Protein AF-A0A6A6KC54-F1 (afdb_monomer)

Mean predicted aligned error: 18.33 Å

pLDDT: mean 80.34, std 21.47, range [24.66, 97.0]

Organism: Hevea brasiliensis (NCBI:txid3981)

Nearest PDB structures (foldseek):
  8b2l-assembly1_P1  TM=9.673E-01  e=1.625E-32  Nicotiana tabacum
  7qiz-assembly1_y  TM=9.620E-01  e=2.028E-31  Solanum lycopersicum
  8r6f-assembly1_I  TM=9.528E-01  e=2.579E-31  Triticum aestivum
  8jiw-assembly1_BI  TM=9.590E-01  e=7.032E-30  Triticum aestivum
  8ipb-assembly1_ca  TM=9.575E-01  e=6.378E-28  Triticum aestivum

InterPro domains:
  IPR001047 Small ribosomal subunit protein eS8 [PTHR10394] (1-194)
  IPR001047 Small ribosomal subunit protein eS8 [TIGR00307] (1-193)
  IPR002376 Formyl transferase, N-terminal [PF00551] (232-443)
  IPR004607 Phosphoribosylglycinamide formyltransferase [MF_01930] (233-449)
  IPR004607 Phosphoribosylglycinamide formyltransferase [cd08645] (233-446)
  IPR018283 Small ribosomal subunit protein eS8, conserved site [PS01193] (11-30)
  IPR022309 Ribosomal protein eS8/ribosomal biogenesis NSA2 [PF01201] (5-193)
  IPR036477 Formyl transferase, N-terminal domain superfamily [SSF53328] (232-457)
  IPR042563 Small ribosomal subunit protein eS8 subdomain, eukaryota [G3DSA:1.10.168.20] (108-175)

Foldseek 3Di:
DDDFQDCQCPADPVRHHHDDPDDGDPVRDDDDFLQEAEDPPWDWDWDQDPPRDIWIATNYDFWAWAAAVVVRDIDIWGFDAFDDDLPDVVCRVRRGFFAFTKTKTFCVVVQVVCCQQQVDGFQPDPPDPDDDDDDDDDDDDDPPDDDDPVSVVNNVVVNVVDDDDVQQSNCVNVRIFIWGFHDGCRGHVHGYTYGDRVVRVVVVVVVRPPDPDDPDDDDDPPPPPDPPAQQFEEEEEAAALCPLVVLQQVCCVVVVASYDHQAYEYQDCPHNNNVVCVVVVRHYAHDDCDPVRNLHDHLVQVCQQEFDPDDDDDPDPVPPNPPDDPDDPDDDRHRPHQAYEYRQHDDFRDQSNCVRRPQRYKYKALWDPPPQWFDPRGDLSSLVVCVVVVPQKTAMWMFHDDRGTRPGATEDIDIDGDDPPDDSVNSSVRRVVRSSVVSNVVSRQVSSVQWDADPVRHIWGADPVDNVDTD

Secondary structure (DSSP, 8-state):
---B--STTSPPTTSPPPP--S---GGGB------PEE-SS-EEEEEE-GGG-EEEEEEEE-EEEEEETTTTEEEEEEEEEEEE-SS-HHHHHTTB--TT-EEEEE-HHHHHHHHHHHS---------S-------------------HHHHHHHHHHHTT----HHHHHHHHTTEEEEEE-S-HHHHS---EEE--HHHHHHHHHTTSSSS--------TTGGG-TT-PPEEEEEEESSS-HHHHHHHHHHHHTSSSEEEEEEEES-TT-HHHHHHHHTT--EEE-S--SS-TTPPPHHHHHHHHH-SS----SSGGGTTTSS----S---S----SEEEESS--SPPPHHHHHHSTTTEEEEESS-TTTT-STT--THHHHHHHHHHT-SEEEEEEEE--SSTT-SPEEEEEEEE--TT--HHHHHHHHHHHHHHHHHHHHHHHHTT-EEE-TTS-EEEBPSS-TT-B-

Sequence (471 aa):
MGISRDSMHKRRATGGKKKAWRKKRKYELGRQPANTKLSSNKTVRRIRVRGGNVKWRALRLDTGNYSWGSEAVTRKTRILDVVYNASNNELVRTQTLVKSAIVQVDAAPFKQWYLQHYGVDIGRKKKTAATKKEGEEGEAATEEAKKSNHVLRKLEKRQQTRKLDPHIEDQFGGGRLLACISSRPGQCGRADGSPTSVKASFKRLGCVKSTEKLGNAVFDEEDYKNPELQRKKLAVFVSGGGSNFKSIHQACLQGSVHGDVVVLVTNKHDCGGAEYARNKEIPVILFPRTKDEPDGLSPSDLYLLLVIDLFENTSTITCQVTKGLFIVPHFPREFDVDFILLAGYLKLIPVELIQAYPKCILNIHPSLLPAFGGKGYYGMKVHKAVIASGARYSGATIHFVDQHYDTGRILAQRVVPVLANDTAEELAARVLREEHQLYVEVTAALCEGRIIWREDGVPLILSRENPNEYS

Structure (mmCIF, N/CA/C/O backbone):
data_AF-A0A6A6KC54-F1
#
_entry.id   AF-A0A6A6KC54-F1
#
loop_
_atom_site.group_PDB
_atom_site.id
_atom_site.type_symbol
_atom_site.label_atom_id
_atom_site.label_alt_id
_atom_site.label_comp_id
_atom_site.label_asym_id
_atom_site.label_entity_id
_atom_site.label_seq_id
_atom_site.pdbx_PDB_ins_code
_atom_site.Cartn_x
_atom_site.Cartn_y
_atom_site.Cartn_z
_atom_site.occupancy
_atom_site.B_iso_or_equiv
_atom_site.auth_seq_id
_atom_site.auth_comp_id
_atom_site.auth_asym_id
_atom_site.auth_atom_id
_atom_site.pdbx_PDB_model_num
ATOM 1 N N . MET A 1 1 ? 1.062 36.037 27.996 1.00 65.75 1 MET A N 1
ATOM 2 C CA . MET A 1 1 ? 0.060 35.385 27.113 1.00 65.75 1 MET A CA 1
ATOM 3 C C . MET A 1 1 ? 0.704 34.196 26.425 1.00 65.75 1 MET A C 1
ATOM 5 O O . MET A 1 1 ? 1.775 34.367 25.861 1.00 65.75 1 MET A O 1
ATOM 9 N N . GLY A 1 2 ? 0.090 33.015 26.524 1.00 83.75 2 GLY A N 1
ATOM 10 C CA . GLY A 1 2 ? 0.679 31.751 26.070 1.00 83.75 2 GLY A CA 1
ATOM 11 C C . GLY A 1 2 ? 0.623 31.532 24.552 1.00 83.75 2 GLY A C 1
ATOM 12 O O . GLY A 1 2 ? 0.972 32.407 23.754 1.00 83.75 2 GLY A O 1
ATOM 13 N N . ILE A 1 3 ? 0.195 30.330 24.169 1.00 91.19 3 ILE A N 1
ATOM 14 C CA . ILE A 1 3 ? 0.088 29.879 22.777 1.00 91.19 3 ILE A CA 1
ATOM 15 C C . ILE A 1 3 ? -0.974 30.716 22.046 1.00 91.19 3 ILE A C 1
ATOM 17 O O . ILE A 1 3 ? -2.057 30.946 22.583 1.00 91.19 3 ILE A O 1
ATOM 21 N N . SER A 1 4 ? -0.665 31.162 20.827 1.00 91.44 4 SER A N 1
ATOM 22 C CA . SER A 1 4 ? -1.567 31.921 19.949 1.00 91.44 4 SER A CA 1
ATOM 23 C C . SER A 1 4 ? -1.886 31.104 18.699 1.00 91.44 4 SER A C 1
ATOM 25 O O . SER A 1 4 ? -1.027 30.377 18.206 1.00 91.44 4 SER A O 1
ATOM 27 N N . ARG A 1 5 ? -3.122 31.205 18.206 1.00 91.62 5 ARG A N 1
ATOM 28 C CA . ARG A 1 5 ? -3.605 30.516 16.996 1.00 91.62 5 ARG A CA 1
ATOM 29 C C . ARG A 1 5 ? -3.578 31.394 15.741 1.00 91.62 5 ARG A C 1
ATOM 31 O O . ARG A 1 5 ? -4.068 30.964 14.702 1.00 91.62 5 ARG A O 1
ATOM 38 N N . ASP A 1 6 ? -3.066 32.616 15.841 1.00 89.75 6 ASP A N 1
ATOM 39 C CA . ASP A 1 6 ? -2.947 33.537 14.711 1.00 89.75 6 ASP A CA 1
ATOM 40 C C . ASP A 1 6 ? -1.957 33.024 13.650 1.00 89.75 6 ASP A C 1
ATOM 42 O O . ASP A 1 6 ? -1.075 32.225 13.938 1.00 89.75 6 ASP A O 1
ATOM 46 N N . SER A 1 7 ? -2.080 33.482 12.405 1.00 89.44 7 SER A N 1
ATOM 47 C CA . SER A 1 7 ? -1.155 33.135 11.310 1.00 89.44 7 SER A CA 1
ATOM 48 C C . SER A 1 7 ? -0.127 34.236 11.021 1.00 89.44 7 SER A C 1
ATOM 50 O O . SER A 1 7 ? 0.692 34.105 10.108 1.00 89.44 7 SER A O 1
ATOM 52 N N . MET A 1 8 ? -0.164 35.340 11.777 1.00 86.44 8 MET A N 1
ATOM 53 C CA . MET A 1 8 ? 0.669 36.522 11.526 1.00 86.44 8 MET A CA 1
ATOM 54 C C . MET A 1 8 ? 2.130 36.305 11.914 1.00 86.44 8 MET A C 1
ATOM 56 O O . MET A 1 8 ? 3.006 36.917 11.316 1.00 86.44 8 MET A O 1
ATOM 60 N N . HIS A 1 9 ? 2.395 35.426 12.884 1.00 87.81 9 HIS A N 1
ATOM 61 C CA . HIS A 1 9 ? 3.755 35.055 13.270 1.00 87.81 9 HIS A CA 1
ATOM 62 C C . HIS A 1 9 ? 4.449 34.152 12.231 1.00 87.81 9 HIS A C 1
ATOM 64 O O . HIS A 1 9 ? 5.669 34.015 12.261 1.00 87.81 9 HIS A O 1
ATOM 70 N N . LYS A 1 10 ? 3.692 33.538 11.310 1.00 92.75 10 LYS A N 1
ATOM 71 C CA . LYS A 1 10 ? 4.232 32.727 10.210 1.00 92.75 10 LYS A CA 1
ATOM 72 C C . LYS A 1 10 ? 4.634 33.615 9.028 1.00 92.75 10 LYS A C 1
ATOM 74 O O . LYS A 1 10 ? 4.062 34.688 8.818 1.00 92.75 10 LYS A O 1
ATOM 79 N N . ARG A 1 11 ? 5.592 33.151 8.221 1.00 93.94 11 ARG A N 1
ATOM 80 C CA . ARG A 1 11 ? 5.993 33.826 6.973 1.00 93.94 11 ARG A CA 1
ATOM 81 C C . ARG A 1 11 ? 4.827 33.902 5.975 1.00 93.94 11 ARG A C 1
ATOM 83 O O . ARG A 1 11 ? 3.822 33.200 6.105 1.00 93.94 11 ARG A O 1
ATOM 90 N N . ARG A 1 12 ? 4.929 34.815 5.007 1.00 93.19 12 ARG A N 1
ATOM 91 C CA . ARG A 1 12 ? 4.042 34.835 3.830 1.00 93.19 12 ARG A CA 1
ATOM 92 C C . ARG A 1 12 ? 4.342 33.620 2.945 1.00 93.19 12 ARG A C 1
ATOM 94 O O . ARG A 1 12 ? 5.433 33.068 3.038 1.00 93.19 12 ARG A O 1
ATOM 101 N N . ALA A 1 13 ? 3.403 33.252 2.074 1.00 92.75 13 ALA A N 1
ATOM 102 C CA . ALA A 1 13 ? 3.630 32.209 1.069 1.00 92.75 13 ALA A CA 1
ATOM 103 C C . ALA A 1 13 ? 4.829 32.546 0.162 1.00 92.75 13 ALA A C 1
ATOM 105 O O . ALA A 1 13 ? 5.631 31.677 -0.141 1.00 92.75 13 ALA A O 1
ATOM 106 N N . THR A 1 14 ? 5.041 33.835 -0.126 1.00 95.12 14 THR A N 1
ATOM 107 C CA . THR A 1 14 ? 6.218 34.354 -0.846 1.00 95.12 14 THR A CA 1
ATOM 108 C C . THR A 1 14 ? 7.541 34.255 -0.069 1.00 95.12 14 THR A C 1
ATOM 110 O O . THR A 1 14 ? 8.554 34.785 -0.505 1.00 95.12 14 THR A O 1
ATOM 113 N N . GLY A 1 15 ? 7.551 33.688 1.143 1.00 94.56 15 GLY A N 1
ATOM 114 C CA . GLY A 1 15 ? 8.727 33.631 2.021 1.00 94.56 15 GLY A CA 1
ATOM 115 C C . GLY A 1 15 ? 9.026 34.927 2.788 1.00 94.56 15 GLY A C 1
ATOM 116 O O . GLY A 1 15 ? 9.810 34.912 3.744 1.00 94.56 15 GLY A O 1
ATOM 117 N N . GLY A 1 16 ? 8.356 36.032 2.438 1.00 95.62 16 GLY A N 1
ATOM 118 C CA . GLY A 1 16 ? 8.527 37.340 3.070 1.00 95.62 16 GLY A CA 1
ATOM 119 C C . GLY A 1 16 ? 8.119 37.377 4.549 1.00 95.62 16 GLY A C 1
ATOM 120 O O . GLY A 1 16 ? 7.141 36.748 4.980 1.00 95.62 16 GLY A O 1
ATOM 121 N N . LYS A 1 17 ? 8.854 38.160 5.348 1.00 93.38 17 LYS A N 1
ATOM 122 C CA . LYS A 1 17 ? 8.574 38.371 6.778 1.00 93.38 17 LYS A CA 1
ATOM 123 C C . LYS A 1 17 ? 7.324 39.243 6.959 1.00 93.38 17 LYS A C 1
ATOM 125 O O . LYS A 1 17 ? 7.166 40.269 6.302 1.00 93.38 17 LYS A O 1
ATOM 130 N N . LYS A 1 18 ? 6.425 38.863 7.874 1.00 92.38 18 LYS A N 1
ATOM 131 C CA . LYS A 1 18 ? 5.277 39.695 8.277 1.00 92.38 18 LYS A CA 1
ATOM 132 C C . LYS A 1 18 ? 5.669 40.565 9.472 1.00 92.38 18 LYS A C 1
ATOM 134 O O . LYS A 1 18 ? 6.154 40.048 10.477 1.00 92.38 18 LYS A O 1
ATOM 139 N N . LYS A 1 19 ? 5.453 41.880 9.378 1.00 91.62 19 LYS A N 1
ATOM 140 C CA . LYS A 1 19 ? 5.632 42.795 10.514 1.00 91.62 19 LYS A CA 1
ATOM 141 C C . LYS A 1 19 ? 4.479 42.602 11.501 1.00 91.62 19 LYS A C 1
ATOM 143 O O . LYS A 1 19 ? 3.313 42.585 11.105 1.00 91.62 19 LYS A O 1
ATOM 148 N N . ALA A 1 20 ? 4.800 42.455 12.783 1.00 90.38 20 ALA A N 1
ATOM 149 C CA . ALA A 1 20 ? 3.791 42.398 13.831 1.00 90.38 20 ALA A CA 1
ATOM 150 C C . ALA A 1 20 ? 3.179 43.795 14.021 1.00 90.38 20 ALA A C 1
ATOM 152 O O . ALA A 1 20 ? 3.865 44.716 14.452 1.00 90.38 20 ALA A O 1
ATOM 153 N N . TRP A 1 21 ? 1.898 43.949 13.686 1.00 91.81 21 TRP A N 1
ATOM 154 C CA . TRP A 1 21 ? 1.168 45.219 13.804 1.00 91.81 21 TRP A CA 1
ATOM 155 C C . TRP A 1 21 ? 0.243 45.272 15.029 1.00 91.81 21 TRP A C 1
ATOM 157 O O . TRP A 1 21 ? -0.244 46.335 15.400 1.00 91.81 21 TRP A O 1
ATOM 167 N N . ARG A 1 22 ? 0.002 44.132 15.691 1.00 91.31 22 ARG A N 1
ATOM 168 C CA . ARG A 1 22 ? -0.777 44.051 16.933 1.00 91.31 22 ARG A CA 1
ATOM 169 C C . ARG A 1 22 ? -0.170 43.069 17.925 1.00 91.31 22 ARG A C 1
ATOM 171 O O . ARG A 1 22 ? 0.481 42.098 17.544 1.00 91.31 22 ARG A O 1
ATOM 178 N N . LYS A 1 23 ? -0.457 43.286 19.211 1.00 91.31 23 LYS A N 1
ATOM 179 C CA . LYS A 1 23 ? -0.176 42.317 20.280 1.00 91.31 23 LYS A CA 1
ATOM 180 C C . LYS A 1 23 ? -1.106 41.101 20.147 1.00 91.31 23 LYS A C 1
ATOM 182 O O . LYS A 1 23 ? -2.219 41.224 19.629 1.00 91.31 23 LYS A O 1
ATOM 187 N N . LYS A 1 24 ? -0.669 39.946 20.666 1.00 91.81 24 LYS A N 1
ATOM 188 C CA . LYS A 1 24 ? -1.487 38.721 20.783 1.00 91.81 24 LYS A CA 1
ATOM 189 C C . LYS A 1 24 ? -2.842 39.055 21.425 1.00 91.81 24 LYS A C 1
ATOM 191 O O . LYS A 1 24 ? -2.886 39.874 22.348 1.00 91.81 24 LYS A O 1
ATOM 196 N N . ARG A 1 25 ? -3.938 38.409 21.005 1.00 92.25 25 ARG A N 1
ATOM 197 C CA . ARG A 1 25 ? -5.280 38.645 21.579 1.00 92.25 25 ARG A CA 1
ATOM 198 C C . ARG A 1 25 ? -5.856 37.415 22.289 1.00 92.25 25 ARG A C 1
ATOM 200 O O . ARG A 1 25 ? -5.621 36.279 21.898 1.00 92.25 25 ARG A O 1
ATOM 207 N N . LYS A 1 26 ? -6.648 37.631 23.351 1.00 91.00 26 LYS A N 1
ATOM 208 C CA . LYS A 1 26 ? -7.204 36.547 24.197 1.00 91.00 26 LYS A CA 1
ATOM 209 C C . LYS A 1 26 ? -8.143 35.607 23.432 1.00 91.00 26 LYS A C 1
ATOM 211 O O . LYS A 1 26 ? -8.246 34.435 23.778 1.00 91.00 26 LYS A O 1
ATOM 216 N N . TYR A 1 27 ? -8.815 36.093 22.390 1.00 90.75 27 TYR A N 1
ATOM 217 C CA . TYR A 1 27 ? -9.680 35.261 21.549 1.00 90.75 27 TYR A CA 1
ATOM 218 C C . TYR A 1 27 ? -8.900 34.290 20.644 1.00 90.75 27 TYR A C 1
ATOM 220 O O . TYR A 1 27 ? -9.483 33.323 20.165 1.00 90.75 27 TYR A O 1
ATOM 228 N N . GLU A 1 28 ? -7.592 34.499 20.463 1.00 92.12 28 GLU A N 1
ATOM 229 C CA . GLU A 1 28 ? -6.683 33.624 19.704 1.00 92.12 28 GLU A CA 1
ATOM 230 C C . GLU A 1 28 ? -5.983 32.599 20.611 1.00 92.12 28 GLU A C 1
ATOM 232 O O . GLU A 1 28 ? -5.105 31.865 20.161 1.00 92.12 28 GLU A O 1
ATOM 237 N N . LEU A 1 29 ? -6.341 32.548 21.899 1.00 92.50 29 LEU A N 1
ATOM 238 C CA . LEU A 1 29 ? -5.654 31.738 22.900 1.00 92.50 29 LEU A CA 1
ATOM 239 C C . LEU A 1 29 ? -5.720 30.237 22.571 1.00 92.50 29 LEU A C 1
ATOM 241 O O . LEU A 1 29 ? -6.790 29.627 22.518 1.00 92.50 29 LEU A O 1
ATOM 245 N N . GLY A 1 30 ? -4.545 29.627 22.440 1.00 91.69 30 GLY A N 1
ATOM 246 C CA . GLY A 1 30 ? -4.330 28.188 22.524 1.00 91.69 30 GLY A CA 1
ATOM 247 C C . GLY A 1 30 ? -3.962 27.765 23.949 1.00 91.69 30 GLY A C 1
ATOM 248 O O . GLY A 1 30 ? -3.447 28.549 24.746 1.00 91.69 30 GLY A O 1
ATOM 249 N N . ARG A 1 31 ? -4.213 26.499 24.283 1.00 92.56 31 ARG A N 1
ATOM 250 C CA . ARG A 1 31 ? -3.768 25.878 25.540 1.00 92.56 31 ARG A CA 1
ATOM 251 C C . ARG A 1 31 ? -2.823 24.728 25.216 1.00 92.56 31 ARG A C 1
ATOM 253 O O . ARG A 1 31 ? -2.962 24.114 24.162 1.00 92.56 31 ARG A O 1
ATOM 260 N N . GLN A 1 32 ? -1.930 24.409 26.149 1.00 93.69 32 GLN A N 1
ATOM 261 C CA . GLN A 1 32 ? -1.070 23.229 26.049 1.00 93.69 32 GLN A CA 1
ATOM 262 C C . GLN A 1 32 ? -1.901 21.942 25.860 1.00 93.69 32 GLN A C 1
ATOM 264 O O . GLN A 1 32 ? -3.050 21.881 26.351 1.00 93.69 32 GLN A O 1
ATOM 269 N N . PRO A 1 33 ? -1.347 20.944 25.139 1.00 93.81 33 PRO A N 1
ATOM 270 C CA . PRO A 1 33 ? -1.994 19.655 24.920 1.00 93.81 33 PRO A CA 1
ATOM 271 C C . PRO A 1 33 ? -2.224 18.920 26.246 1.00 93.81 33 PRO A C 1
ATOM 273 O O . PRO A 1 33 ? -1.589 19.205 27.256 1.00 93.81 33 PRO A O 1
ATOM 276 N N . ALA A 1 34 ? -3.194 18.005 26.256 1.00 93.12 34 ALA A N 1
ATOM 277 C CA . ALA A 1 34 ? -3.578 17.278 27.466 1.00 93.12 34 ALA A CA 1
ATOM 278 C C . ALA A 1 34 ? -2.670 16.078 27.772 1.00 93.12 34 ALA A C 1
ATOM 280 O O . ALA A 1 34 ? -2.534 15.734 28.939 1.00 93.12 34 ALA A O 1
ATOM 281 N N . ASN A 1 35 ? -2.091 15.459 26.734 1.00 94.69 35 ASN A N 1
ATOM 282 C CA . ASN A 1 35 ? -1.256 14.255 26.812 1.00 94.69 35 ASN A CA 1
ATOM 283 C C . ASN A 1 35 ? -1.869 13.161 27.700 1.00 94.69 35 ASN A C 1
ATOM 285 O O . ASN A 1 35 ? -1.230 12.675 28.630 1.00 94.69 35 ASN A O 1
ATOM 289 N N . THR A 1 36 ? -3.130 12.811 27.424 1.00 96.62 36 THR A N 1
ATOM 290 C CA . THR A 1 36 ? -3.897 11.832 28.200 1.00 96.62 36 THR A CA 1
ATOM 291 C C . THR A 1 36 ? -3.185 10.481 28.218 1.00 96.62 36 THR A C 1
ATOM 293 O O . THR A 1 36 ? -2.945 9.909 27.159 1.00 96.62 36 THR A O 1
ATOM 296 N N . LYS A 1 37 ? -2.863 9.970 29.406 1.00 96.19 37 LYS A N 1
ATOM 297 C CA . LYS A 1 37 ? -2.162 8.696 29.598 1.00 96.19 37 LYS A CA 1
ATOM 298 C C . LYS A 1 37 ? -3.116 7.556 29.913 1.00 96.19 37 LYS A C 1
ATOM 300 O O . LYS A 1 37 ? -4.148 7.771 30.552 1.00 96.19 37 LYS A O 1
ATOM 305 N N . LEU A 1 38 ? -2.738 6.354 29.497 1.00 95.88 38 LEU A N 1
ATOM 306 C CA . LEU A 1 38 ? -3.359 5.130 29.976 1.00 95.88 38 LEU A CA 1
ATOM 307 C C . LEU A 1 38 ? -2.981 4.925 31.449 1.00 95.88 38 LEU A C 1
ATOM 309 O O . LEU A 1 38 ? -1.804 4.901 31.796 1.00 95.88 38 LEU A O 1
ATOM 313 N N . SER A 1 39 ? -3.971 4.880 32.337 1.00 94.81 39 SER A N 1
ATOM 314 C CA . SER A 1 39 ? -3.764 4.625 33.767 1.00 94.81 39 SER A CA 1
ATOM 315 C C . SER A 1 39 ? -5.103 4.377 34.451 1.00 94.81 39 SER A C 1
ATOM 317 O O . SER A 1 39 ? -6.068 5.0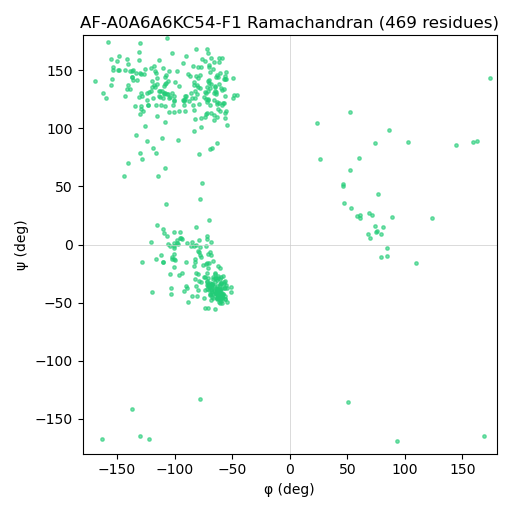96 34.187 1.00 94.81 39 SER A O 1
ATOM 319 N N . SER A 1 40 ? -5.131 3.419 35.381 1.00 91.75 40 SER A N 1
ATOM 320 C CA . SER A 1 40 ? -6.285 3.100 36.238 1.00 91.75 40 SER A CA 1
ATOM 321 C C . SER A 1 40 ? -6.764 4.286 37.081 1.00 91.75 40 SER A C 1
ATOM 323 O O . SER A 1 40 ? -7.949 4.395 37.391 1.00 91.75 40 SER A O 1
ATOM 325 N N . ASN A 1 41 ? -5.876 5.227 37.417 1.00 93.44 41 ASN A N 1
ATOM 326 C CA . ASN A 1 41 ? -6.238 6.420 38.174 1.00 93.44 41 ASN A CA 1
ATOM 327 C C . ASN A 1 41 ? -6.903 7.469 37.269 1.00 93.44 41 ASN A C 1
ATOM 329 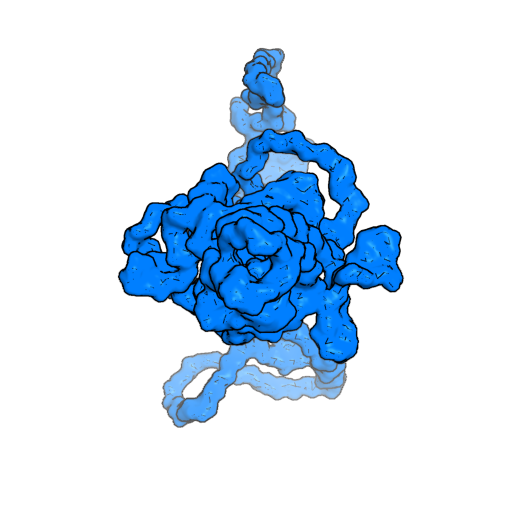O O . ASN A 1 41 ? -6.281 8.450 36.839 1.00 93.44 41 ASN A O 1
ATOM 333 N N . LYS A 1 42 ? -8.186 7.251 36.966 1.00 94.06 42 LYS A N 1
ATOM 334 C CA . LYS A 1 42 ? -8.991 8.120 36.108 1.00 94.06 42 LYS A CA 1
ATOM 335 C C . LYS A 1 42 ? -8.995 9.561 36.620 1.00 94.06 42 LYS A C 1
ATOM 337 O O . LYS A 1 42 ? -9.577 9.885 37.647 1.00 94.06 42 LYS A O 1
ATOM 342 N N . THR A 1 43 ? -8.417 10.462 35.831 1.00 96.31 43 THR A N 1
ATOM 343 C CA . THR A 1 43 ? -8.333 11.890 36.156 1.00 96.31 43 THR A CA 1
ATOM 344 C C . THR A 1 43 ? -8.870 12.713 34.991 1.00 96.31 43 THR A C 1
ATOM 346 O O . THR A 1 43 ? -8.261 12.753 33.919 1.00 96.31 43 THR A O 1
ATOM 349 N N . VAL A 1 44 ? -9.982 13.423 35.194 1.00 96.25 44 VAL A N 1
ATOM 350 C CA . VAL A 1 44 ? -10.578 14.318 34.189 1.00 96.25 44 VAL A CA 1
ATOM 351 C C . VAL A 1 44 ? -10.807 15.692 34.807 1.00 96.25 44 VAL A C 1
ATOM 353 O O . VAL A 1 44 ? -11.426 15.814 35.858 1.00 96.25 44 VAL A O 1
ATOM 356 N N . ARG A 1 45 ? -10.308 16.744 34.155 1.00 95.88 45 ARG A N 1
ATOM 357 C CA . ARG A 1 45 ? -10.451 18.130 34.614 1.00 95.88 45 ARG A CA 1
ATOM 358 C C . ARG A 1 45 ? -11.471 18.890 33.784 1.00 95.88 45 ARG A C 1
ATOM 360 O O . ARG A 1 45 ? -11.495 18.797 32.557 1.00 95.88 45 ARG A O 1
ATOM 367 N N . ARG A 1 46 ? -12.259 19.718 34.460 1.00 96.25 46 ARG A N 1
ATOM 368 C CA . ARG A 1 46 ? -13.179 20.663 33.834 1.00 96.25 46 ARG A CA 1
ATOM 369 C C . ARG A 1 46 ? -12.426 21.919 33.388 1.00 96.25 46 ARG A C 1
ATOM 371 O O . ARG A 1 46 ? -11.704 22.515 34.181 1.00 96.25 46 ARG A O 1
ATOM 378 N N . ILE A 1 47 ? -12.600 22.343 32.138 1.00 94.69 47 ILE A N 1
ATOM 379 C CA . ILE A 1 47 ? -11.981 23.558 31.593 1.00 94.69 47 ILE A CA 1
ATOM 380 C C . ILE A 1 47 ? -13.058 24.497 31.066 1.00 94.69 47 ILE A C 1
ATOM 382 O O . ILE A 1 47 ? -13.764 24.166 30.115 1.00 94.69 47 ILE A O 1
ATOM 386 N N . ARG A 1 48 ? -13.119 25.708 31.627 1.00 94.94 48 ARG A N 1
ATOM 387 C CA . ARG A 1 48 ? -13.926 26.801 31.075 1.00 94.94 48 ARG A CA 1
ATOM 388 C C . ARG A 1 48 ? -13.289 27.318 29.782 1.00 94.94 48 ARG A C 1
ATOM 390 O O . ARG A 1 48 ? -12.108 27.693 29.753 1.00 94.94 48 ARG A O 1
ATOM 397 N N . VAL A 1 49 ? -14.069 27.322 28.709 1.00 93.50 49 VAL A N 1
ATOM 398 C CA . VAL A 1 49 ? -13.694 27.861 27.398 1.00 93.50 49 VAL A CA 1
ATOM 399 C C . VAL A 1 49 ? -14.426 29.181 27.130 1.00 93.50 49 VAL A C 1
ATOM 401 O O . VAL A 1 49 ? -15.173 29.684 27.970 1.00 93.50 49 VAL A O 1
ATOM 404 N N . ARG A 1 50 ? -14.141 29.807 25.983 1.00 90.25 50 ARG A N 1
ATOM 405 C CA . ARG A 1 50 ? -14.770 31.073 25.578 1.00 90.25 50 ARG A CA 1
ATOM 406 C C . ARG A 1 50 ? -16.298 30.922 25.546 1.00 90.25 50 ARG A C 1
ATOM 408 O O . ARG A 1 50 ? -16.796 29.871 25.157 1.00 90.25 50 ARG A O 1
ATOM 415 N N . GLY A 1 51 ? -17.011 31.972 25.956 1.00 92.44 51 GLY A N 1
ATOM 416 C CA . GLY A 1 51 ? -18.477 31.974 26.020 1.00 92.44 51 GLY A CA 1
ATOM 417 C C . GLY A 1 51 ? -19.056 31.259 27.243 1.00 92.44 51 GLY A C 1
ATOM 418 O O . GLY A 1 51 ? -20.251 31.039 27.299 1.00 92.44 51 GLY A O 1
ATOM 419 N N . GLY A 1 52 ? -18.227 30.864 28.217 1.00 91.50 52 GLY A N 1
ATOM 420 C CA . GLY A 1 52 ? -18.696 30.220 29.450 1.00 91.50 52 GLY A CA 1
ATOM 421 C C . GLY A 1 52 ? -18.909 28.708 29.347 1.00 91.50 52 GLY A C 1
ATOM 422 O O . GLY A 1 52 ? -19.015 28.055 30.382 1.00 91.50 52 GLY A O 1
ATOM 423 N N . ASN A 1 53 ? -18.856 28.149 28.135 1.00 94.31 53 ASN A N 1
ATOM 424 C CA . ASN A 1 53 ? -18.931 26.711 27.887 1.00 94.31 53 ASN A CA 1
ATOM 425 C C . ASN A 1 53 ? -17.814 25.934 28.595 1.00 94.31 53 ASN A C 1
ATOM 427 O O . ASN A 1 53 ? -16.750 26.462 28.941 1.00 94.31 53 ASN A O 1
ATOM 431 N N . VAL A 1 54 ? -18.041 24.635 28.760 1.00 94.94 54 VAL A N 1
ATOM 432 C CA . VAL A 1 54 ? -17.140 23.731 29.467 1.00 94.94 54 VAL A CA 1
ATOM 433 C C . VAL A 1 54 ? -16.665 22.624 28.534 1.00 94.94 54 VAL A C 1
ATOM 435 O O . VAL A 1 54 ? -17.450 22.021 27.811 1.00 94.94 54 VAL A O 1
ATOM 438 N N . LYS A 1 55 ? -15.365 22.333 28.578 1.00 95.81 55 LYS A N 1
ATOM 439 C CA . LYS A 1 55 ? -14.769 21.134 27.981 1.00 95.81 55 LYS A CA 1
ATOM 440 C C . LYS A 1 55 ? -14.144 20.260 29.056 1.00 95.81 55 LYS A C 1
ATOM 442 O O . LYS A 1 55 ? -13.635 20.767 30.057 1.00 95.81 55 LYS A O 1
ATOM 447 N N . TRP A 1 56 ? -14.135 18.956 28.818 1.00 96.12 56 TRP A N 1
ATOM 448 C CA . TRP A 1 56 ? -13.528 17.979 29.712 1.00 96.12 56 TRP A CA 1
ATOM 449 C C . TRP A 1 56 ? -12.164 17.574 29.168 1.00 96.12 56 TRP A C 1
ATOM 451 O O . TRP A 1 56 ? -12.030 17.150 28.022 1.00 96.12 56 TRP A O 1
ATOM 461 N N . ARG A 1 57 ? -11.128 17.728 29.986 1.00 97.00 57 ARG A N 1
ATOM 462 C CA . ARG A 1 57 ? -9.762 17.347 29.643 1.00 97.00 57 ARG A CA 1
ATOM 463 C C . ARG A 1 57 ? -9.372 16.123 30.449 1.00 97.00 57 ARG A C 1
ATOM 465 O O . ARG A 1 57 ? -9.096 16.238 31.641 1.00 97.00 57 ARG A O 1
ATOM 472 N N . ALA A 1 58 ? -9.327 14.970 29.794 1.00 96.88 58 ALA A N 1
ATOM 473 C CA . ALA A 1 58 ? -8.776 13.773 30.404 1.00 96.88 58 ALA A CA 1
ATOM 474 C C . ALA A 1 58 ? -7.253 13.896 30.534 1.00 96.88 58 ALA A C 1
ATOM 476 O O . ALA A 1 58 ? -6.573 14.275 29.581 1.00 96.88 58 ALA A O 1
ATOM 477 N N . LEU A 1 59 ? -6.730 13.575 31.712 1.00 96.19 59 LEU A N 1
ATOM 478 C CA . LEU A 1 59 ? -5.298 13.412 31.964 1.00 96.19 59 LEU A CA 1
ATOM 479 C C . LEU A 1 59 ? -4.932 11.932 32.042 1.00 96.19 59 LEU A C 1
ATOM 481 O O . LEU A 1 59 ? -3.883 11.541 31.545 1.00 96.19 59 LEU A O 1
ATOM 485 N N . ARG A 1 60 ? -5.812 11.117 32.630 1.00 96.75 60 ARG A N 1
ATOM 486 C CA . ARG A 1 60 ? -5.642 9.672 32.775 1.00 96.75 60 ARG A CA 1
ATOM 487 C C . ARG A 1 60 ? -6.975 8.966 32.562 1.00 96.75 60 ARG A C 1
ATOM 489 O O . ARG A 1 60 ? -7.983 9.435 33.097 1.00 96.75 60 ARG A O 1
ATOM 496 N N . LEU A 1 61 ? -6.980 7.897 31.774 1.00 96.81 61 LEU A N 1
ATOM 497 C CA . LEU A 1 61 ? -8.141 7.042 31.508 1.00 96.81 61 LEU A CA 1
ATOM 498 C C . LEU A 1 61 ? -7.684 5.586 31.407 1.00 96.81 61 LEU A C 1
ATOM 500 O O . LEU A 1 61 ? -6.581 5.329 30.942 1.00 96.81 61 LEU A O 1
ATOM 504 N N . ASP A 1 62 ? -8.562 4.661 31.770 1.00 95.38 62 ASP A N 1
ATOM 505 C CA . ASP A 1 62 ? -8.376 3.209 31.668 1.00 95.38 62 ASP A CA 1
ATOM 506 C C . ASP A 1 62 ? -9.528 2.504 30.943 1.00 95.38 62 ASP A C 1
ATOM 508 O O . ASP A 1 62 ? -9.418 1.349 30.552 1.00 95.38 62 ASP A O 1
ATOM 512 N N . THR A 1 63 ? -10.658 3.185 30.779 1.00 96.19 63 THR A N 1
ATOM 513 C CA . THR A 1 63 ? -11.908 2.616 30.281 1.00 96.19 63 THR A CA 1
ATOM 514 C C . THR A 1 63 ? -12.517 3.510 29.212 1.00 96.19 63 THR A C 1
ATOM 516 O O . THR A 1 63 ? -12.399 4.740 29.259 1.00 96.19 63 THR A O 1
ATOM 519 N N . GLY A 1 64 ? -13.194 2.877 28.258 1.00 95.56 64 GLY A N 1
ATOM 520 C CA . GLY A 1 64 ? -13.860 3.534 27.139 1.00 95.56 64 GLY A CA 1
ATOM 521 C C . GLY A 1 64 ? -15.107 2.780 26.704 1.00 95.56 64 GLY A C 1
ATOM 522 O O . GLY A 1 64 ? -15.288 1.610 27.045 1.00 95.56 64 GLY A O 1
ATOM 523 N N . ASN A 1 65 ? -15.980 3.454 25.964 1.00 96.06 65 ASN A N 1
ATOM 524 C CA . ASN A 1 65 ? -17.099 2.810 25.293 1.00 96.06 65 ASN A CA 1
ATOM 525 C C . ASN A 1 65 ? -16.670 2.410 23.885 1.00 96.06 65 ASN A C 1
ATOM 527 O O . ASN A 1 65 ? -16.301 3.264 23.075 1.00 96.06 65 ASN A O 1
ATOM 531 N N . TYR A 1 66 ? -16.742 1.115 23.601 1.00 95.38 66 TYR A N 1
ATOM 532 C CA . TYR A 1 66 ? -16.395 0.560 22.304 1.00 95.38 66 TYR A CA 1
ATOM 533 C C . TYR A 1 66 ? -17.641 -0.005 21.631 1.00 95.38 66 TYR A C 1
ATOM 535 O O . TYR A 1 66 ? -18.397 -0.762 22.242 1.00 95.38 66 TYR A O 1
ATOM 543 N N . SER A 1 67 ? -17.881 0.411 20.388 1.00 92.94 67 SER A N 1
ATOM 544 C CA . SER A 1 67 ? -19.054 0.017 19.606 1.00 92.94 67 SER A CA 1
ATOM 545 C C . SER A 1 67 ? -18.689 -1.000 18.536 1.00 92.94 67 SER A C 1
ATOM 547 O O . SER A 1 67 ? -17.945 -0.682 17.609 1.00 92.94 67 SER A O 1
ATOM 549 N N . TRP A 1 68 ? -19.205 -2.219 18.661 1.00 89.31 68 TRP A N 1
ATOM 550 C CA . TRP A 1 68 ? -19.083 -3.269 17.663 1.00 89.31 68 TRP A CA 1
ATOM 551 C C . TRP A 1 68 ? -20.060 -2.994 16.514 1.00 89.31 68 TRP A C 1
ATOM 553 O O . TRP A 1 68 ? -21.259 -3.235 16.627 1.00 89.31 68 TRP A O 1
ATOM 563 N N . GLY A 1 69 ? -19.526 -2.459 15.412 1.00 84.69 69 GLY A N 1
ATOM 564 C CA . GLY A 1 69 ? -20.320 -1.927 14.301 1.00 84.69 69 GLY A CA 1
ATOM 565 C C . GLY A 1 69 ? -21.218 -2.944 13.591 1.00 84.69 69 GLY A C 1
ATOM 566 O O . GLY A 1 69 ? -22.356 -2.605 13.293 1.00 84.69 69 GLY A O 1
ATOM 567 N N . SER A 1 70 ? -20.752 -4.177 13.358 1.00 85.62 70 SER A N 1
ATOM 568 C CA . SER A 1 70 ? -21.556 -5.205 12.670 1.00 85.62 70 SER A CA 1
ATOM 569 C C . SER A 1 70 ? -22.754 -5.674 13.497 1.00 85.62 70 SER A C 1
ATOM 571 O O . SER A 1 70 ? -23.811 -5.946 12.947 1.00 85.62 70 SER A O 1
ATOM 573 N N . GLU A 1 71 ? -22.600 -5.716 14.820 1.00 85.50 71 GLU A N 1
ATOM 574 C CA . GLU A 1 71 ? -23.632 -6.157 15.766 1.00 85.50 71 GLU A CA 1
ATOM 575 C C . GLU A 1 71 ? -24.423 -4.982 16.375 1.00 85.50 71 GLU A C 1
ATOM 577 O O . GLU A 1 71 ? -25.283 -5.181 17.233 1.00 85.50 71 GLU A O 1
ATOM 582 N N . ALA A 1 72 ? -24.103 -3.744 15.975 1.00 87.75 72 ALA A N 1
ATOM 583 C CA . ALA A 1 72 ? -24.679 -2.497 16.485 1.00 87.75 72 ALA A CA 1
ATOM 584 C C . ALA A 1 72 ? -24.752 -2.408 18.028 1.00 87.75 72 ALA A C 1
ATOM 586 O O . ALA A 1 72 ? -25.681 -1.824 18.590 1.00 87.75 72 ALA A O 1
ATOM 587 N N . VAL A 1 73 ? -23.761 -2.965 18.737 1.00 90.75 73 VAL A N 1
ATOM 588 C CA . VAL A 1 73 ? -23.730 -3.002 20.209 1.00 90.75 73 VAL A CA 1
ATOM 589 C C . VAL A 1 73 ? -22.549 -2.219 20.764 1.00 90.75 73 VAL A C 1
ATOM 591 O O . VAL A 1 73 ? -21.420 -2.349 20.308 1.00 90.75 73 VAL A O 1
ATOM 594 N N . THR A 1 74 ? -22.787 -1.422 21.804 1.00 94.44 74 THR A N 1
ATOM 595 C CA . THR A 1 74 ? -21.729 -0.708 22.528 1.00 94.44 74 THR A CA 1
ATOM 596 C C . THR A 1 74 ? -21.565 -1.275 23.927 1.00 94.44 74 THR A C 1
ATOM 598 O O . THR A 1 74 ? -22.541 -1.433 24.662 1.00 94.44 74 THR A O 1
ATOM 601 N N . ARG A 1 75 ? -20.321 -1.555 24.320 1.00 94.88 75 ARG A N 1
ATOM 602 C CA . ARG A 1 75 ? -19.979 -1.977 25.680 1.00 94.88 75 ARG A CA 1
ATOM 603 C C . ARG A 1 75 ? -18.851 -1.129 26.237 1.00 94.88 75 ARG A C 1
ATOM 605 O O . ARG A 1 75 ? -17.965 -0.673 25.516 1.00 94.88 75 ARG A O 1
ATOM 612 N N . LYS A 1 76 ? -18.910 -0.910 27.547 1.00 95.50 76 LYS A N 1
ATOM 613 C CA . LYS A 1 76 ? -17.821 -0.290 28.289 1.00 95.50 76 LYS A CA 1
ATOM 614 C C . LYS A 1 76 ? -16.764 -1.357 28.536 1.00 95.50 76 LYS A C 1
ATOM 616 O O . LYS A 1 76 ? -17.064 -2.365 29.169 1.00 95.50 76 LYS A O 1
ATOM 621 N N . THR A 1 77 ? -15.553 -1.127 28.054 1.00 95.00 77 THR A N 1
ATOM 622 C CA . THR A 1 77 ? -14.439 -2.067 28.190 1.00 95.00 77 THR A CA 1
ATOM 623 C C . THR A 1 77 ? -13.195 -1.353 28.702 1.00 95.00 77 THR A C 1
ATOM 625 O O . THR A 1 77 ? -13.079 -0.120 28.649 1.00 95.00 77 THR A O 1
ATOM 628 N N . ARG A 1 78 ? -12.273 -2.132 29.272 1.00 96.00 78 ARG A N 1
ATOM 629 C CA . ARG A 1 78 ? -10.968 -1.633 29.700 1.00 96.00 78 ARG A CA 1
ATOM 630 C C . ARG A 1 78 ? -10.041 -1.544 28.491 1.00 96.00 78 ARG A C 1
ATOM 632 O O . ARG A 1 78 ? -10.012 -2.445 27.656 1.00 96.00 78 ARG A O 1
ATOM 639 N N . ILE A 1 79 ? -9.290 -0.455 28.419 1.00 95.75 79 ILE A N 1
ATOM 640 C CA . ILE A 1 79 ? -8.188 -0.268 27.483 1.00 95.75 79 ILE A CA 1
ATOM 641 C C . ILE A 1 79 ? -6.965 -0.922 28.123 1.00 95.75 79 ILE A C 1
ATOM 643 O O . ILE A 1 79 ? -6.579 -0.557 29.232 1.00 95.75 79 ILE A O 1
ATOM 647 N N . LEU A 1 80 ? -6.402 -1.916 27.449 1.00 94.38 80 LEU A N 1
ATOM 648 C CA . LEU A 1 80 ? -5.272 -2.699 27.936 1.00 94.38 80 LEU A CA 1
ATOM 649 C C . LEU A 1 80 ? -3.950 -2.049 27.542 1.00 94.38 80 LEU A C 1
ATOM 651 O O . LEU A 1 80 ? -3.087 -1.860 28.392 1.00 94.38 80 LEU A O 1
ATOM 655 N N . ASP A 1 81 ? -3.811 -1.688 26.266 1.00 93.94 81 ASP A N 1
ATOM 656 C CA . ASP A 1 81 ? -2.572 -1.125 25.734 1.00 93.94 81 ASP A CA 1
ATOM 657 C C . ASP A 1 81 ? -2.816 -0.258 24.492 1.00 93.94 81 ASP A C 1
ATOM 659 O O . ASP A 1 81 ? -3.843 -0.381 23.820 1.00 93.94 81 ASP A O 1
ATOM 663 N N . VAL A 1 82 ? -1.863 0.618 24.174 1.00 92.94 82 VAL A N 1
ATOM 664 C CA . VAL A 1 82 ? -1.818 1.382 22.925 1.00 92.94 82 VAL A CA 1
ATOM 665 C C . VAL A 1 82 ? -0.831 0.698 21.993 1.00 92.94 82 VAL A C 1
ATOM 667 O O . VAL A 1 82 ? 0.362 0.694 22.259 1.00 92.94 82 VAL A O 1
ATOM 670 N N . VAL A 1 83 ? -1.323 0.148 20.885 1.00 90.62 83 VAL A N 1
ATOM 671 C CA . VAL A 1 83 ? -0.514 -0.660 19.960 1.00 90.62 83 VAL A CA 1
ATOM 672 C C . VAL A 1 83 ? 0.091 0.190 18.857 1.00 90.62 83 VAL A C 1
ATOM 674 O O . VAL A 1 83 ? 1.233 -0.015 18.458 1.00 90.62 83 VAL A O 1
ATOM 677 N N . TYR A 1 84 ? -0.681 1.141 18.332 1.00 88.25 84 TYR A N 1
ATOM 678 C CA . TYR A 1 84 ? -0.242 1.930 17.192 1.00 88.25 84 TYR A CA 1
ATOM 679 C C . TYR A 1 84 ? -0.812 3.341 17.199 1.00 88.25 84 TYR A C 1
ATOM 681 O O . TYR A 1 84 ? -1.926 3.606 17.657 1.00 88.25 84 TYR A O 1
ATOM 689 N N . ASN A 1 85 ? -0.034 4.253 16.629 1.00 88.88 85 ASN A N 1
ATOM 690 C CA . ASN A 1 85 ? -0.441 5.612 16.366 1.00 88.88 85 ASN A CA 1
ATOM 691 C C . ASN A 1 85 ? 0.148 6.080 15.036 1.00 88.88 85 ASN A C 1
ATOM 693 O O . ASN A 1 85 ? 1.358 6.024 14.847 1.00 88.88 85 ASN A O 1
ATOM 697 N N . ALA A 1 86 ? -0.709 6.597 14.158 1.00 82.88 86 ALA A N 1
ATOM 698 C CA . ALA A 1 86 ? -0.310 7.127 12.861 1.00 82.88 86 ALA A CA 1
ATOM 699 C C . ALA A 1 86 ? 0.671 8.303 12.965 1.00 82.88 86 ALA A C 1
ATOM 701 O O . ALA A 1 86 ? 1.598 8.410 12.176 1.00 82.88 86 ALA A O 1
ATOM 702 N N . SER A 1 87 ? 0.475 9.208 13.925 1.00 85.88 87 SER A N 1
ATOM 703 C CA . SER A 1 87 ? 1.210 10.477 13.916 1.00 85.88 87 SER A CA 1
ATOM 704 C C . SER A 1 87 ? 2.624 10.378 14.482 1.00 85.88 87 SER A C 1
ATOM 706 O O . SER A 1 87 ? 3.497 11.122 14.054 1.00 85.88 87 SER A O 1
ATOM 708 N N . ASN A 1 88 ? 2.841 9.555 15.512 1.00 87.38 88 ASN A N 1
ATOM 709 C CA . ASN A 1 88 ? 4.135 9.469 16.188 1.00 87.38 88 ASN A CA 1
ATOM 710 C C . ASN A 1 88 ? 4.246 8.181 17.022 1.00 87.38 88 ASN A C 1
ATOM 712 O O . ASN A 1 88 ? 3.393 7.917 17.875 1.00 87.38 88 ASN A O 1
ATOM 716 N N . ASN A 1 89 ? 5.346 7.447 16.847 1.00 89.00 89 ASN A N 1
ATOM 717 C CA . ASN A 1 89 ? 5.659 6.223 17.589 1.00 89.00 89 ASN A CA 1
ATOM 718 C C . ASN A 1 89 ? 5.920 6.473 19.088 1.00 89.00 89 ASN A C 1
ATOM 720 O O . ASN A 1 89 ? 5.604 5.625 19.919 1.00 89.00 89 ASN A O 1
ATOM 724 N N . GLU A 1 90 ? 6.390 7.661 19.480 1.00 91.31 90 GLU A N 1
ATOM 725 C CA . GLU A 1 90 ? 6.568 8.025 20.896 1.00 91.31 90 GLU A CA 1
ATOM 726 C C . GLU A 1 90 ? 5.245 8.026 21.673 1.00 91.31 90 GLU A C 1
ATOM 728 O O . GLU A 1 90 ? 5.205 7.795 22.885 1.00 91.31 90 GLU A O 1
ATOM 733 N N . LEU A 1 91 ? 4.122 8.266 20.991 1.00 92.00 91 LEU A N 1
ATOM 734 C CA . LEU A 1 91 ? 2.807 8.228 21.626 1.00 92.00 91 LEU A CA 1
ATOM 735 C C . LEU A 1 91 ? 2.387 6.799 21.979 1.00 92.00 91 LEU A C 1
ATOM 737 O O . LEU A 1 91 ? 1.678 6.627 22.968 1.00 92.00 91 LEU A O 1
ATOM 741 N N . VAL A 1 92 ? 2.862 5.809 21.220 1.00 91.06 92 VAL A N 1
ATOM 742 C CA . VAL A 1 92 ? 2.697 4.380 21.515 1.00 91.06 92 VAL A CA 1
ATOM 743 C C . VAL A 1 92 ? 3.558 4.017 22.720 1.00 91.06 92 VAL A C 1
ATOM 745 O O . VAL A 1 92 ? 3.028 3.602 23.747 1.00 91.06 92 VAL A O 1
ATOM 748 N N . ARG A 1 93 ? 4.865 4.320 22.658 1.00 92.81 93 ARG A N 1
ATOM 749 C CA . ARG A 1 93 ? 5.828 4.034 23.738 1.00 92.81 93 ARG A CA 1
ATOM 750 C C . ARG A 1 93 ? 5.403 4.616 25.084 1.00 92.81 93 ARG A C 1
ATOM 752 O O . ARG A 1 93 ? 5.619 4.023 26.131 1.00 92.81 93 ARG A O 1
ATOM 759 N N . THR A 1 94 ? 4.804 5.801 25.063 1.00 93.88 94 THR A N 1
ATOM 760 C CA . THR A 1 94 ? 4.376 6.500 26.277 1.00 93.88 94 THR A CA 1
ATOM 761 C C . THR A 1 94 ? 2.904 6.268 26.640 1.00 93.88 94 THR A C 1
ATOM 763 O O . THR A 1 94 ? 2.386 7.008 27.482 1.00 93.88 94 THR A O 1
ATOM 766 N N . GLN A 1 95 ? 2.225 5.320 25.980 1.00 95.00 95 GLN A N 1
ATOM 767 C CA . GLN A 1 95 ? 0.812 4.966 26.166 1.00 95.00 95 GLN A CA 1
ATOM 768 C C . GLN A 1 95 ? -0.121 6.189 26.228 1.00 95.00 95 GLN A C 1
ATOM 770 O O . GLN A 1 95 ? -0.915 6.379 27.157 1.00 95.00 95 GLN A O 1
ATOM 775 N N . THR A 1 96 ? 0.008 7.082 25.243 1.00 96.19 96 THR A N 1
ATOM 776 C CA . THR A 1 96 ? -0.816 8.292 25.141 1.00 96.19 96 THR A CA 1
ATOM 777 C C . THR A 1 96 ? -2.053 8.035 24.288 1.00 96.19 96 THR A C 1
ATOM 779 O O . THR A 1 96 ? -1.952 7.693 23.112 1.00 96.19 96 THR A O 1
ATOM 782 N N . LEU A 1 97 ? -3.232 8.292 24.851 1.00 95.81 97 LEU A N 1
ATOM 783 C CA . LEU A 1 97 ? -4.512 8.114 24.174 1.00 95.81 97 LEU A CA 1
ATOM 784 C C . LEU A 1 97 ? -4.835 9.334 23.302 1.00 95.81 97 LEU A C 1
ATOM 786 O O . LEU A 1 97 ? -5.058 10.443 23.802 1.00 95.81 97 LEU A O 1
ATOM 790 N N . VAL A 1 98 ? -4.906 9.124 21.988 1.00 95.25 98 VAL A N 1
ATOM 791 C CA . VAL A 1 98 ? -5.278 10.150 21.003 1.00 95.25 98 VAL A CA 1
ATOM 792 C C . VAL A 1 98 ? -6.351 9.635 20.046 1.00 95.25 98 VAL A C 1
ATOM 794 O O . VAL A 1 98 ? -6.606 8.436 19.964 1.00 95.25 98 VAL A O 1
ATOM 797 N N . LYS A 1 99 ? -6.981 10.554 19.304 1.00 93.62 99 LYS A N 1
ATOM 798 C CA . LYS A 1 99 ? -7.889 10.175 18.218 1.00 93.62 99 LYS A CA 1
ATOM 799 C C . LYS A 1 99 ? -7.111 9.382 17.167 1.00 93.62 99 LYS A C 1
ATOM 801 O O . LYS A 1 99 ? -6.009 9.780 16.806 1.00 93.62 99 LYS A O 1
ATOM 806 N N . SER A 1 100 ? -7.725 8.322 16.667 1.00 90.44 100 SER A N 1
ATOM 807 C CA . SER A 1 100 ? -7.186 7.379 15.691 1.00 90.44 100 SER A CA 1
ATOM 808 C C . SER A 1 100 ? -6.030 6.508 16.189 1.00 90.44 100 SER A C 1
ATOM 810 O O . SER A 1 100 ? -5.436 5.795 15.386 1.00 90.44 100 SER A O 1
ATOM 812 N N . ALA A 1 101 ? -5.713 6.528 17.490 1.00 91.19 101 ALA A N 1
ATOM 813 C CA . ALA A 1 101 ? -4.818 5.529 18.062 1.00 91.19 101 ALA A CA 1
ATOM 814 C C . ALA A 1 101 ? -5.501 4.156 18.055 1.00 91.19 101 ALA A C 1
ATOM 816 O O . ALA A 1 101 ? -6.691 4.047 18.373 1.00 91.19 101 ALA A O 1
ATOM 817 N N . ILE A 1 102 ? -4.731 3.130 17.706 1.00 93.12 102 ILE A N 1
ATOM 818 C CA . ILE A 1 102 ? -5.150 1.734 17.778 1.00 93.12 102 ILE A CA 1
ATOM 819 C C . ILE A 1 102 ? -4.750 1.204 19.147 1.00 93.12 102 ILE A C 1
ATOM 821 O O . ILE A 1 102 ? -3.586 1.282 19.548 1.00 93.12 102 ILE A O 1
ATOM 825 N N . VAL A 1 103 ? -5.730 0.673 19.861 1.00 93.75 103 VAL A N 1
ATOM 826 C CA . VAL A 1 103 ? -5.602 0.175 21.224 1.00 93.75 103 VAL A CA 1
ATOM 827 C C . VAL A 1 103 ? -6.081 -1.267 21.316 1.00 93.75 103 VAL A C 1
ATOM 829 O O . VAL A 1 103 ? -6.956 -1.685 20.561 1.00 93.75 103 VAL A O 1
ATOM 832 N N . GLN A 1 104 ? -5.519 -2.021 22.255 1.00 94.25 104 GLN A N 1
ATOM 833 C CA . GLN A 1 104 ? -6.070 -3.302 22.686 1.00 94.25 104 GLN A CA 1
ATOM 834 C C . GLN A 1 104 ? -7.115 -3.051 23.767 1.00 94.25 104 GLN A C 1
ATOM 836 O O . GLN A 1 104 ? -6.853 -2.338 24.737 1.00 94.25 104 GLN A O 1
ATOM 841 N N . VAL A 1 105 ? -8.294 -3.641 23.611 1.00 95.00 105 VAL A N 1
ATOM 842 C CA . VAL A 1 105 ? -9.385 -3.592 24.583 1.00 95.00 105 VAL A CA 1
ATOM 843 C C . VAL A 1 105 ? -9.758 -4.992 25.037 1.00 95.00 105 VAL A C 1
ATOM 845 O O . VAL A 1 105 ? -9.600 -5.967 24.303 1.00 95.00 105 VAL A O 1
ATOM 848 N N . ASP A 1 106 ? -10.269 -5.079 26.257 1.00 94.62 106 ASP A N 1
ATOM 849 C CA . ASP A 1 106 ? -10.778 -6.326 26.816 1.00 94.62 106 ASP A CA 1
ATOM 850 C C . ASP A 1 106 ? -11.997 -6.841 26.026 1.00 94.62 106 ASP A C 1
ATOM 852 O O . ASP A 1 106 ? -12.955 -6.101 25.769 1.00 94.62 106 ASP A O 1
ATOM 856 N N . ALA A 1 107 ? -11.947 -8.117 25.639 1.00 93.75 107 ALA A N 1
ATOM 857 C CA . ALA A 1 107 ? -12.988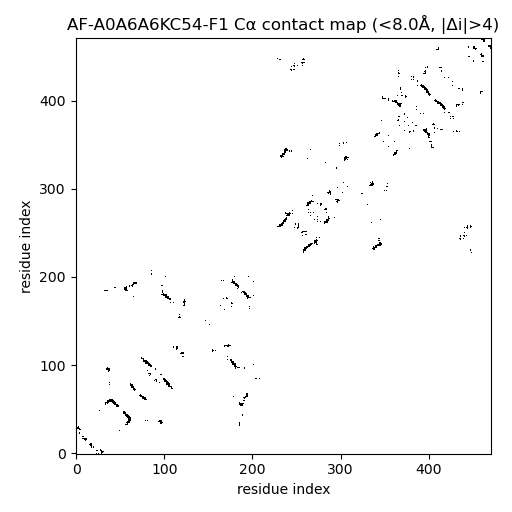 -8.792 24.875 1.00 93.75 107 ALA A CA 1
ATOM 858 C C . ALA A 1 107 ? -14.138 -9.331 25.745 1.00 93.75 107 ALA A C 1
ATOM 860 O O . ALA A 1 107 ? -15.217 -9.608 25.211 1.00 93.75 107 ALA A O 1
ATOM 861 N N . ALA A 1 108 ? -13.941 -9.496 27.059 1.00 92.44 108 ALA A N 1
ATOM 862 C CA . ALA A 1 108 ? -14.885 -10.202 27.930 1.00 92.44 108 ALA A CA 1
ATOM 863 C C . ALA A 1 108 ? -16.323 -9.632 27.895 1.00 92.44 108 ALA A C 1
ATOM 865 O O . ALA A 1 108 ? -17.261 -10.418 27.720 1.00 92.44 108 ALA A O 1
ATOM 866 N N . PRO A 1 109 ? -16.548 -8.299 27.931 1.00 94.12 109 PRO A N 1
ATOM 867 C CA . PRO A 1 109 ? -17.905 -7.743 27.878 1.00 94.12 109 PRO A CA 1
ATOM 868 C C . PRO A 1 109 ? -18.634 -8.023 26.557 1.00 94.12 109 PRO A C 1
ATOM 870 O O . PRO A 1 109 ? -19.863 -8.111 26.524 1.00 94.12 109 PRO A O 1
ATOM 873 N N . PHE A 1 110 ? -17.889 -8.168 25.459 1.00 92.81 110 PHE A N 1
ATOM 874 C CA . PHE A 1 110 ? -18.449 -8.516 24.155 1.00 92.81 110 PHE A CA 1
ATOM 875 C C . PHE A 1 110 ? -18.726 -10.016 24.043 1.00 92.81 110 PHE A C 1
ATOM 877 O O . PHE A 1 110 ? -19.784 -10.382 23.538 1.00 92.81 110 PHE A O 1
ATOM 884 N N . LYS A 1 111 ? -17.848 -10.875 24.582 1.00 91.50 111 LYS A N 1
ATOM 885 C CA . LYS A 1 111 ? -18.084 -12.328 24.658 1.00 91.50 111 LYS A CA 1
ATOM 886 C C . LYS A 1 111 ? -19.337 -12.661 25.457 1.00 91.50 111 LYS A C 1
ATOM 888 O O . LYS A 1 111 ? -20.195 -13.393 24.974 1.00 91.50 111 LYS A O 1
ATOM 893 N N . GLN A 1 112 ? -19.475 -12.072 26.645 1.00 91.81 112 GLN A N 1
ATOM 894 C CA . GLN A 1 112 ? -20.640 -12.289 27.502 1.00 91.81 112 GLN A CA 1
ATOM 895 C C . GLN A 1 112 ? -21.934 -11.868 26.796 1.00 91.81 112 GLN A C 1
ATOM 897 O O . GLN A 1 112 ? -22.934 -12.585 26.838 1.00 91.81 112 GLN A O 1
ATOM 902 N N . TRP A 1 113 ? -21.912 -10.724 26.107 1.00 92.94 113 TRP A N 1
ATOM 903 C CA . TRP A 1 113 ? -23.061 -10.281 25.327 1.00 92.94 113 TRP A CA 1
ATOM 904 C C . TRP A 1 113 ? -23.370 -11.229 24.167 1.00 92.94 113 TRP A C 1
ATOM 906 O O . TRP A 1 113 ? -24.534 -11.553 23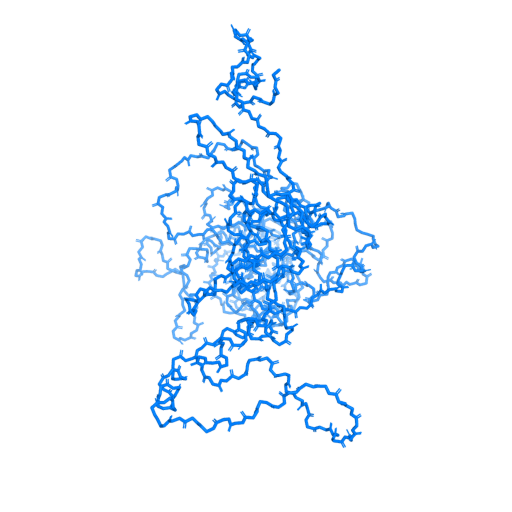.950 1.00 92.94 113 TRP A O 1
ATOM 916 N N . TYR A 1 114 ? -22.350 -11.695 23.448 1.00 91.25 114 TYR A N 1
ATOM 917 C CA . TYR A 1 114 ? -22.536 -12.592 22.313 1.00 91.25 114 TYR A CA 1
ATOM 918 C C . TYR A 1 114 ? -23.129 -13.939 22.738 1.00 91.25 114 TYR A C 1
ATOM 920 O O . TYR A 1 114 ? -24.084 -14.414 22.121 1.00 91.25 114 TYR A O 1
ATOM 928 N N . LEU A 1 115 ? -22.650 -14.492 23.856 1.00 90.88 115 LEU A N 1
ATOM 929 C CA . LEU A 1 115 ? -23.200 -15.700 24.469 1.00 90.88 115 LEU A CA 1
ATOM 930 C C . LEU A 1 115 ? -24.675 -15.515 24.844 1.00 90.88 115 LEU A C 1
ATOM 932 O O . LEU A 1 115 ? -25.502 -16.378 24.565 1.00 90.88 115 LEU A O 1
ATOM 936 N N . GLN A 1 116 ? -25.042 -14.371 25.423 1.00 89.69 116 GLN A N 1
ATOM 937 C CA . GLN A 1 116 ? -26.439 -14.062 25.745 1.00 89.69 116 GLN A CA 1
ATOM 938 C C . GLN A 1 116 ? -27.300 -13.825 24.494 1.00 89.69 116 GLN A C 1
ATOM 940 O O . GLN A 1 116 ? -28.494 -14.128 24.497 1.00 89.69 116 GLN A O 1
ATOM 945 N N . HIS A 1 117 ? -26.723 -13.259 23.430 1.00 89.38 117 HIS A N 1
ATOM 946 C CA . HIS A 1 117 ? -27.462 -12.867 22.234 1.00 89.38 117 HIS A CA 1
ATOM 947 C C . HIS A 1 117 ? -27.731 -14.039 21.286 1.00 89.38 117 HIS A C 1
ATOM 949 O O . HIS A 1 117 ? -28.859 -14.162 20.796 1.00 89.38 117 HIS A O 1
ATOM 955 N N . TYR A 1 118 ? -26.712 -14.871 21.052 1.00 89.38 118 TYR A N 1
ATOM 956 C CA . TYR A 1 118 ? -26.714 -15.983 20.096 1.00 89.38 118 TYR A CA 1
ATOM 957 C C . TYR A 1 118 ? -26.714 -17.365 20.758 1.00 89.38 118 TYR A C 1
ATOM 959 O O . TYR A 1 118 ? -27.007 -18.358 20.093 1.00 89.38 118 TYR A O 1
ATOM 967 N N . GLY A 1 119 ? -26.416 -17.454 22.058 1.00 84.69 119 GLY A N 1
ATOM 968 C CA . GLY A 1 119 ? -26.294 -18.733 22.760 1.00 84.69 119 GLY A CA 1
ATOM 969 C C . GLY A 1 119 ? -25.003 -19.487 22.442 1.00 84.69 119 GLY A C 1
ATOM 970 O O . GLY A 1 119 ? -24.900 -20.652 22.805 1.00 84.69 119 GLY A O 1
ATOM 971 N N . VAL A 1 120 ? -24.043 -18.847 21.765 1.00 86.19 120 VAL A N 1
ATOM 972 C CA . VAL A 1 120 ? -22.784 -19.463 21.330 1.00 86.19 120 VAL A CA 1
ATOM 973 C C . VAL A 1 120 ? -21.601 -18.764 21.983 1.00 86.19 120 VAL A C 1
ATOM 975 O O . VAL A 1 120 ? -21.551 -17.538 22.052 1.00 86.19 120 VAL A O 1
ATOM 978 N N . ASP A 1 121 ? -20.642 -19.562 22.430 1.00 84.00 121 ASP A N 1
ATOM 979 C CA . ASP A 1 121 ? -19.386 -19.102 23.008 1.00 84.00 121 ASP A CA 1
ATOM 980 C C . ASP A 1 121 ? -18.341 -18.876 21.897 1.00 84.00 121 ASP A C 1
ATOM 982 O O . ASP A 1 121 ? -18.079 -19.784 21.104 1.00 84.00 121 ASP A O 1
ATOM 986 N N . ILE A 1 122 ? -17.766 -17.669 21.797 1.00 85.62 122 ILE A N 1
ATOM 987 C CA . ILE A 1 122 ? -16.750 -17.329 20.779 1.00 85.62 122 ILE A CA 1
ATOM 988 C C . ILE A 1 122 ? -15.343 -17.472 21.366 1.00 85.62 122 ILE A C 1
ATOM 990 O O . ILE A 1 122 ? -15.040 -16.947 22.443 1.00 85.62 122 ILE A O 1
ATOM 994 N N . GLY A 1 123 ? -14.439 -18.075 20.589 1.00 74.38 123 GLY A N 1
ATOM 995 C CA . GLY A 1 123 ? -13.008 -18.083 20.890 1.00 74.38 123 GLY A CA 1
ATOM 996 C C . GLY A 1 123 ? -12.567 -19.256 21.763 1.00 74.38 123 GLY A C 1
ATOM 997 O O . GLY A 1 123 ? -11.538 -19.168 22.433 1.00 74.38 123 GLY A O 1
ATOM 998 N N . ARG A 1 124 ? -13.319 -20.366 21.764 1.00 72.12 124 ARG A N 1
ATOM 999 C CA . ARG A 1 124 ? -12.813 -21.639 22.289 1.00 72.12 124 ARG A CA 1
ATOM 1000 C C . ARG A 1 124 ? -11.716 -22.139 21.355 1.00 72.12 124 ARG A C 1
ATOM 1002 O O . ARG A 1 124 ? -11.996 -22.518 20.220 1.00 72.12 124 ARG A O 1
ATOM 1009 N N . LYS A 1 125 ? -10.468 -22.179 21.830 1.00 56.72 125 LYS A N 1
ATOM 1010 C CA . LYS A 1 125 ? -9.409 -22.919 21.134 1.00 56.72 125 LYS A CA 1
ATOM 1011 C C . LYS A 1 125 ? -9.875 -24.369 21.000 1.00 56.72 125 LYS A C 1
ATOM 1013 O O . LYS A 1 125 ? -10.169 -25.005 22.013 1.00 56.72 125 LYS A O 1
ATOM 1018 N N . LYS A 1 126 ? -9.956 -24.887 19.770 1.00 45.22 126 LYS A N 1
ATOM 1019 C CA . LYS A 1 126 ? -10.112 -26.326 19.513 1.00 45.22 126 LYS A CA 1
ATOM 1020 C C . LYS A 1 126 ? -8.969 -27.019 20.262 1.00 45.22 126 LYS A C 1
ATOM 1022 O O . LYS A 1 126 ? -7.825 -26.943 19.824 1.00 45.22 126 LYS A O 1
ATOM 1027 N N . LYS A 1 127 ? -9.242 -27.633 21.419 1.00 37.38 127 LYS A N 1
ATOM 1028 C CA . LYS A 1 127 ? -8.293 -28.577 22.014 1.00 37.38 127 LYS A CA 1
ATOM 1029 C C . LYS A 1 127 ? -8.144 -29.691 20.984 1.00 37.38 127 LYS A C 1
ATOM 1031 O O . LYS A 1 127 ? -9.124 -30.359 20.656 1.00 37.38 127 LYS A O 1
ATOM 1036 N N . THR A 1 128 ? -6.948 -29.829 20.424 1.00 30.86 128 THR A N 1
ATOM 1037 C CA . THR A 1 128 ? -6.539 -31.018 19.684 1.00 30.86 128 THR A CA 1
ATOM 1038 C C . THR A 1 128 ? -6.897 -32.230 20.535 1.00 30.86 128 THR A C 1
ATOM 1040 O O . THR A 1 128 ? -6.614 -32.268 21.733 1.00 30.86 128 THR A O 1
ATOM 1043 N N . ALA A 1 129 ? -7.592 -33.188 19.930 1.00 32.22 129 ALA A N 1
ATOM 1044 C CA . ALA A 1 129 ? -7.954 -34.442 20.560 1.00 32.22 129 ALA A CA 1
ATOM 1045 C C . ALA A 1 129 ? -6.684 -35.270 20.814 1.00 32.22 129 ALA A C 1
ATOM 1047 O O . ALA A 1 129 ? -6.315 -36.110 20.005 1.00 32.22 129 ALA A O 1
ATOM 1048 N N . ALA A 1 130 ? -5.986 -34.997 21.912 1.00 31.83 130 ALA A N 1
ATOM 1049 C CA . ALA A 1 130 ? -4.981 -35.877 22.483 1.00 31.83 130 ALA A CA 1
ATOM 1050 C C . ALA A 1 130 ? -4.767 -35.504 23.954 1.00 31.83 130 ALA A C 1
ATOM 1052 O O . ALA A 1 130 ? -4.429 -34.370 24.287 1.00 31.83 130 ALA A O 1
ATOM 1053 N N . THR A 1 131 ? -4.910 -36.510 24.818 1.00 27.08 131 THR A N 1
ATOM 1054 C CA . THR A 1 131 ? -4.604 -36.517 26.259 1.00 27.08 131 THR A CA 1
ATOM 1055 C C . THR A 1 131 ? -5.578 -35.765 27.176 1.00 27.08 131 THR A C 1
ATOM 1057 O O . THR A 1 131 ? -5.364 -34.628 27.587 1.00 27.08 131 THR A O 1
ATOM 1060 N N . LYS A 1 132 ? -6.622 -36.486 27.610 1.00 30.58 132 LYS A N 1
ATOM 1061 C CA . LYS A 1 132 ? -7.115 -36.364 28.987 1.00 30.58 132 LYS A CA 1
ATOM 1062 C C . LYS A 1 132 ? -5.987 -36.835 29.915 1.00 30.58 132 LYS A C 1
ATOM 1064 O O . LYS A 1 132 ? -5.679 -38.022 29.939 1.00 30.58 132 LYS A O 1
ATOM 1069 N N . LYS A 1 133 ? -5.377 -35.914 30.656 1.00 27.23 133 LYS A N 1
ATOM 1070 C CA . LYS A 1 133 ? -4.815 -36.198 31.978 1.00 27.23 133 LYS A CA 1
ATOM 1071 C C . LYS A 1 133 ? -5.467 -35.227 32.953 1.00 27.23 133 LYS A C 1
ATOM 1073 O O . LYS A 1 133 ? -5.629 -34.048 32.648 1.00 27.23 133 LYS A O 1
ATOM 1078 N N . GLU A 1 134 ? -5.951 -35.811 34.033 1.00 27.84 134 GLU A N 1
ATOM 1079 C CA . GLU A 1 134 ? -6.707 -35.198 35.114 1.00 27.84 134 GLU A CA 1
ATOM 1080 C C . GLU A 1 134 ? -5.820 -34.259 35.941 1.00 27.84 134 GLU A C 1
ATOM 1082 O O . GLU A 1 134 ? -4.627 -34.515 36.091 1.00 27.84 134 GLU A O 1
ATOM 1087 N N . GLY A 1 135 ? -6.434 -33.202 36.484 1.00 27.56 135 GLY A N 1
ATOM 1088 C CA . GLY A 1 135 ? -5.861 -32.353 37.532 1.00 27.56 135 GLY A CA 1
ATOM 1089 C C . GLY A 1 135 ? -5.312 -31.005 37.059 1.00 27.56 135 GLY A C 1
ATOM 1090 O O . GLY A 1 135 ? -4.139 -30.901 36.732 1.00 27.56 135 GLY A O 1
ATOM 1091 N N . GLU A 1 136 ? -6.164 -29.977 37.011 1.00 24.66 136 GLU A N 1
ATOM 1092 C CA . GLU A 1 136 ? -6.090 -28.798 37.901 1.00 24.66 136 GLU A CA 1
ATOM 1093 C C . GLU A 1 136 ? -7.118 -27.729 37.490 1.00 24.66 136 GLU A C 1
ATOM 1095 O O . GLU A 1 136 ? -7.469 -27.555 36.321 1.00 24.66 136 GLU A O 1
ATOM 1100 N N . GLU A 1 137 ? -7.663 -27.089 38.519 1.00 28.67 137 GLU A N 1
ATOM 1101 C CA . GLU A 1 137 ? -8.901 -26.318 38.571 1.00 28.67 137 GLU A CA 1
ATOM 1102 C C . GLU A 1 137 ? -8.776 -24.911 37.963 1.00 28.67 137 GLU A C 1
ATOM 1104 O O . GLU A 1 137 ? -7.754 -24.243 38.102 1.00 28.67 137 GLU A O 1
ATOM 1109 N N . GLY A 1 138 ? -9.853 -24.429 37.328 1.00 25.47 138 GLY A N 1
ATOM 1110 C CA . GLY A 1 138 ? -9.944 -23.039 36.871 1.00 25.47 138 GLY A CA 1
ATOM 1111 C C . GLY A 1 138 ? -11.025 -22.755 35.822 1.00 25.47 138 GLY A C 1
ATOM 1112 O O . GLY A 1 138 ? -10.744 -22.750 34.630 1.00 25.47 138 GLY A O 1
ATOM 1113 N N . GLU A 1 139 ? -12.225 -22.431 36.311 1.00 26.75 139 GLU A N 1
ATOM 1114 C CA . GLU A 1 139 ? -13.286 -21.614 35.682 1.00 26.75 139 GLU A CA 1
ATOM 1115 C C . GLU A 1 139 ? -14.327 -22.246 34.723 1.00 26.75 139 GLU A C 1
ATOM 1117 O O . GLU A 1 139 ? -14.175 -22.345 33.507 1.00 26.75 139 GLU A O 1
ATOM 1122 N N . ALA A 1 140 ? -15.487 -22.512 35.344 1.00 28.47 140 ALA A N 1
ATOM 1123 C CA . ALA A 1 140 ? -16.852 -22.230 34.885 1.00 28.47 140 ALA A CA 1
ATOM 1124 C C . ALA A 1 140 ? -17.321 -22.865 33.564 1.00 28.47 140 ALA A C 1
ATOM 1126 O O . ALA A 1 140 ? -17.585 -22.194 32.563 1.00 28.47 140 ALA A O 1
ATOM 1127 N N . ALA A 1 141 ? -17.602 -24.169 33.629 1.00 31.81 141 ALA A N 1
ATOM 1128 C CA . ALA A 1 141 ? -18.692 -24.736 32.844 1.00 31.81 141 ALA A CA 1
ATOM 1129 C C . ALA A 1 141 ? -19.982 -23.970 33.189 1.00 31.81 141 ALA A C 1
ATOM 1131 O O . ALA A 1 141 ? -20.449 -23.989 34.325 1.00 31.81 141 ALA A O 1
ATOM 1132 N N . THR A 1 142 ? -20.519 -23.231 32.223 1.00 40.16 142 THR A N 1
ATOM 1133 C CA . THR A 1 142 ? -21.809 -22.555 32.360 1.00 40.16 142 THR A CA 1
ATOM 1134 C C . THR A 1 142 ? -22.881 -23.630 32.481 1.00 40.16 142 THR A C 1
ATOM 1136 O O . THR A 1 142 ? -23.118 -24.365 31.526 1.00 40.16 142 THR A O 1
ATOM 1139 N N . GLU A 1 143 ? -23.498 -23.740 33.659 1.00 42.41 143 GLU A N 1
ATOM 1140 C CA . GLU A 1 143 ? -24.697 -24.551 33.867 1.00 42.41 143 GLU A CA 1
ATOM 1141 C C . GLU A 1 143 ? -25.724 -24.225 32.775 1.00 42.41 143 GLU A C 1
ATOM 1143 O O . GLU A 1 143 ? -26.083 -23.061 32.555 1.00 42.41 143 GLU A O 1
ATOM 1148 N N . GLU A 1 144 ? -26.199 -25.250 32.067 1.00 54.38 144 GLU A N 1
ATOM 1149 C CA . GLU A 1 144 ? -27.290 -25.119 31.108 1.00 54.38 144 GLU A CA 1
ATOM 1150 C C . GLU A 1 144 ? -28.594 -24.844 31.863 1.00 54.38 144 GLU A C 1
ATOM 1152 O O . GLU A 1 144 ? -29.398 -25.731 32.145 1.00 54.38 144 GLU A O 1
ATOM 1157 N N . ALA A 1 145 ? -28.812 -23.578 32.217 1.00 64.81 145 ALA A N 1
ATOM 1158 C CA . ALA A 1 145 ? -30.083 -23.136 32.763 1.00 64.81 145 ALA A CA 1
ATOM 1159 C C . ALA A 1 145 ? -31.204 -23.490 31.771 1.00 64.81 145 ALA A C 1
ATOM 1161 O O . ALA A 1 145 ? -31.131 -23.130 30.592 1.00 64.81 145 ALA A O 1
ATOM 1162 N N . LYS A 1 146 ? -32.254 -24.176 32.245 1.00 77.50 146 LYS A N 1
ATOM 1163 C CA . LYS A 1 146 ? -33.436 -24.521 31.438 1.00 77.50 146 LYS A CA 1
ATOM 1164 C C . LYS A 1 146 ? -34.048 -23.239 30.856 1.00 77.50 146 LYS A C 1
ATOM 1166 O O . LYS A 1 146 ? -34.615 -22.425 31.582 1.00 77.50 146 LYS A O 1
ATOM 1171 N N . LYS A 1 147 ? -33.910 -23.035 29.542 1.00 83.19 147 LYS A N 1
ATOM 1172 C CA . LYS A 1 147 ? -34.464 -21.875 28.819 1.00 83.19 147 LYS A CA 1
ATOM 1173 C C . LYS A 1 147 ? -35.892 -22.175 28.365 1.00 83.19 147 LYS A C 1
ATOM 1175 O O . LYS A 1 147 ? -36.213 -23.306 28.022 1.00 83.19 147 LYS A O 1
ATOM 1180 N N . SER A 1 148 ? -36.751 -21.155 28.325 1.00 89.44 148 SER A N 1
ATOM 1181 C CA . SER A 1 148 ? -38.110 -21.304 27.795 1.00 89.44 148 SER A CA 1
ATOM 1182 C C . SER A 1 148 ? -38.106 -21.499 26.273 1.00 89.44 148 SER A C 1
ATOM 1184 O O . SER A 1 148 ? -37.239 -20.972 25.569 1.00 89.44 148 SER A O 1
ATOM 1186 N N . ASN A 1 149 ? -39.124 -22.183 25.742 1.00 88.75 149 ASN A N 1
ATOM 1187 C CA . ASN A 1 149 ? -39.268 -22.434 24.299 1.00 88.75 149 ASN A CA 1
ATOM 1188 C C . ASN A 1 149 ? -39.265 -21.145 23.456 1.00 88.75 149 ASN A C 1
ATOM 1190 O O . ASN A 1 149 ? -38.775 -21.132 22.328 1.00 88.75 149 ASN A O 1
ATOM 1194 N N . HIS A 1 150 ? -39.761 -20.034 24.010 1.00 89.00 150 HIS A N 1
ATOM 1195 C CA . HIS A 1 150 ? -39.711 -18.729 23.348 1.00 89.00 150 HIS A CA 1
ATOM 1196 C C . HIS A 1 150 ? -38.271 -18.207 23.185 1.00 89.00 150 HIS A C 1
ATOM 1198 O O . HIS A 1 150 ? -37.925 -17.648 22.143 1.00 89.00 150 HIS A O 1
ATOM 1204 N N . VAL A 1 151 ? -37.412 -18.399 24.194 1.00 87.19 151 VAL A N 1
ATOM 1205 C CA . VAL A 1 151 ? -35.997 -18.000 24.129 1.00 87.19 151 VAL A CA 1
ATOM 1206 C C . VAL A 1 151 ? -35.246 -18.859 23.116 1.00 87.19 151 VAL A C 1
ATOM 1208 O O . VAL A 1 151 ? -34.495 -18.305 22.319 1.00 87.19 151 VAL A O 1
ATOM 1211 N N . LEU A 1 152 ? -35.491 -20.172 23.090 1.00 88.00 152 LEU A N 1
ATOM 1212 C CA . LEU A 1 152 ? -34.870 -21.086 22.123 1.00 88.00 152 LEU A CA 1
ATOM 1213 C C . LEU A 1 152 ? -35.195 -20.686 20.677 1.00 88.00 152 LEU A C 1
ATOM 1215 O O . LEU A 1 152 ? -34.280 -20.425 19.899 1.00 88.00 152 LEU A O 1
ATOM 1219 N N . ARG A 1 153 ? -36.479 -20.464 20.363 1.00 89.94 153 ARG A N 1
ATOM 1220 C CA . ARG A 1 153 ? -36.916 -19.997 19.034 1.00 89.94 153 ARG A CA 1
ATOM 1221 C C . ARG A 1 153 ? -36.256 -18.672 18.626 1.00 89.94 153 ARG A C 1
ATOM 1223 O O . ARG A 1 153 ? -35.927 -18.453 17.461 1.00 89.94 153 ARG A O 1
ATOM 1230 N N . LYS A 1 154 ? -36.055 -17.760 19.583 1.00 90.69 154 LYS A N 1
ATOM 1231 C CA . LYS A 1 154 ? -35.391 -16.469 19.345 1.00 90.69 154 LYS A CA 1
ATOM 1232 C C . LYS A 1 154 ? -33.895 -16.626 19.059 1.00 90.69 154 LYS A C 1
ATOM 1234 O O . LYS A 1 154 ? -33.367 -15.866 18.248 1.00 90.69 154 LYS A O 1
ATOM 1239 N N . LEU A 1 155 ? -33.223 -17.573 19.714 1.00 89.38 155 LEU A N 1
ATOM 1240 C CA . LEU A 1 155 ? -31.813 -17.879 19.464 1.00 89.38 155 LEU A CA 1
ATOM 1241 C C . LEU A 1 155 ? -31.630 -18.517 18.085 1.00 89.38 155 LEU A C 1
ATOM 1243 O O . LEU A 1 155 ? -30.811 -18.028 17.314 1.00 89.38 155 LEU A O 1
ATOM 1247 N N . GLU A 1 156 ? -32.447 -19.512 17.735 1.00 88.56 156 GLU A N 1
ATOM 1248 C CA . GLU A 1 156 ? -32.417 -20.166 16.417 1.00 88.56 156 GLU A CA 1
ATOM 1249 C C . GLU A 1 156 ? -32.588 -19.157 15.277 1.00 88.56 156 GLU A C 1
ATOM 1251 O O . GLU A 1 156 ? -31.783 -19.122 14.348 1.00 88.56 156 GLU A O 1
ATOM 1256 N N . LYS A 1 157 ? -33.569 -18.247 15.387 1.00 92.12 157 LYS A N 1
ATOM 1257 C CA . LYS A 1 157 ? -33.784 -17.195 14.380 1.00 92.12 157 LYS A CA 1
ATOM 1258 C C . LYS A 1 157 ? -32.555 -16.296 14.189 1.00 92.12 157 LYS A C 1
ATOM 1260 O O . LYS A 1 157 ? -32.275 -15.865 13.078 1.00 92.12 157 LYS A O 1
ATOM 1265 N N . ARG A 1 158 ? -31.825 -15.988 15.264 1.00 87.69 158 ARG A N 1
ATOM 1266 C CA . ARG A 1 158 ? -30.616 -15.143 15.214 1.00 87.69 158 ARG A CA 1
ATOM 1267 C C . ARG A 1 158 ? -29.402 -15.890 14.681 1.00 87.69 158 ARG A C 1
ATOM 1269 O O . ARG A 1 158 ? -28.549 -15.281 14.045 1.00 87.69 158 ARG A O 1
ATOM 1276 N N . GLN A 1 159 ? -29.316 -17.194 14.933 1.00 86.44 159 GLN A N 1
ATOM 1277 C CA . GLN A 1 159 ? -28.226 -18.024 14.428 1.00 86.44 159 GLN A CA 1
ATOM 1278 C C . GLN A 1 159 ? -28.228 -18.107 12.897 1.00 86.44 159 GLN A C 1
ATOM 1280 O O . GLN A 1 159 ? -27.156 -18.190 12.310 1.00 86.44 159 GLN A O 1
ATOM 1285 N N . GLN A 1 160 ? -29.390 -17.986 12.247 1.00 88.00 160 GLN A N 1
ATOM 1286 C CA . GLN A 1 160 ? -29.497 -17.989 10.782 1.00 88.00 160 GLN A CA 1
ATOM 1287 C C . GLN A 1 160 ? -28.713 -16.849 10.111 1.00 88.00 160 GLN A C 1
ATOM 1289 O O . GLN A 1 160 ? -28.102 -17.052 9.068 1.00 88.00 160 GLN A O 1
ATOM 1294 N N . THR A 1 161 ? -28.695 -15.654 10.706 1.00 85.31 161 THR A N 1
ATOM 1295 C CA . THR A 1 161 ? -27.999 -14.476 10.152 1.00 85.31 161 THR A CA 1
ATOM 1296 C C . THR A 1 161 ? -26.584 -14.301 10.703 1.00 85.31 161 THR A C 1
ATOM 1298 O O . THR A 1 161 ? -25.939 -13.284 10.451 1.00 85.31 161 THR A O 1
ATOM 1301 N N . ARG A 1 162 ? -26.096 -15.259 11.499 1.00 85.00 162 ARG A N 1
ATOM 1302 C CA . ARG A 1 162 ? -24.815 -15.155 12.195 1.00 85.00 162 ARG A CA 1
ATOM 1303 C C . ARG A 1 162 ? -23.662 -15.302 11.205 1.00 85.00 162 ARG A C 1
ATOM 1305 O O . ARG A 1 162 ? -23.392 -16.393 10.712 1.00 85.00 162 ARG A O 1
ATOM 1312 N N . LYS A 1 163 ? -22.914 -14.221 10.998 1.00 84.06 163 LYS A N 1
ATOM 1313 C CA . LYS A 1 163 ? -21.641 -14.242 10.274 1.00 84.06 163 LYS A CA 1
ATOM 1314 C C . LYS A 1 163 ? -20.611 -13.432 11.048 1.00 84.06 163 LYS A C 1
ATOM 1316 O O . LYS A 1 163 ? -20.801 -12.240 11.262 1.00 84.06 163 LYS A O 1
ATOM 1321 N N . LEU A 1 164 ? -19.530 -14.085 11.464 1.00 82.88 164 LEU A N 1
ATOM 1322 C CA . LEU A 1 164 ? -18.404 -13.440 12.130 1.00 82.88 164 LEU A CA 1
ATOM 1323 C C . LEU A 1 164 ? -17.216 -13.382 11.165 1.00 82.88 164 LEU A C 1
ATOM 1325 O O . LEU A 1 164 ? -16.984 -14.326 10.413 1.00 82.88 164 LEU A O 1
ATOM 1329 N N . ASP A 1 165 ? -16.498 -12.261 11.156 1.00 81.44 165 ASP A N 1
ATOM 1330 C CA . ASP A 1 165 ? -15.214 -12.156 10.454 1.00 81.44 165 ASP A CA 1
ATOM 1331 C C . ASP A 1 165 ? -14.209 -13.096 11.154 1.00 81.44 165 ASP A C 1
ATOM 1333 O O . ASP A 1 165 ? -14.024 -12.936 12.368 1.00 81.44 165 ASP A O 1
ATOM 1337 N N . PRO A 1 166 ? -13.565 -14.044 10.439 1.00 82.88 166 PRO A N 1
ATOM 1338 C CA . PRO A 1 166 ? -12.602 -14.980 11.027 1.00 82.88 166 PRO A CA 1
ATOM 1339 C C . PRO A 1 166 ? -11.522 -14.281 11.852 1.00 82.88 166 PRO A C 1
ATOM 1341 O O . PRO A 1 166 ? -11.155 -14.727 12.932 1.00 82.88 166 PRO A O 1
ATOM 1344 N N . HIS A 1 167 ? -11.086 -13.103 11.410 1.00 79.38 167 HIS A N 1
ATOM 1345 C CA . HIS A 1 167 ? -10.047 -12.369 12.104 1.00 79.38 167 HIS A CA 1
ATOM 1346 C C . HIS A 1 167 ? -10.531 -11.791 13.448 1.00 79.38 167 HIS A C 1
ATOM 1348 O O . HIS A 1 167 ? -9.791 -11.727 14.431 1.00 79.38 167 HIS A O 1
ATOM 1354 N N . ILE A 1 168 ? -11.791 -11.356 13.522 1.00 82.94 168 ILE A N 1
ATOM 1355 C CA . ILE A 1 168 ? -12.383 -10.909 14.789 1.00 82.94 168 ILE A CA 1
ATOM 1356 C C . ILE A 1 168 ? -12.571 -12.111 15.728 1.00 82.94 168 ILE A C 1
ATOM 1358 O O . ILE A 1 168 ? -12.360 -11.979 16.934 1.00 82.94 168 ILE A O 1
ATOM 1362 N N . GLU A 1 169 ? -12.927 -13.280 15.189 1.00 85.19 169 GLU A N 1
ATOM 1363 C CA . GLU A 1 169 ? -13.032 -14.530 15.948 1.00 85.19 169 GLU A CA 1
ATOM 1364 C C . GLU A 1 169 ? -11.701 -14.935 16.602 1.00 85.19 169 GLU A C 1
ATOM 1366 O O . GLU A 1 169 ? -11.673 -15.236 17.801 1.00 85.19 169 GLU A O 1
ATOM 1371 N N . ASP A 1 170 ? -10.589 -14.831 15.873 1.00 84.94 170 ASP A N 1
ATOM 1372 C CA . ASP A 1 170 ? -9.248 -15.106 16.399 1.00 84.94 170 ASP A CA 1
ATOM 1373 C C . ASP A 1 170 ? -8.864 -14.149 17.539 1.00 84.94 170 ASP A C 1
ATOM 1375 O O . ASP A 1 170 ? -8.362 -14.573 18.589 1.00 84.94 170 ASP A O 1
ATOM 1379 N N . GLN A 1 171 ? -9.176 -12.854 17.399 1.00 86.50 171 GLN A N 1
ATOM 1380 C CA . GLN A 1 171 ? -8.957 -11.868 18.466 1.00 86.50 171 GLN A CA 1
ATOM 1381 C C . GLN A 1 171 ? -9.794 -12.170 19.717 1.00 86.50 171 GLN A C 1
ATOM 1383 O O . GLN A 1 171 ? -9.318 -12.019 20.850 1.00 86.50 171 GLN A O 1
ATOM 1388 N N . PHE A 1 172 ? -11.031 -12.644 19.538 1.00 89.50 172 PHE A N 1
ATOM 1389 C CA . PHE A 1 172 ? -11.833 -13.149 20.648 1.00 89.50 172 PHE A CA 1
ATOM 1390 C C . PHE A 1 172 ? -11.152 -14.350 21.313 1.00 89.50 172 PHE A C 1
ATOM 1392 O O . PHE A 1 172 ? -11.107 -14.398 22.543 1.00 89.50 172 PHE A O 1
ATOM 1399 N N . GLY A 1 173 ? -10.551 -15.271 20.558 1.00 86.50 173 GLY A N 1
ATOM 1400 C CA . GLY A 1 173 ? -9.739 -16.367 21.101 1.00 86.50 173 GLY A CA 1
ATOM 1401 C C . GLY A 1 173 ? -8.580 -15.894 21.990 1.00 86.50 173 GLY A C 1
ATOM 1402 O O . GLY A 1 173 ? -8.322 -16.487 23.037 1.00 86.50 173 GLY A O 1
ATOM 1403 N N . GLY A 1 174 ? -7.934 -14.782 21.627 1.00 84.19 174 GLY A N 1
ATOM 1404 C CA . GLY A 1 174 ? -6.874 -14.144 22.420 1.00 84.19 174 GLY A CA 1
ATOM 1405 C C . GLY A 1 174 ? -7.355 -13.306 23.614 1.00 84.19 174 GLY A C 1
ATOM 1406 O O . GLY A 1 174 ? -6.534 -12.853 24.410 1.00 84.19 174 GLY A O 1
ATOM 1407 N N . GLY A 1 175 ? -8.664 -13.060 23.744 1.00 87.38 175 GLY A N 1
ATOM 1408 C CA . GLY A 1 175 ? -9.241 -12.221 24.804 1.00 87.38 175 GLY A CA 1
ATOM 1409 C C . GLY A 1 175 ? -8.927 -10.723 24.677 1.00 87.38 175 GLY A C 1
ATOM 1410 O O . GLY A 1 175 ? -9.285 -9.943 25.559 1.00 87.38 175 GLY A O 1
ATOM 1411 N N . ARG A 1 176 ? -8.281 -10.305 23.584 1.00 90.31 176 ARG A N 1
ATOM 1412 C CA . ARG A 1 176 ? -7.860 -8.923 23.330 1.00 90.31 176 ARG A CA 1
ATOM 1413 C C . ARG A 1 176 ? -8.336 -8.506 21.948 1.00 90.31 176 ARG A C 1
ATOM 1415 O O . ARG A 1 176 ? -7.919 -9.090 20.955 1.00 90.31 176 ARG A O 1
ATOM 1422 N N . LEU A 1 177 ? -9.174 -7.478 21.891 1.00 91.19 177 LEU A N 1
ATOM 1423 C CA . LEU A 1 177 ? -9.677 -6.921 20.638 1.00 91.19 177 LEU A CA 1
ATOM 1424 C C . LEU A 1 177 ? -8.890 -5.671 20.261 1.00 91.19 177 LEU A C 1
ATOM 1426 O O . LEU A 1 177 ? -8.610 -4.826 21.110 1.00 91.19 177 LEU A O 1
ATOM 1430 N N . LEU A 1 178 ? -8.585 -5.511 18.981 1.00 92.44 178 LEU A N 1
ATOM 1431 C CA . LEU A 1 178 ? -8.045 -4.265 18.455 1.00 92.44 178 LEU A CA 1
ATOM 1432 C C . LEU A 1 178 ? -9.182 -3.283 18.183 1.00 92.44 178 LEU A C 1
ATOM 1434 O O . LEU A 1 178 ? -10.188 -3.614 17.555 1.00 92.44 178 LEU A O 1
ATOM 1438 N N . ALA A 1 179 ? -9.013 -2.049 18.644 1.00 92.06 179 ALA A N 1
ATOM 1439 C CA . ALA A 1 179 ? -9.991 -0.991 18.472 1.00 92.06 179 ALA A CA 1
ATOM 1440 C C . ALA A 1 179 ? -9.331 0.342 18.132 1.00 92.06 179 ALA A C 1
ATOM 1442 O O . ALA A 1 179 ? -8.230 0.649 18.581 1.00 92.06 179 ALA A O 1
ATOM 1443 N N . CYS A 1 180 ? -10.035 1.171 17.368 1.00 93.06 180 CYS A N 1
ATOM 1444 C CA . CYS A 1 180 ? -9.592 2.516 17.026 1.00 93.06 180 CYS A CA 1
ATOM 1445 C C . CYS A 1 180 ? -10.367 3.554 17.841 1.00 93.06 180 CYS A C 1
ATOM 1447 O O . CYS A 1 180 ? -11.601 3.571 17.825 1.00 93.06 180 CYS A O 1
ATOM 1449 N N . ILE A 1 181 ? -9.653 4.453 18.522 1.00 94.19 181 ILE A N 1
ATOM 1450 C CA . ILE A 1 181 ? -10.269 5.563 19.259 1.00 94.19 181 ILE A CA 1
ATOM 1451 C C . ILE A 1 181 ? -10.812 6.598 18.266 1.00 94.19 181 ILE A C 1
ATOM 1453 O O . ILE A 1 181 ? -10.072 7.175 17.475 1.00 94.19 181 ILE A O 1
ATOM 1457 N N . SER A 1 182 ? -12.103 6.911 18.331 1.00 92.94 182 SER A N 1
ATOM 1458 C CA . SER A 1 182 ? -12.750 7.915 17.475 1.00 92.94 182 SER A CA 1
ATOM 1459 C C . SER A 1 182 ? -12.847 9.291 18.148 1.00 92.94 182 SER A C 1
ATOM 1461 O O . SER A 1 182 ? -12.867 10.331 17.472 1.00 92.94 182 SER A O 1
ATOM 1463 N N . SER A 1 183 ? -12.868 9.320 19.482 1.00 94.38 183 SER A N 1
ATOM 1464 C CA . SER A 1 183 ? -12.998 10.537 20.281 1.00 94.38 183 SER A CA 1
ATOM 1465 C C . SER A 1 183 ? -11.667 11.292 20.449 1.00 94.38 183 SER A C 1
ATOM 1467 O O . SER A 1 183 ? -10.588 10.806 20.119 1.00 94.38 183 SER A O 1
ATOM 1469 N N . ARG A 1 184 ? -11.723 12.533 20.961 1.00 96.06 184 ARG A N 1
ATOM 1470 C CA . ARG A 1 184 ? -10.538 13.350 21.306 1.00 96.06 184 ARG A CA 1
ATOM 1471 C C . ARG A 1 184 ? -10.441 13.512 22.831 1.00 96.06 184 ARG A C 1
ATOM 1473 O O . ARG A 1 184 ? -10.984 14.498 23.346 1.00 96.06 184 ARG A O 1
ATOM 1480 N N . PRO A 1 185 ? -9.721 12.637 23.561 1.00 95.75 185 PRO A N 1
ATOM 1481 C CA . PRO A 1 185 ? -9.737 12.607 25.031 1.00 95.75 185 PRO A CA 1
ATOM 1482 C C . PRO A 1 185 ? -9.385 13.942 25.703 1.00 95.75 185 PRO A C 1
ATOM 1484 O O . PRO A 1 185 ? -9.995 14.335 26.698 1.00 95.75 185 PRO A O 1
ATOM 1487 N N . GLY A 1 186 ? -8.472 14.716 25.112 1.00 93.62 186 GLY A N 1
ATOM 1488 C CA . GLY A 1 186 ? -8.094 16.039 25.620 1.00 93.62 186 GLY A CA 1
ATOM 1489 C C . GLY A 1 186 ? -9.154 17.144 25.470 1.00 93.62 186 GLY A C 1
ATOM 1490 O O . GLY A 1 186 ? -8.938 18.248 25.975 1.00 93.62 186 GLY A O 1
ATOM 1491 N N . GLN A 1 187 ? -10.255 16.884 24.754 1.00 93.06 187 GLN A N 1
ATOM 1492 C CA . GLN A 1 187 ? -11.352 17.831 24.496 1.00 93.06 187 GLN A CA 1
ATOM 1493 C C . GLN A 1 187 ? -12.703 17.349 25.040 1.00 93.06 187 GLN A C 1
ATOM 1495 O O . GLN A 1 187 ? -13.465 18.171 25.551 1.00 93.06 187 GLN A O 1
ATOM 1500 N N . CYS A 1 188 ? -13.008 16.055 24.897 1.00 94.50 188 CYS A N 1
ATOM 1501 C CA . CYS A 1 188 ? -14.261 15.456 25.367 1.00 94.50 188 CYS A CA 1
ATOM 1502 C C . CYS A 1 188 ? -14.126 14.718 26.707 1.00 94.50 188 CYS A C 1
ATOM 1504 O O . CYS A 1 188 ? -15.139 14.393 27.317 1.00 94.50 188 CYS A O 1
ATOM 1506 N N . GLY A 1 189 ? -12.904 14.448 27.176 1.00 94.62 189 GLY A N 1
ATOM 1507 C CA . GLY A 1 189 ? -12.661 13.753 28.441 1.00 94.62 189 GLY A CA 1
ATOM 1508 C C . GLY A 1 189 ? -12.899 12.242 28.397 1.00 94.62 189 GLY A C 1
ATOM 1509 O O . GLY A 1 189 ? -12.948 11.623 29.456 1.00 94.62 189 GLY A O 1
ATOM 1510 N N . ARG A 1 190 ? -13.068 11.656 27.204 1.00 95.25 190 ARG A N 1
ATOM 1511 C CA . ARG A 1 190 ? -13.365 10.229 26.992 1.00 95.25 190 ARG A CA 1
ATOM 1512 C C . ARG A 1 190 ? -12.525 9.652 25.855 1.00 95.25 190 ARG A C 1
ATOM 1514 O O . ARG A 1 190 ? -12.198 10.384 24.917 1.00 95.25 190 ARG A O 1
ATOM 1521 N N . ALA A 1 191 ? -12.216 8.363 25.930 1.00 94.81 191 ALA A N 1
ATOM 1522 C CA . ALA A 1 191 ? -11.508 7.595 24.908 1.00 94.81 191 ALA A CA 1
ATOM 1523 C C . ALA A 1 191 ? -12.434 6.474 24.418 1.00 94.81 191 ALA A C 1
ATOM 1525 O O . ALA A 1 191 ? -12.388 5.363 24.930 1.00 94.81 191 ALA A O 1
ATOM 1526 N N . ASP A 1 192 ? -13.314 6.818 23.482 1.00 95.50 192 ASP A N 1
ATOM 1527 C CA . ASP A 1 192 ? -14.346 5.932 22.944 1.00 95.50 192 ASP A CA 1
ATOM 1528 C C . ASP A 1 192 ? -13.994 5.577 21.496 1.00 95.50 192 ASP A C 1
ATOM 1530 O O . ASP A 1 192 ? -13.328 6.358 20.803 1.00 95.50 192 ASP A O 1
ATOM 1534 N N . GLY A 1 193 ? -14.429 4.409 21.032 1.00 92.38 193 GLY A N 1
ATOM 1535 C CA . GLY A 1 193 ? -14.000 3.872 19.747 1.00 92.38 193 GLY A CA 1
ATOM 1536 C C . GLY A 1 193 ? -14.883 2.757 19.215 1.00 92.38 193 GLY A C 1
ATOM 1537 O O . GLY A 1 193 ? -15.981 2.508 19.708 1.00 92.38 193 GLY A O 1
ATOM 1538 N N . SER A 1 194 ? -14.395 2.070 18.195 1.00 88.94 194 SER A N 1
ATOM 1539 C CA . SER A 1 194 ? -15.008 0.846 17.686 1.00 88.94 194 SER A CA 1
ATOM 1540 C C . SER A 1 194 ? -13.933 -0.223 17.507 1.00 88.94 194 SER A C 1
ATOM 1542 O O . SER A 1 194 ? -12.817 0.122 17.099 1.00 88.94 194 SER A O 1
ATOM 1544 N N . PRO A 1 195 ? -14.227 -1.501 17.815 1.00 81.56 195 PRO A N 1
ATOM 1545 C CA . PRO A 1 195 ? -13.390 -2.609 17.391 1.00 81.56 195 PRO A CA 1
ATOM 1546 C C . PRO A 1 195 ? -13.224 -2.575 15.874 1.00 81.56 195 PRO A C 1
ATOM 1548 O O . PRO A 1 195 ? -14.146 -2.216 15.135 1.00 81.56 195 PRO A O 1
ATOM 1551 N N . THR A 1 196 ? -12.032 -2.911 15.413 1.00 70.75 196 THR A N 1
ATOM 1552 C CA . THR A 1 196 ? -11.660 -2.863 14.002 1.00 70.75 196 THR A CA 1
ATOM 1553 C C . THR A 1 196 ? -11.041 -4.191 13.604 1.00 70.75 196 THR A C 1
ATOM 1555 O O . THR A 1 196 ? -10.112 -4.658 14.261 1.00 70.75 196 THR A O 1
ATOM 1558 N N . SER A 1 197 ? -11.513 -4.766 12.494 1.00 58.41 197 SER A N 1
ATOM 1559 C CA . SER A 1 197 ? -10.818 -5.879 11.837 1.00 58.41 197 SER A CA 1
ATOM 1560 C C . SER A 1 197 ? -9.388 -5.447 11.501 1.00 58.41 197 SER A C 1
ATOM 1562 O O . SER A 1 197 ? -9.144 -4.277 11.174 1.00 58.41 197 SER A O 1
ATOM 1564 N N . VAL A 1 198 ? -8.429 -6.369 11.590 1.00 50.38 198 VAL A N 1
ATOM 1565 C CA . VAL A 1 198 ? -7.024 -6.082 11.283 1.00 50.38 198 VAL A CA 1
ATOM 1566 C C . VAL A 1 198 ? -6.865 -5.542 9.874 1.00 50.38 198 VAL A C 1
ATOM 1568 O O . VAL A 1 198 ? -6.096 -4.608 9.719 1.00 50.38 198 VAL A O 1
ATOM 1571 N N . LYS A 1 199 ? -7.687 -5.937 8.893 1.00 42.72 199 LYS A N 1
ATOM 1572 C CA . LYS A 1 199 ? -7.682 -5.306 7.558 1.00 42.72 199 LYS A CA 1
ATOM 1573 C C . LYS A 1 199 ? -7.993 -3.802 7.585 1.00 42.72 199 LYS A C 1
ATOM 1575 O O . LYS A 1 199 ? -7.300 -3.017 6.946 1.00 42.72 199 LYS A O 1
ATOM 1580 N N . ALA A 1 200 ? -8.985 -3.356 8.359 1.00 48.12 200 ALA A N 1
ATOM 1581 C CA . ALA A 1 200 ? -9.319 -1.929 8.483 1.00 48.12 200 ALA A CA 1
ATOM 1582 C C . ALA A 1 200 ? -8.267 -1.148 9.296 1.00 48.12 200 ALA A C 1
ATOM 1584 O O . ALA A 1 200 ? -8.009 0.031 9.033 1.00 48.12 200 ALA A O 1
ATOM 1585 N N . SER A 1 201 ? -7.647 -1.817 10.270 1.00 40.28 201 SER A N 1
ATOM 1586 C CA . SER A 1 201 ? -6.504 -1.312 11.033 1.00 40.28 201 SER A CA 1
ATOM 1587 C C . SER A 1 201 ? -5.271 -1.161 10.139 1.00 40.28 201 SER A C 1
ATOM 1589 O O . SER A 1 201 ? -4.641 -0.107 10.162 1.00 40.28 201 SER A O 1
ATOM 1591 N N . PHE A 1 202 ? -4.970 -2.165 9.307 1.00 42.84 202 PHE A N 1
ATOM 1592 C CA . PHE A 1 202 ? -3.834 -2.209 8.385 1.00 42.84 202 PHE A CA 1
ATOM 1593 C C . PHE A 1 202 ? -3.994 -1.242 7.220 1.00 42.84 202 PHE A C 1
ATOM 1595 O O . PHE A 1 202 ? -3.054 -0.523 6.913 1.00 42.84 202 PHE A O 1
ATOM 1602 N N . LYS A 1 203 ? -5.198 -1.084 6.659 1.00 45.75 203 LYS A N 1
ATOM 1603 C CA . LYS A 1 203 ? -5.469 -0.042 5.655 1.00 45.75 203 LYS A CA 1
ATOM 1604 C C . LYS A 1 203 ? -5.202 1.366 6.209 1.00 45.75 203 LYS A C 1
ATOM 1606 O O . LYS A 1 203 ? -4.716 2.232 5.492 1.00 45.75 203 LYS A O 1
ATOM 1611 N N . ARG A 1 204 ? -5.445 1.597 7.509 1.00 42.84 204 ARG A N 1
ATOM 1612 C CA . ARG A 1 204 ? -5.053 2.841 8.207 1.00 42.84 204 ARG A CA 1
ATOM 1613 C C . ARG A 1 204 ? -3.570 2.898 8.589 1.00 42.84 204 ARG A C 1
ATOM 1615 O O . ARG A 1 204 ? -3.031 3.997 8.608 1.00 42.84 204 ARG A O 1
ATOM 1622 N N . LEU A 1 205 ? -2.925 1.766 8.874 1.00 41.03 205 LEU A N 1
ATOM 1623 C CA . LEU A 1 205 ? -1.471 1.656 9.082 1.00 41.03 205 LEU A CA 1
ATOM 1624 C C . LEU A 1 205 ? -0.684 1.921 7.780 1.00 41.03 205 LEU A C 1
ATOM 1626 O O . LEU A 1 205 ? 0.372 2.547 7.827 1.00 41.03 205 LEU A O 1
ATOM 1630 N N . GLY A 1 206 ? -1.206 1.485 6.628 1.00 36.47 206 GLY A N 1
ATOM 1631 C CA . GLY A 1 206 ? -0.616 1.655 5.296 1.00 36.47 206 GLY A CA 1
ATOM 1632 C C . GLY A 1 206 ? -0.840 3.042 4.684 1.00 36.47 206 GLY A C 1
ATOM 1633 O O . GLY A 1 206 ? -0.009 3.519 3.919 1.00 36.47 206 GLY A O 1
ATOM 1634 N N . CYS A 1 207 ? -1.900 3.753 5.086 1.00 30.39 207 CYS A N 1
ATOM 1635 C CA . CYS A 1 207 ? -2.256 5.082 4.562 1.00 30.39 207 CYS A CA 1
ATOM 1636 C C . CYS A 1 207 ? -1.333 6.236 5.027 1.00 30.39 207 CYS A C 1
ATOM 1638 O O . CYS A 1 207 ? -1.552 7.383 4.650 1.00 30.39 207 CYS A O 1
ATOM 1640 N N . VAL A 1 208 ? -0.323 5.987 5.867 1.00 33.19 208 VAL A N 1
ATOM 1641 C CA . VAL A 1 208 ? 0.435 7.060 6.553 1.00 33.19 208 VAL A CA 1
ATOM 1642 C C . VAL A 1 208 ? 1.835 7.296 5.971 1.00 33.19 208 VAL A C 1
ATOM 1644 O O . VAL A 1 208 ? 2.540 8.196 6.413 1.00 33.19 208 VAL A O 1
ATOM 1647 N N . LYS A 1 209 ? 2.255 6.558 4.938 1.00 31.34 209 LYS A N 1
ATOM 1648 C CA . LYS A 1 209 ? 3.591 6.752 4.342 1.00 31.34 209 LYS A CA 1
ATOM 1649 C C . LYS A 1 209 ? 3.642 7.623 3.079 1.00 31.34 209 LYS A C 1
ATOM 1651 O O . LYS A 1 209 ? 4.734 7.835 2.571 1.00 31.34 209 LYS A O 1
ATOM 1656 N N . SER A 1 210 ? 2.523 8.172 2.597 1.00 28.89 210 SER A N 1
ATOM 1657 C CA . SER A 1 210 ? 2.482 8.935 1.333 1.00 28.89 210 SER A CA 1
ATOM 1658 C C . SER A 1 210 ? 2.392 10.464 1.463 1.00 28.89 210 SER A C 1
ATOM 1660 O O . SER A 1 210 ? 2.394 11.145 0.444 1.00 28.89 210 SER A O 1
ATOM 1662 N N . THR A 1 211 ? 2.335 11.052 2.665 1.00 26.19 211 THR A N 1
ATOM 1663 C CA . THR A 1 211 ? 2.061 12.505 2.797 1.00 26.19 211 THR A CA 1
ATOM 1664 C C . THR A 1 211 ?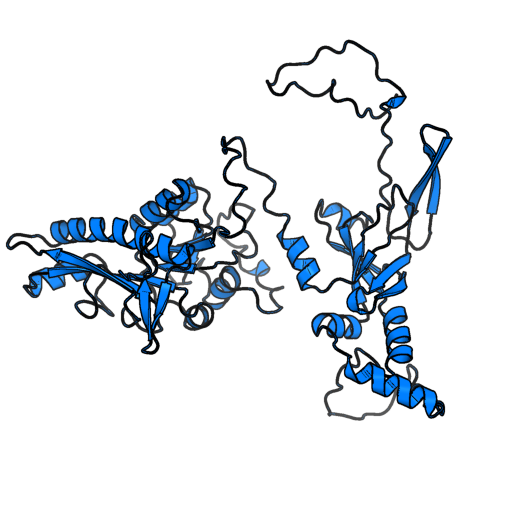 3.242 13.388 3.195 1.00 26.19 211 THR A C 1
ATOM 1666 O O . THR A 1 211 ? 3.048 14.579 3.417 1.00 26.19 211 THR A O 1
ATOM 1669 N N . GLU A 1 212 ? 4.469 12.875 3.256 1.00 31.45 212 GLU A N 1
ATOM 1670 C CA . GLU A 1 212 ? 5.637 13.708 3.575 1.00 31.45 212 GLU A CA 1
ATOM 1671 C C . GLU A 1 212 ? 6.755 13.528 2.549 1.00 31.45 212 GLU A C 1
ATOM 1673 O O . GLU A 1 212 ? 7.760 12.883 2.827 1.00 31.45 212 GLU A O 1
ATOM 1678 N N . LYS A 1 213 ? 6.543 14.108 1.359 1.00 31.27 213 LYS A N 1
ATOM 1679 C CA . LYS A 1 213 ? 7.518 14.839 0.517 1.00 31.27 213 LYS A CA 1
ATOM 1680 C C . LYS A 1 213 ? 7.022 14.879 -0.932 1.00 31.27 213 LYS A C 1
ATOM 1682 O O . LYS A 1 213 ? 7.386 14.050 -1.748 1.00 31.27 213 LYS A O 1
ATOM 1687 N N . LEU A 1 214 ? 6.232 15.895 -1.256 1.00 25.86 214 LEU A N 1
ATOM 1688 C CA . LEU A 1 214 ? 6.102 16.398 -2.623 1.00 25.86 214 LEU A CA 1
ATOM 1689 C C . LEU A 1 214 ? 6.209 17.915 -2.520 1.00 25.86 214 LEU A C 1
ATOM 1691 O O . LEU A 1 214 ? 5.268 18.615 -2.151 1.00 25.86 214 LEU A O 1
ATOM 1695 N N . GLY A 1 215 ? 7.432 18.403 -2.713 1.00 25.47 215 GLY A N 1
ATOM 1696 C CA . GLY A 1 215 ? 7.678 19.812 -2.960 1.00 25.47 215 GLY A CA 1
ATOM 1697 C C . GLY A 1 215 ? 7.257 20.132 -4.388 1.00 25.47 215 GLY A C 1
ATOM 1698 O O . GLY A 1 215 ? 7.690 19.451 -5.306 1.00 25.47 215 GLY A O 1
ATOM 1699 N N . ASN A 1 216 ? 6.407 21.150 -4.529 1.00 27.81 216 ASN A N 1
ATOM 1700 C CA . ASN A 1 216 ? 6.139 21.945 -5.729 1.00 27.81 216 ASN A CA 1
ATOM 1701 C C . ASN A 1 216 ? 6.396 21.253 -7.081 1.00 27.81 216 ASN A C 1
ATOM 1703 O O . ASN A 1 216 ? 7.325 21.618 -7.798 1.00 27.81 216 ASN A O 1
ATOM 1707 N N . ALA A 1 217 ? 5.517 20.334 -7.462 1.00 25.86 217 ALA A N 1
ATOM 1708 C CA . ALA A 1 217 ? 5.155 20.188 -8.864 1.00 25.86 217 ALA A CA 1
ATOM 1709 C C . ALA A 1 217 ? 3.806 20.893 -9.039 1.00 25.86 217 ALA A C 1
ATOM 1711 O O . ALA A 1 217 ? 2.890 20.717 -8.233 1.00 25.86 217 ALA A O 1
ATOM 1712 N N . VAL A 1 218 ? 3.743 21.793 -10.016 1.00 30.38 218 VAL A N 1
ATOM 1713 C CA . VAL A 1 218 ? 2.501 22.423 -10.460 1.00 30.38 218 VAL A CA 1
ATOM 1714 C C . VAL A 1 218 ? 1.665 21.296 -11.060 1.00 30.38 218 VAL A C 1
ATOM 1716 O O . VAL A 1 218 ? 2.036 20.751 -12.092 1.00 30.38 218 VAL A O 1
ATOM 1719 N N . PHE A 1 219 ? 0.620 20.883 -10.349 1.00 27.28 219 PHE A N 1
ATOM 1720 C CA . PHE A 1 219 ? -0.366 19.921 -10.826 1.00 27.28 219 PHE A CA 1
ATOM 1721 C C . PHE A 1 219 ? -1.651 20.697 -11.089 1.00 27.28 219 PHE A C 1
ATOM 1723 O O . PHE A 1 219 ? -2.172 21.344 -10.176 1.00 27.28 219 PHE A O 1
ATOM 1730 N N . ASP A 1 220 ? -2.107 20.675 -12.337 1.00 29.61 220 ASP A N 1
ATOM 1731 C CA . ASP A 1 220 ? -3.352 21.305 -12.758 1.00 29.61 220 ASP A CA 1
ATOM 1732 C C . ASP A 1 220 ? -4.548 20.624 -12.066 1.00 29.61 220 ASP A C 1
ATOM 1734 O O . ASP A 1 220 ? -4.654 19.400 -12.007 1.00 29.61 220 ASP A O 1
ATOM 1738 N N . GLU A 1 221 ? -5.447 21.427 -11.488 1.00 33.53 221 GLU A N 1
ATOM 1739 C CA . GLU A 1 221 ? -6.589 20.971 -10.675 1.00 33.53 221 GLU A CA 1
ATOM 1740 C C . GLU A 1 221 ? -7.728 20.307 -11.486 1.00 33.53 221 GLU A C 1
ATOM 1742 O O . GLU A 1 221 ? -8.780 19.993 -10.925 1.00 33.53 221 GLU A O 1
ATOM 1747 N N . GLU A 1 222 ? -7.555 20.056 -12.787 1.00 35.31 222 GLU A N 1
ATOM 1748 C CA . GLU A 1 222 ? -8.638 19.550 -13.645 1.00 35.31 222 GLU A CA 1
ATOM 1749 C C . GLU A 1 222 ? -8.749 18.013 -13.723 1.00 35.31 222 GLU A C 1
ATOM 1751 O O . GLU A 1 222 ? -9.826 17.508 -14.042 1.00 35.31 222 GLU A O 1
ATOM 1756 N N . ASP A 1 223 ? -7.734 17.248 -13.299 1.00 38.09 223 ASP A N 1
ATOM 1757 C CA . ASP A 1 223 ? -7.739 15.772 -13.401 1.00 38.09 223 ASP A CA 1
ATOM 1758 C C . ASP A 1 223 ? -8.571 15.048 -12.318 1.00 38.09 223 ASP A C 1
ATOM 1760 O O . ASP A 1 223 ? -8.801 13.839 -12.385 1.00 38.09 223 ASP A O 1
ATOM 1764 N N . TYR A 1 224 ? -9.093 15.764 -11.316 1.00 36.12 224 TYR A N 1
ATOM 1765 C CA . TYR A 1 224 ? -9.851 15.173 -10.197 1.00 36.12 224 TYR A CA 1
ATOM 1766 C C . TYR A 1 224 ? -11.333 14.876 -10.496 1.00 36.12 224 TYR A C 1
ATOM 1768 O O . TYR A 1 224 ? -12.118 14.642 -9.571 1.00 36.12 224 TYR A O 1
ATOM 1776 N N . LYS A 1 225 ? -11.748 14.873 -11.769 1.00 35.03 225 LYS A N 1
ATOM 1777 C CA . LYS A 1 225 ? -13.158 14.708 -12.166 1.00 35.03 225 LYS A CA 1
ATOM 1778 C C . LYS A 1 225 ? -13.534 13.384 -12.833 1.00 35.03 225 LYS A C 1
ATOM 1780 O O . LYS A 1 225 ? -14.683 13.275 -13.250 1.00 35.03 225 LYS A O 1
ATOM 1785 N N . ASN A 1 226 ? -12.669 12.363 -12.864 1.00 37.31 226 ASN A N 1
ATOM 1786 C CA . ASN A 1 226 ? -13.089 11.034 -13.326 1.00 37.31 226 ASN A CA 1
ATOM 1787 C C . ASN A 1 226 ? -12.788 9.919 -12.296 1.00 37.31 226 ASN A C 1
ATOM 1789 O O . ASN A 1 226 ? -11.640 9.501 -12.165 1.00 37.31 226 ASN A O 1
ATOM 1793 N N . PRO A 1 227 ? -13.786 9.431 -11.532 1.00 43.16 227 PRO A N 1
ATOM 1794 C CA . PRO A 1 227 ? -13.593 8.404 -10.502 1.00 43.16 227 PRO A CA 1
ATOM 1795 C C . PRO A 1 227 ? -13.314 6.982 -11.038 1.00 43.16 227 PRO A C 1
ATOM 1797 O O . PRO A 1 227 ? -13.224 6.057 -10.231 1.00 43.16 227 PRO A O 1
ATOM 1800 N N . GLU A 1 228 ? -13.162 6.787 -12.355 1.00 50.81 228 GLU A N 1
ATOM 1801 C CA . GLU A 1 228 ? -13.083 5.455 -12.984 1.00 50.81 228 GLU A CA 1
ATOM 1802 C C . GLU A 1 228 ? -11.673 4.962 -13.381 1.00 50.81 228 GLU A C 1
ATOM 1804 O O . GLU A 1 228 ? -11.521 3.768 -13.624 1.00 50.81 228 GLU A O 1
ATOM 1809 N N . LEU A 1 229 ? -10.611 5.784 -13.363 1.00 56.59 229 LEU A N 1
ATOM 1810 C CA . LEU A 1 229 ? -9.238 5.308 -13.638 1.00 56.59 229 LEU A CA 1
ATOM 1811 C C . LEU A 1 229 ? -8.265 5.622 -12.495 1.00 56.59 229 LEU A C 1
ATOM 1813 O O . LEU A 1 229 ? -7.585 6.646 -12.466 1.00 56.59 229 LEU A O 1
ATOM 1817 N N . GLN A 1 230 ? -8.164 4.697 -11.541 1.00 71.00 230 GLN A N 1
ATOM 1818 C CA . GLN A 1 230 ? -7.092 4.705 -10.547 1.00 71.00 230 GLN A CA 1
ATOM 1819 C C . GLN A 1 230 ? -5.765 4.287 -11.206 1.00 71.00 230 GLN A C 1
ATOM 1821 O O . GLN A 1 230 ? -5.707 3.245 -11.860 1.00 71.00 230 GLN A O 1
ATOM 1826 N N . ARG A 1 231 ? -4.692 5.068 -11.001 1.00 84.50 231 ARG A N 1
ATOM 1827 C CA . ARG A 1 231 ? -3.344 4.731 -11.495 1.00 84.50 231 ARG A CA 1
ATOM 1828 C C . ARG A 1 231 ? -2.880 3.385 -10.929 1.00 84.50 231 ARG A C 1
ATOM 1830 O O . ARG A 1 231 ? -3.007 3.143 -9.727 1.00 84.50 231 ARG A O 1
ATOM 1837 N N . LYS A 1 232 ? -2.349 2.527 -11.802 1.00 89.38 232 LYS A N 1
ATOM 18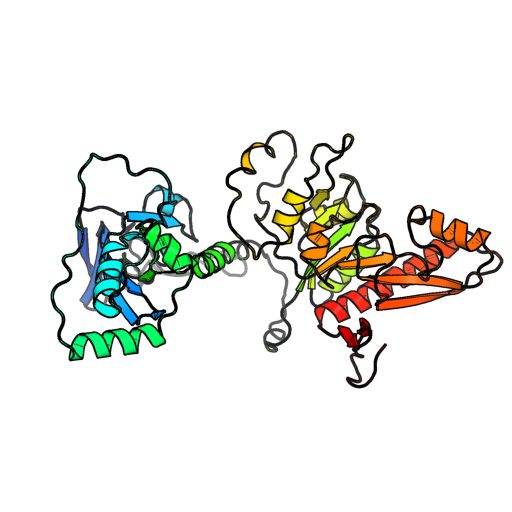38 C CA . LYS A 1 232 ? -1.871 1.174 -11.472 1.00 89.38 232 LYS A CA 1
ATOM 1839 C C . LYS A 1 232 ? -0.424 1.181 -10.999 1.00 89.38 232 LYS A C 1
ATOM 1841 O O . LYS A 1 232 ? 0.381 1.955 -11.500 1.00 89.38 232 LYS A O 1
ATOM 1846 N N . LYS A 1 233 ? -0.059 0.313 -10.065 1.00 91.31 233 LYS A N 1
ATOM 1847 C CA . LYS A 1 233 ? 1.308 0.186 -9.549 1.00 91.31 233 LYS A CA 1
ATOM 1848 C C . LYS A 1 233 ? 2.076 -0.870 -10.333 1.00 91.31 233 LYS A C 1
ATOM 1850 O O . LYS A 1 233 ? 1.661 -2.022 -10.415 1.00 91.31 233 LYS A O 1
ATOM 1855 N N . LEU A 1 234 ? 3.216 -0.481 -10.887 1.00 93.44 234 LEU A N 1
ATOM 1856 C CA . LEU A 1 234 ? 4.012 -1.309 -11.788 1.00 93.44 234 LEU A CA 1
ATOM 1857 C C . LEU A 1 234 ? 5.348 -1.680 -11.135 1.00 93.44 234 LEU A C 1
ATOM 1859 O O . LEU A 1 234 ? 6.064 -0.806 -10.637 1.00 93.44 234 LEU A O 1
ATOM 1863 N N . ALA A 1 235 ? 5.713 -2.960 -11.180 1.00 94.31 235 ALA A N 1
ATOM 1864 C CA . ALA A 1 235 ? 7.074 -3.413 -10.899 1.00 94.31 235 ALA A CA 1
ATOM 1865 C C . ALA A 1 235 ? 7.789 -3.724 -12.208 1.00 94.31 235 ALA A C 1
ATOM 1867 O O . ALA A 1 235 ? 7.268 -4.465 -13.040 1.00 94.31 235 ALA A O 1
ATOM 1868 N N . VAL A 1 236 ? 8.999 -3.199 -12.385 1.00 95.50 236 VAL A N 1
ATOM 1869 C CA . VAL A 1 236 ? 9.773 -3.417 -13.613 1.00 95.50 236 VAL A CA 1
ATOM 1870 C C . VAL A 1 236 ? 11.017 -4.236 -13.303 1.00 95.50 236 VAL A C 1
ATOM 1872 O O . VAL A 1 236 ? 11.739 -3.942 -12.356 1.00 95.50 236 VAL A O 1
ATOM 1875 N N . PHE A 1 237 ? 11.280 -5.271 -14.095 1.00 94.88 237 PHE A N 1
ATOM 1876 C CA . PHE A 1 237 ? 12.438 -6.145 -13.930 1.00 94.88 237 PHE A CA 1
ATOM 1877 C C . PHE A 1 237 ? 13.445 -5.900 -15.055 1.00 94.88 237 PHE A C 1
ATOM 1879 O O . PHE A 1 237 ? 13.076 -5.916 -16.229 1.00 94.88 237 PHE A O 1
ATOM 1886 N N . VAL A 1 238 ? 14.720 -5.689 -14.720 1.00 93.81 238 VAL A N 1
ATOM 1887 C CA . VAL A 1 238 ? 15.770 -5.327 -15.689 1.00 93.81 238 VAL A CA 1
ATOM 1888 C C . VAL A 1 238 ? 17.082 -6.045 -15.378 1.00 93.81 238 VAL A C 1
ATOM 1890 O O . VAL A 1 238 ? 17.510 -6.087 -14.231 1.00 93.81 238 VAL A O 1
ATOM 1893 N N . SER A 1 239 ? 17.771 -6.556 -16.405 1.00 89.50 239 SER A N 1
ATOM 1894 C CA . SER A 1 239 ? 19.119 -7.145 -16.268 1.00 89.50 239 SER A CA 1
ATOM 1895 C C . SER A 1 239 ? 20.250 -6.343 -16.932 1.00 89.50 239 SER A C 1
ATOM 1897 O O . SER A 1 239 ? 21.423 -6.686 -16.764 1.00 89.50 239 SER A O 1
ATOM 1899 N N . GLY A 1 240 ? 19.925 -5.307 -17.714 1.00 88.25 240 GLY A N 1
ATOM 1900 C CA . GLY A 1 240 ? 20.873 -4.581 -18.570 1.00 88.25 240 GLY A CA 1
ATOM 1901 C C . GLY A 1 240 ? 20.718 -3.056 -18.533 1.00 88.25 240 GLY A C 1
ATOM 1902 O O . GLY A 1 240 ? 20.467 -2.468 -17.484 1.00 88.25 240 GLY A O 1
ATOM 1903 N N . GLY A 1 241 ? 20.875 -2.400 -19.689 1.00 86.56 241 GLY A N 1
ATOM 1904 C CA . GLY A 1 241 ? 20.859 -0.931 -19.803 1.00 86.56 241 GLY A CA 1
ATOM 1905 C C . GLY A 1 241 ? 19.509 -0.257 -19.505 1.00 86.56 241 GLY A C 1
ATOM 1906 O O . GLY A 1 241 ? 19.464 0.957 -19.300 1.00 86.56 241 GLY A O 1
ATOM 1907 N N . GLY A 1 242 ? 18.418 -1.032 -19.467 1.00 89.12 242 GLY A N 1
ATOM 1908 C CA . GLY A 1 242 ? 17.096 -0.569 -19.041 1.00 89.12 242 GLY A CA 1
ATOM 1909 C C . GLY A 1 242 ? 16.423 0.429 -19.985 1.00 89.12 242 GLY A C 1
ATOM 1910 O O . GLY A 1 242 ? 15.632 1.238 -19.518 1.00 89.12 242 GLY A O 1
ATOM 1911 N N . SER A 1 243 ? 16.724 0.418 -21.288 1.00 92.69 243 SER A N 1
ATOM 1912 C CA . SER A 1 243 ? 16.098 1.333 -22.260 1.00 92.69 243 SER A CA 1
ATOM 1913 C C . SER A 1 243 ? 14.574 1.163 -22.325 1.00 92.69 243 SER A C 1
ATOM 1915 O O . SER A 1 243 ? 13.868 2.156 -22.214 1.00 92.69 243 SER A O 1
ATOM 1917 N N . ASN A 1 244 ? 14.070 -0.078 -22.350 1.00 93.50 244 ASN A N 1
ATOM 1918 C CA . ASN A 1 244 ? 12.635 -0.386 -22.236 1.00 93.50 244 ASN A CA 1
ATOM 1919 C C . ASN A 1 244 ? 12.009 0.204 -20.957 1.00 93.50 244 ASN A C 1
ATOM 1921 O O . ASN A 1 244 ? 10.976 0.868 -21.006 1.00 93.50 244 ASN A O 1
ATOM 1925 N N . PHE A 1 245 ? 12.673 0.026 -19.810 1.00 94.62 245 PHE A N 1
ATOM 1926 C CA . PHE A 1 245 ? 12.238 0.606 -18.537 1.00 94.62 245 PHE A CA 1
ATOM 1927 C C . PHE A 1 245 ? 12.192 2.141 -18.584 1.00 94.62 245 PHE A C 1
ATOM 1929 O O . PHE A 1 245 ? 11.227 2.738 -18.110 1.00 94.62 245 PHE A O 1
ATOM 1936 N N . LYS A 1 246 ? 13.197 2.788 -19.186 1.00 94.75 246 LYS A N 1
ATOM 1937 C CA . LYS A 1 246 ? 13.232 4.250 -19.346 1.00 94.75 246 LYS A CA 1
ATOM 1938 C C . LYS A 1 246 ? 12.056 4.747 -20.185 1.00 94.75 246 LYS A C 1
ATOM 1940 O O . LYS A 1 246 ? 11.431 5.721 -19.778 1.00 94.75 246 LYS A O 1
ATOM 1945 N N . SER A 1 247 ? 11.732 4.068 -21.286 1.00 95.12 247 SER A N 1
ATOM 1946 C CA . SER A 1 247 ? 10.594 4.414 -22.147 1.00 95.12 247 SER A CA 1
ATOM 1947 C C . SER A 1 247 ? 9.260 4.292 -21.403 1.00 95.12 247 SER A C 1
ATOM 1949 O O . SER A 1 247 ? 8.469 5.233 -21.417 1.00 95.12 247 SER A O 1
ATOM 1951 N N . ILE A 1 248 ? 9.045 3.195 -20.663 1.00 94.38 248 ILE A N 1
ATOM 1952 C CA . ILE A 1 248 ? 7.843 3.004 -19.830 1.00 94.38 248 ILE A CA 1
ATOM 1953 C C . ILE A 1 248 ? 7.749 4.091 -18.756 1.00 94.38 248 ILE A C 1
ATOM 1955 O O . ILE A 1 248 ? 6.720 4.746 -18.622 1.00 94.38 248 ILE A O 1
ATOM 1959 N N . HIS A 1 249 ? 8.831 4.333 -18.014 1.00 94.38 249 HIS A N 1
ATOM 1960 C CA . HIS A 1 249 ? 8.840 5.332 -16.948 1.00 94.38 249 HIS A CA 1
ATOM 1961 C C . HIS A 1 249 ? 8.606 6.755 -17.481 1.00 94.38 249 HIS A C 1
ATOM 1963 O O . HIS A 1 249 ? 7.868 7.527 -16.873 1.00 94.38 249 HIS A O 1
ATOM 1969 N N . GLN A 1 250 ? 9.181 7.110 -18.634 1.00 93.69 250 GLN A N 1
ATOM 1970 C CA . GLN A 1 250 ? 8.903 8.389 -19.292 1.00 93.69 250 GLN A CA 1
ATOM 1971 C C . GLN A 1 250 ? 7.433 8.510 -19.709 1.00 93.69 250 GLN A C 1
ATOM 1973 O O . GLN A 1 250 ? 6.837 9.560 -19.483 1.00 93.69 250 GLN A O 1
ATOM 1978 N N . ALA A 1 251 ? 6.831 7.443 -20.238 1.00 92.62 251 ALA A N 1
ATOM 1979 C CA . ALA A 1 251 ? 5.417 7.430 -20.600 1.00 92.62 251 ALA A CA 1
ATOM 1980 C C . ALA A 1 251 ? 4.488 7.551 -19.375 1.00 92.62 251 ALA A C 1
ATOM 1982 O O . ALA A 1 251 ? 3.471 8.241 -19.441 1.00 92.62 251 ALA A O 1
ATOM 1983 N N . CYS A 1 252 ? 4.862 6.957 -18.235 1.00 92.12 252 CYS A N 1
ATOM 1984 C CA . CYS A 1 252 ? 4.171 7.137 -16.954 1.00 92.12 252 CYS A CA 1
ATOM 1985 C C . CYS A 1 252 ? 4.198 8.598 -16.479 1.00 92.12 252 CYS A C 1
ATOM 1987 O O . CYS A 1 252 ? 3.180 9.105 -16.003 1.00 92.12 252 CYS A O 1
ATOM 1989 N N . LEU A 1 253 ? 5.347 9.275 -16.623 1.00 89.31 253 LEU A N 1
ATOM 1990 C CA . LEU A 1 253 ? 5.524 10.687 -16.258 1.00 89.31 253 LEU A CA 1
ATOM 1991 C C . LEU A 1 253 ? 4.779 11.643 -17.198 1.00 89.31 253 LEU A C 1
ATOM 1993 O O . LEU A 1 253 ? 4.295 12.676 -16.751 1.00 89.31 253 LEU A O 1
ATOM 1997 N N . GLN A 1 254 ? 4.697 11.309 -18.487 1.00 89.44 254 GLN A N 1
ATOM 1998 C CA . GLN A 1 254 ? 3.966 12.087 -19.494 1.00 89.44 254 GLN A CA 1
ATOM 1999 C C . GLN A 1 254 ? 2.444 11.890 -19.418 1.00 89.44 254 GLN A C 1
ATOM 2001 O O . GLN A 1 254 ? 1.709 12.621 -20.071 1.00 89.44 254 GLN A O 1
ATOM 2006 N N . GLY A 1 255 ? 1.969 10.907 -18.647 1.00 84.69 255 GLY A N 1
ATOM 2007 C CA . GLY A 1 255 ? 0.547 10.581 -18.525 1.00 84.69 255 GLY A CA 1
ATOM 2008 C C . GLY A 1 255 ? 0.007 9.652 -19.617 1.00 84.69 255 GLY A C 1
ATOM 2009 O O . GLY A 1 255 ? -1.134 9.220 -19.512 1.00 84.69 255 GLY A O 1
ATOM 2010 N N . SER A 1 256 ? 0.818 9.270 -20.611 1.00 87.19 256 SER A N 1
ATOM 2011 C CA . SER A 1 256 ? 0.432 8.327 -21.676 1.00 87.19 256 SER A CA 1
ATOM 2012 C C . SER A 1 256 ? 0.143 6.912 -21.161 1.00 87.19 256 SER A C 1
ATOM 2014 O O . SER A 1 256 ? -0.586 6.156 -21.802 1.00 87.19 256 SER A O 1
ATOM 2016 N N . VAL A 1 257 ? 0.735 6.551 -20.018 1.00 91.19 257 VAL A N 1
ATOM 2017 C CA . VAL A 1 257 ? 0.475 5.308 -19.282 1.00 91.19 257 VAL A CA 1
ATOM 2018 C C . VAL A 1 257 ? -0.119 5.671 -17.922 1.00 91.19 257 VAL A C 1
ATOM 2020 O O . VAL A 1 257 ? 0.534 6.328 -17.107 1.00 91.19 257 VAL A O 1
ATOM 2023 N N . HIS A 1 258 ? -1.337 5.198 -17.646 1.00 89.56 258 HIS A N 1
ATOM 2024 C CA . HIS A 1 258 ? -2.030 5.372 -16.362 1.00 89.56 258 HIS A CA 1
ATOM 2025 C C . HIS A 1 258 ? -1.484 4.441 -15.259 1.00 89.56 258 HIS A C 1
ATOM 2027 O O . HIS A 1 258 ? -2.227 3.713 -14.598 1.00 89.56 258 HIS A O 1
ATOM 2033 N N . GLY A 1 259 ? -0.169 4.465 -15.040 1.00 88.94 259 GLY A N 1
ATOM 2034 C CA . GLY A 1 259 ? 0.496 3.671 -14.014 1.00 88.94 259 GLY A CA 1
ATOM 2035 C C . GLY A 1 259 ? 1.751 4.334 -13.455 1.00 88.94 259 GLY A C 1
ATOM 2036 O O . GLY A 1 259 ? 2.352 5.189 -14.100 1.00 88.94 259 GLY A O 1
ATOM 2037 N N . ASP A 1 260 ? 2.139 3.930 -12.250 1.00 90.00 260 ASP A N 1
ATOM 2038 C CA . ASP A 1 260 ? 3.289 4.423 -11.502 1.00 90.00 260 ASP A CA 1
ATOM 2039 C C . ASP A 1 260 ? 4.274 3.283 -11.257 1.00 90.00 260 ASP A C 1
ATOM 2041 O O . ASP A 1 260 ? 3.914 2.241 -10.706 1.00 90.00 260 ASP A O 1
ATOM 2045 N N . VAL A 1 261 ? 5.536 3.477 -11.646 1.00 92.00 261 VAL A N 1
ATOM 2046 C CA . VAL A 1 261 ? 6.582 2.493 -11.358 1.00 92.00 261 VAL A CA 1
ATOM 2047 C C . VAL A 1 261 ? 6.997 2.616 -9.897 1.00 92.00 261 VAL A C 1
ATOM 2049 O O . VAL A 1 261 ? 7.645 3.585 -9.507 1.00 92.00 261 VAL A O 1
ATOM 2052 N N . VAL A 1 262 ? 6.628 1.623 -9.088 1.00 90.12 262 VAL A N 1
ATOM 2053 C CA . VAL A 1 262 ? 6.849 1.644 -7.633 1.00 90.12 262 VAL A CA 1
ATOM 2054 C C . VAL A 1 262 ? 8.150 0.968 -7.214 1.00 90.12 262 VAL A C 1
ATOM 2056 O O . VAL A 1 262 ? 8.686 1.288 -6.155 1.00 90.12 262 VAL A O 1
ATOM 2059 N N . VAL A 1 263 ? 8.664 0.038 -8.024 1.00 91.44 263 VAL A N 1
ATOM 2060 C CA . VAL A 1 263 ? 9.891 -0.708 -7.724 1.00 91.44 263 VAL A CA 1
ATOM 2061 C C . VAL A 1 263 ? 10.573 -1.211 -8.993 1.00 91.44 263 VAL A C 1
ATOM 2063 O O . VAL A 1 263 ? 9.916 -1.641 -9.945 1.00 91.44 263 VAL A O 1
ATOM 2066 N N . LEU A 1 264 ? 11.905 -1.185 -8.985 1.00 92.06 264 LEU A N 1
ATOM 2067 C CA . LEU A 1 264 ? 12.747 -1.845 -9.974 1.00 92.06 264 LEU A CA 1
ATOM 2068 C C . LEU A 1 264 ? 13.383 -3.094 -9.352 1.00 92.06 264 LEU A C 1
ATOM 2070 O O . LEU A 1 264 ? 14.022 -3.011 -8.307 1.00 92.06 264 LEU A O 1
ATOM 2074 N N . VAL A 1 265 ? 13.278 -4.241 -10.016 1.00 91.69 265 VAL A N 1
ATOM 2075 C CA . VAL A 1 265 ? 13.970 -5.476 -9.630 1.00 91.69 265 VAL A CA 1
ATOM 2076 C C . VAL A 1 265 ? 15.088 -5.761 -10.630 1.00 91.69 265 VAL A C 1
ATOM 2078 O O . VAL A 1 265 ? 14.883 -5.741 -11.841 1.00 91.69 265 VAL A O 1
ATOM 2081 N N . THR A 1 266 ? 16.294 -6.026 -10.143 1.00 92.12 266 THR A N 1
ATOM 2082 C CA . THR A 1 266 ? 17.466 -6.301 -10.982 1.00 92.12 266 THR A CA 1
ATOM 2083 C C . THR A 1 266 ? 18.266 -7.467 -10.432 1.00 92.12 266 THR A C 1
ATOM 2085 O O . THR A 1 266 ? 18.325 -7.684 -9.230 1.00 92.12 266 THR A O 1
ATOM 2088 N N . ASN A 1 267 ? 18.927 -8.216 -11.307 1.00 88.81 267 ASN A N 1
ATOM 2089 C CA . ASN A 1 267 ? 19.859 -9.275 -10.910 1.00 88.81 267 ASN A CA 1
ATOM 2090 C C . ASN A 1 267 ? 21.323 -8.811 -10.868 1.00 88.81 267 ASN A C 1
ATOM 2092 O O . ASN A 1 267 ? 22.208 -9.653 -10.748 1.00 88.81 267 ASN A O 1
ATOM 2096 N N . LYS A 1 268 ? 21.577 -7.516 -11.080 1.00 85.75 268 LYS A N 1
ATOM 2097 C CA . LYS A 1 268 ? 22.904 -6.893 -11.040 1.00 85.75 268 LYS A CA 1
ATOM 2098 C C . LYS A 1 268 ? 22.813 -5.550 -10.337 1.00 85.75 268 LYS A C 1
ATOM 2100 O O . LYS A 1 268 ? 21.934 -4.753 -10.684 1.00 85.75 268 LYS A O 1
ATOM 2105 N N . HIS A 1 269 ? 23.731 -5.280 -9.415 1.00 78.50 269 HIS A N 1
ATOM 2106 C CA . HIS A 1 269 ? 23.738 -4.016 -8.682 1.00 78.50 269 HIS A CA 1
ATOM 2107 C C . HIS A 1 269 ? 24.063 -2.802 -9.581 1.00 78.50 269 HIS A C 1
ATOM 2109 O O . HIS A 1 269 ? 23.460 -1.734 -9.428 1.00 78.50 269 HIS A O 1
ATOM 2115 N N . ASP A 1 270 ? 24.938 -2.989 -10.572 1.00 82.44 270 ASP A N 1
ATOM 2116 C CA . ASP A 1 270 ? 25.492 -1.909 -11.406 1.00 82.44 270 ASP A CA 1
ATOM 2117 C C . ASP A 1 270 ? 24.918 -1.905 -12.834 1.00 82.44 270 ASP A C 1
ATOM 2119 O O . ASP A 1 270 ? 25.608 -1.646 -13.819 1.00 82.44 270 ASP A O 1
ATOM 2123 N N . CYS A 1 271 ? 23.639 -2.259 -12.993 1.00 86.19 271 CYS A N 1
ATOM 2124 C CA . CYS A 1 271 ? 22.990 -2.161 -14.298 1.00 86.19 271 CYS A CA 1
ATOM 2125 C C . CYS A 1 271 ? 22.529 -0.719 -14.581 1.00 86.19 271 CYS A C 1
ATOM 2127 O O . CYS A 1 271 ? 22.050 -0.015 -13.690 1.00 86.19 271 CYS A O 1
ATOM 2129 N N . GLY A 1 272 ? 22.595 -0.285 -15.846 1.00 87.94 272 GLY A N 1
ATOM 2130 C CA . GLY A 1 272 ? 22.174 1.070 -16.240 1.00 87.94 272 GLY A CA 1
ATOM 2131 C C . GLY A 1 272 ? 20.693 1.374 -15.959 1.00 87.94 272 GLY A C 1
ATOM 2132 O O . GLY A 1 272 ? 20.307 2.539 -15.853 1.00 87.94 272 GLY A O 1
ATOM 2133 N N . GLY A 1 273 ? 19.856 0.339 -15.803 1.00 88.88 273 GLY A N 1
ATOM 2134 C CA . GLY A 1 273 ? 18.492 0.479 -15.286 1.00 88.88 273 GLY A CA 1
ATOM 2135 C C . GLY A 1 273 ? 18.447 0.849 -13.799 1.00 88.88 273 GLY A C 1
ATOM 2136 O O . GLY A 1 273 ? 17.697 1.746 -13.422 1.00 88.88 273 GLY A O 1
ATOM 2137 N N . ALA A 1 274 ? 19.278 0.214 -12.967 1.00 88.31 274 ALA A N 1
ATOM 2138 C CA . ALA A 1 274 ? 19.363 0.485 -11.532 1.00 88.31 274 ALA A CA 1
ATOM 2139 C C . ALA A 1 274 ? 19.922 1.880 -11.243 1.00 88.31 274 ALA A C 1
ATOM 2141 O O . ALA A 1 274 ? 19.384 2.586 -10.395 1.00 88.31 274 ALA A O 1
ATOM 2142 N N . GLU A 1 275 ? 20.946 2.318 -11.978 1.00 90.06 275 GLU A N 1
ATOM 2143 C CA . GLU A 1 275 ? 21.460 3.692 -11.884 1.00 90.06 275 GLU A CA 1
ATOM 2144 C C . GLU A 1 275 ? 20.374 4.725 -12.201 1.00 90.06 275 GLU A C 1
ATOM 2146 O O . GLU A 1 275 ? 20.178 5.685 -11.455 1.00 90.06 275 GLU A O 1
ATOM 2151 N N . TYR A 1 276 ? 19.613 4.501 -13.276 1.00 90.94 276 TYR A N 1
ATOM 2152 C CA . TYR A 1 276 ? 18.499 5.371 -13.637 1.00 90.94 276 TYR A CA 1
ATOM 2153 C C . TYR A 1 276 ? 17.408 5.393 -12.557 1.00 90.94 276 TYR A C 1
ATOM 2155 O O . TYR A 1 276 ? 16.939 6.472 -12.198 1.00 90.94 276 TYR A O 1
ATOM 2163 N N . ALA A 1 277 ? 17.033 4.231 -12.012 1.00 89.38 277 ALA A N 1
ATOM 2164 C CA . ALA A 1 277 ? 16.054 4.136 -10.930 1.00 89.38 277 ALA A CA 1
ATOM 2165 C C . ALA A 1 277 ? 16.512 4.888 -9.674 1.00 89.38 277 ALA A C 1
ATOM 2167 O O . ALA A 1 277 ? 15.752 5.702 -9.155 1.00 89.38 277 ALA A O 1
ATOM 2168 N N . ARG A 1 278 ? 17.770 4.716 -9.243 1.00 87.44 278 ARG A N 1
ATOM 2169 C CA . ARG A 1 278 ? 18.342 5.454 -8.103 1.00 87.44 278 ARG A CA 1
ATOM 2170 C C . ARG A 1 278 ? 18.301 6.968 -8.324 1.00 87.44 278 ARG A C 1
ATOM 2172 O O . ARG A 1 278 ? 17.891 7.696 -7.427 1.00 87.44 278 ARG A O 1
ATOM 2179 N N . ASN A 1 279 ? 18.643 7.436 -9.528 1.00 88.81 279 ASN A N 1
ATOM 2180 C CA . ASN A 1 279 ? 18.588 8.860 -9.889 1.00 88.81 279 ASN A CA 1
ATOM 2181 C C . ASN A 1 279 ? 17.163 9.436 -9.895 1.00 88.81 279 ASN A C 1
ATOM 2183 O O . ASN A 1 279 ? 16.986 10.646 -9.774 1.00 88.81 279 ASN A O 1
ATOM 2187 N N . LYS A 1 280 ? 16.150 8.585 -10.078 1.00 87.06 280 LYS A N 1
ATOM 2188 C CA . LYS A 1 280 ? 14.725 8.940 -10.038 1.00 87.06 280 LYS A CA 1
ATOM 2189 C C . LYS A 1 280 ? 14.055 8.577 -8.711 1.00 87.06 280 LYS A C 1
ATOM 2191 O O . LYS A 1 280 ? 12.838 8.657 -8.622 1.00 87.06 280 LYS A O 1
ATOM 2196 N N . GLU A 1 281 ? 14.845 8.204 -7.701 1.00 85.81 281 GLU A N 1
ATOM 2197 C CA . GLU A 1 281 ? 14.382 7.799 -6.367 1.00 85.81 281 GLU A CA 1
ATOM 2198 C C . GLU A 1 281 ? 13.421 6.591 -6.370 1.00 85.81 281 GLU A C 1
ATOM 2200 O O . GLU A 1 281 ? 12.651 6.392 -5.432 1.00 85.81 281 GLU A O 1
ATOM 2205 N N . ILE A 1 282 ? 13.491 5.740 -7.400 1.00 85.38 282 ILE A N 1
ATOM 2206 C CA . ILE A 1 282 ? 12.732 4.488 -7.478 1.00 85.38 282 ILE A CA 1
ATOM 2207 C C . ILE A 1 282 ? 13.486 3.410 -6.682 1.00 85.38 282 ILE A C 1
ATOM 2209 O O . ILE A 1 282 ? 14.668 3.170 -6.955 1.00 85.38 282 ILE A O 1
ATOM 2213 N N . PRO A 1 283 ? 12.836 2.730 -5.720 1.00 85.50 283 PRO A N 1
ATOM 2214 C CA . PRO A 1 283 ? 13.445 1.639 -4.966 1.00 85.50 283 PRO A CA 1
ATOM 2215 C C . PRO A 1 283 ? 13.954 0.520 -5.877 1.00 85.50 283 PRO A C 1
ATOM 2217 O O . PRO A 1 283 ? 13.246 0.069 -6.777 1.00 85.50 283 PRO A O 1
ATOM 2220 N N . VAL A 1 284 ? 15.177 0.054 -5.615 1.00 86.88 284 VAL A N 1
ATOM 2221 C CA . VAL A 1 284 ? 15.820 -1.028 -6.370 1.00 86.88 284 VAL A CA 1
ATOM 2222 C C . VAL A 1 284 ? 15.974 -2.253 -5.474 1.00 86.88 284 VAL A C 1
ATOM 2224 O O . VAL A 1 284 ? 16.535 -2.156 -4.383 1.00 86.88 284 VAL A O 1
ATOM 2227 N N . ILE A 1 285 ? 15.491 -3.401 -5.943 1.00 88.44 285 ILE A N 1
ATOM 2228 C CA . ILE A 1 285 ? 15.621 -4.710 -5.297 1.00 88.44 285 ILE A CA 1
ATOM 2229 C C . ILE A 1 285 ? 16.586 -5.577 -6.099 1.00 88.44 285 ILE A C 1
ATOM 2231 O O . ILE A 1 285 ? 16.482 -5.661 -7.323 1.00 88.44 285 ILE A O 1
ATOM 2235 N N . LEU A 1 286 ? 17.477 -6.278 -5.398 1.00 86.12 286 LEU A N 1
ATOM 2236 C CA . LEU A 1 286 ? 18.361 -7.269 -5.997 1.00 86.12 286 LEU A CA 1
ATOM 2237 C C . LEU A 1 286 ? 17.724 -8.670 -5.943 1.00 86.12 286 LEU A C 1
ATOM 2239 O O . LEU A 1 286 ? 17.375 -9.156 -4.868 1.00 86.12 286 LEU A O 1
ATOM 2243 N N . PHE A 1 287 ? 17.573 -9.337 -7.086 1.00 86.44 287 PHE A N 1
ATOM 2244 C CA . PHE A 1 287 ? 17.039 -10.697 -7.192 1.00 86.44 287 PHE A CA 1
ATOM 2245 C C . PHE A 1 287 ? 17.540 -11.397 -8.473 1.00 86.44 287 PHE A C 1
ATOM 2247 O O . PHE A 1 287 ? 17.491 -10.790 -9.550 1.00 86.44 287 PHE A O 1
ATOM 2254 N N . PRO A 1 288 ? 17.951 -12.682 -8.425 1.00 84.88 288 PRO A N 1
ATOM 2255 C CA . PRO A 1 288 ? 17.951 -13.594 -7.274 1.00 84.88 288 PRO A CA 1
ATOM 2256 C C . PRO A 1 288 ? 19.248 -13.558 -6.457 1.00 84.88 288 PRO A C 1
ATOM 2258 O O . PRO A 1 288 ? 20.295 -13.145 -6.956 1.00 84.88 288 PRO A O 1
ATOM 2261 N N . ARG A 1 289 ? 19.195 -14.072 -5.222 1.00 80.31 289 ARG A N 1
ATOM 2262 C CA . ARG A 1 289 ? 20.393 -14.372 -4.424 1.00 80.31 289 ARG A CA 1
ATOM 2263 C C . ARG A 1 289 ? 21.288 -15.374 -5.153 1.00 80.31 289 ARG A C 1
ATOM 2265 O O . ARG A 1 289 ? 20.867 -16.498 -5.429 1.00 80.31 289 ARG A O 1
ATOM 2272 N N . THR A 1 290 ? 22.522 -14.985 -5.455 1.00 79.06 290 THR A N 1
ATOM 2273 C CA . THR A 1 290 ? 23.517 -15.867 -6.089 1.00 79.06 290 THR A CA 1
ATOM 2274 C C . THR A 1 290 ? 24.840 -15.819 -5.329 1.00 79.06 290 THR A C 1
ATOM 2276 O O . THR A 1 290 ? 24.985 -15.050 -4.384 1.00 79.06 290 THR A O 1
ATOM 2279 N N . LYS A 1 291 ? 25.804 -16.671 -5.703 1.00 68.81 291 LYS A N 1
ATOM 2280 C CA . LYS A 1 291 ? 27.145 -16.653 -5.093 1.00 68.81 291 LYS A CA 1
ATOM 2281 C C . LYS A 1 291 ? 27.882 -15.336 -5.358 1.00 68.81 291 LYS A C 1
ATOM 2283 O O . LYS A 1 291 ? 28.597 -14.874 -4.480 1.00 68.81 291 LYS A O 1
ATOM 2288 N N . ASP A 1 292 ? 27.671 -14.759 -6.540 1.00 67.06 292 ASP A N 1
ATOM 2289 C CA . ASP A 1 292 ? 28.320 -13.519 -6.981 1.00 67.06 292 ASP A CA 1
ATOM 2290 C C . ASP A 1 292 ? 27.629 -12.268 -6.410 1.00 67.06 292 ASP A C 1
ATOM 2292 O O . ASP A 1 292 ? 28.256 -11.227 -6.263 1.00 67.06 292 ASP A O 1
ATOM 2296 N N . GLU A 1 293 ? 26.346 -12.386 -6.057 1.00 68.44 293 GLU A N 1
ATOM 2297 C CA . GLU A 1 293 ? 25.497 -11.310 -5.530 1.00 68.44 293 GLU A CA 1
ATOM 2298 C C . GLU A 1 293 ? 24.792 -11.808 -4.244 1.00 68.44 293 GLU A C 1
ATOM 2300 O O . GLU A 1 293 ? 23.629 -12.247 -4.289 1.00 68.44 293 GLU A O 1
ATOM 2305 N N . PRO A 1 294 ? 25.504 -11.827 -3.095 1.00 66.62 294 PRO A N 1
ATOM 2306 C CA . PRO A 1 294 ? 25.026 -12.438 -1.850 1.00 66.62 294 PRO A CA 1
ATOM 2307 C C . PRO A 1 294 ? 23.886 -11.659 -1.180 1.00 66.62 294 PRO A C 1
ATOM 2309 O O . PRO A 1 294 ? 23.135 -12.260 -0.403 1.00 66.62 294 PRO A O 1
ATOM 2312 N N . ASP A 1 295 ? 23.746 -10.374 -1.521 1.00 71.44 295 ASP A N 1
ATOM 2313 C CA . ASP A 1 295 ? 22.725 -9.440 -1.024 1.00 71.44 295 ASP A CA 1
ATOM 2314 C C . ASP A 1 295 ? 21.377 -9.571 -1.751 1.00 71.44 295 ASP A C 1
ATOM 2316 O O . ASP A 1 295 ? 20.418 -8.858 -1.448 1.00 71.44 295 ASP A O 1
ATOM 2320 N N . GLY A 1 296 ? 21.284 -10.483 -2.723 1.00 76.19 296 GLY A N 1
ATOM 2321 C CA . GLY A 1 296 ? 20.040 -10.760 -3.429 1.00 76.19 296 GLY A CA 1
ATOM 2322 C C . GLY A 1 296 ? 18.985 -11.394 -2.527 1.00 76.19 296 GLY A C 1
ATOM 2323 O O . GLY A 1 296 ? 19.288 -12.129 -1.585 1.00 76.19 296 GLY A O 1
ATOM 2324 N N . LEU A 1 297 ? 17.721 -11.148 -2.853 1.00 81.44 297 LEU A N 1
ATOM 2325 C CA . LEU A 1 297 ? 16.590 -11.740 -2.152 1.00 81.44 297 LEU A CA 1
ATOM 2326 C C . LEU A 1 297 ? 16.348 -13.194 -2.559 1.00 81.44 297 LEU A C 1
ATOM 2328 O O . LEU A 1 297 ? 16.644 -13.612 -3.687 1.00 81.44 297 LEU A O 1
ATOM 2332 N N . SER A 1 298 ? 15.771 -13.965 -1.633 1.00 82.56 298 SER A N 1
ATOM 2333 C CA . SER A 1 298 ? 15.206 -15.274 -1.957 1.00 82.56 298 SER A CA 1
ATOM 2334 C C . SER A 1 298 ? 13.881 -15.118 -2.727 1.00 82.56 298 SER A C 1
ATOM 2336 O O . SER A 1 298 ? 13.229 -14.076 -2.615 1.00 82.56 298 SER A O 1
ATOM 2338 N N . PRO A 1 299 ? 13.445 -16.133 -3.497 1.00 81.44 299 PRO A N 1
ATOM 2339 C CA . PRO A 1 299 ? 12.126 -16.135 -4.136 1.00 81.44 299 PRO A CA 1
ATOM 2340 C C . PRO A 1 299 ? 10.975 -15.834 -3.167 1.00 81.44 299 PRO A C 1
ATOM 2342 O O . PRO A 1 299 ? 10.090 -15.049 -3.499 1.00 81.44 299 PRO A O 1
ATOM 2345 N N . SER A 1 300 ? 11.026 -16.390 -1.953 1.00 74.88 300 SER A N 1
ATOM 2346 C CA . SER A 1 300 ? 10.021 -16.168 -0.911 1.00 74.88 300 SER A CA 1
ATOM 2347 C C . SER A 1 300 ? 10.003 -14.720 -0.413 1.00 74.88 300 SER A C 1
ATOM 2349 O O . SER A 1 300 ? 8.931 -14.161 -0.202 1.00 74.88 300 SER A O 1
ATOM 2351 N N . ASP A 1 301 ? 11.172 -14.089 -0.266 1.00 78.94 301 ASP A N 1
ATOM 2352 C CA . ASP A 1 301 ? 11.269 -12.686 0.161 1.00 78.94 301 ASP A CA 1
ATOM 2353 C C . ASP A 1 301 ? 10.809 -11.727 -0.945 1.00 78.94 301 ASP A C 1
ATOM 2355 O O . ASP A 1 301 ? 10.139 -10.732 -0.670 1.00 78.94 301 ASP A O 1
ATOM 2359 N N . LEU A 1 302 ? 11.132 -12.036 -2.207 1.00 80.50 302 LEU A N 1
ATOM 2360 C CA . LEU A 1 302 ? 10.643 -11.280 -3.359 1.00 80.50 302 LEU A CA 1
ATOM 2361 C C . LEU A 1 302 ? 9.116 -11.371 -3.458 1.00 80.50 302 LEU A C 1
ATOM 2363 O O . LEU A 1 302 ? 8.453 -10.350 -3.630 1.00 80.50 302 LEU A O 1
ATOM 2367 N N . TYR A 1 303 ? 8.564 -12.579 -3.313 1.00 77.25 303 TYR A N 1
ATOM 2368 C CA . TYR A 1 303 ? 7.123 -12.804 -3.249 1.00 77.25 303 TYR A CA 1
ATOM 2369 C C . TYR A 1 303 ? 6.495 -11.946 -2.149 1.00 77.25 303 TYR A C 1
ATOM 2371 O O . TYR A 1 303 ? 5.562 -11.199 -2.413 1.00 77.25 303 TYR A O 1
ATOM 2379 N N . LEU A 1 304 ? 7.052 -11.976 -0.939 1.00 73.88 304 LEU A N 1
ATOM 2380 C CA . LEU A 1 304 ? 6.543 -11.214 0.198 1.00 73.88 304 LEU A CA 1
ATOM 2381 C C . LEU A 1 304 ? 6.503 -9.698 -0.071 1.00 73.88 304 LEU A C 1
ATOM 2383 O O . LEU A 1 304 ? 5.526 -9.037 0.272 1.00 73.88 304 LEU A O 1
ATOM 2387 N N . LEU A 1 305 ? 7.548 -9.150 -0.699 1.00 76.06 305 LEU A N 1
ATOM 2388 C CA . LEU A 1 305 ? 7.644 -7.719 -1.005 1.00 76.06 305 LEU A CA 1
ATOM 2389 C C . LEU A 1 305 ? 6.703 -7.276 -2.129 1.00 76.06 305 LEU A C 1
ATOM 2391 O O . LEU A 1 305 ? 6.221 -6.138 -2.104 1.00 76.06 305 LEU A O 1
ATOM 2395 N N . LEU A 1 306 ? 6.479 -8.146 -3.118 1.00 74.44 306 LEU A N 1
ATOM 2396 C CA . LEU A 1 306 ? 5.666 -7.834 -4.289 1.00 74.44 306 LEU A CA 1
ATOM 2397 C C . LEU A 1 306 ? 4.180 -8.163 -4.091 1.00 74.44 306 LEU A C 1
ATOM 2399 O O . LEU A 1 306 ? 3.362 -7.409 -4.598 1.00 74.44 306 LEU A O 1
ATOM 2403 N N . VAL A 1 307 ? 3.814 -9.256 -3.407 1.00 66.69 307 VAL A N 1
ATOM 2404 C CA . VAL A 1 307 ? 2.498 -9.925 -3.558 1.00 66.69 307 VAL A CA 1
ATOM 2405 C C . VAL A 1 307 ? 1.447 -9.630 -2.477 1.00 66.69 307 VAL A C 1
ATOM 2407 O O . VAL A 1 307 ? 0.276 -9.899 -2.715 1.00 66.69 307 VAL A O 1
ATOM 2410 N N . ILE A 1 308 ? 1.750 -9.140 -1.273 1.00 53.94 308 ILE A N 1
ATOM 2411 C CA . ILE A 1 308 ? 0.781 -9.400 -0.183 1.00 53.94 308 ILE A CA 1
ATOM 2412 C C . ILE A 1 308 ? -0.525 -8.580 -0.229 1.00 53.94 308 ILE A C 1
ATOM 2414 O O . ILE A 1 308 ? -0.574 -7.430 0.200 1.00 53.94 308 ILE A O 1
ATOM 2418 N N . ASP A 1 309 ? -1.606 -9.317 -0.532 1.00 35.97 309 ASP A N 1
ATOM 2419 C CA . ASP A 1 309 ? -2.931 -9.263 0.117 1.00 35.97 309 ASP A CA 1
ATOM 2420 C C . ASP A 1 309 ? -3.285 -10.596 0.858 1.00 35.97 309 ASP A C 1
ATOM 2422 O O . ASP A 1 309 ? -4.437 -10.846 1.222 1.00 35.97 309 ASP A O 1
ATOM 2426 N N . LEU A 1 310 ? -2.304 -11.479 1.139 1.00 28.73 310 LEU A N 1
ATOM 2427 C CA . LEU A 1 310 ? -2.501 -12.756 1.862 1.00 28.73 310 LEU A CA 1
ATOM 2428 C C . LEU A 1 310 ? -1.527 -12.979 3.045 1.00 28.73 310 LEU A C 1
ATOM 2430 O O . LEU A 1 310 ? -0.329 -13.131 2.856 1.00 28.73 310 LEU A O 1
ATOM 2434 N N . PHE A 1 311 ? -2.113 -13.060 4.247 1.00 30.08 311 PHE A N 1
ATOM 2435 C CA . PHE A 1 311 ? -1.686 -13.746 5.485 1.00 30.08 311 PHE A CA 1
ATOM 2436 C C . PHE A 1 311 ? -0.282 -13.522 6.106 1.00 30.08 311 PHE A C 1
ATOM 2438 O O . PHE A 1 311 ? 0.749 -13.958 5.614 1.00 30.08 311 PHE A O 1
ATOM 2445 N N . GLU A 1 312 ? -0.325 -12.919 7.303 1.00 38.47 312 GLU A N 1
ATOM 2446 C CA . GLU A 1 312 ? 0.333 -13.313 8.565 1.00 38.47 312 GLU A CA 1
ATOM 2447 C C . GLU A 1 312 ? 1.600 -14.192 8.495 1.00 38.47 312 GLU A C 1
ATOM 2449 O O . GLU A 1 312 ? 1.507 -15.409 8.371 1.00 38.47 312 GLU A O 1
ATOM 2454 N N . ASN A 1 313 ? 2.769 -13.572 8.716 1.00 30.89 313 ASN A N 1
ATOM 2455 C CA . ASN A 1 313 ? 3.879 -14.022 9.587 1.00 30.89 313 ASN A CA 1
ATOM 2456 C C . ASN A 1 313 ? 5.252 -13.660 9.004 1.00 30.89 313 ASN A C 1
ATOM 2458 O O . ASN A 1 313 ? 5.919 -14.508 8.425 1.00 30.89 313 ASN A O 1
ATOM 2462 N N . THR A 1 314 ? 5.756 -12.449 9.257 1.00 33.41 314 THR A N 1
ATOM 2463 C CA . THR A 1 314 ? 7.202 -12.170 9.133 1.00 33.41 314 THR A CA 1
ATOM 2464 C C . THR A 1 314 ? 7.698 -11.253 10.247 1.00 33.41 314 THR A C 1
ATOM 2466 O O . THR A 1 314 ? 8.083 -10.104 10.056 1.00 33.41 314 THR A O 1
ATOM 2469 N N . SER A 1 315 ? 7.744 -11.791 11.466 1.00 31.77 315 SER A N 1
ATOM 2470 C CA . SER A 1 315 ? 8.526 -11.194 12.560 1.00 31.77 315 SER A CA 1
ATOM 2471 C C . SER A 1 315 ? 10.032 -11.500 12.463 1.00 31.77 315 SER A C 1
ATOM 2473 O O . SER A 1 315 ? 10.779 -11.110 13.353 1.00 31.77 315 SER A O 1
ATOM 2475 N N . THR A 1 316 ? 10.498 -12.171 11.402 1.00 29.80 316 THR A N 1
ATOM 2476 C CA . THR A 1 316 ? 11.841 -12.788 11.370 1.00 29.80 316 THR A CA 1
ATOM 2477 C C . THR A 1 316 ? 12.812 -12.217 10.329 1.00 29.80 316 THR A C 1
ATOM 2479 O O . THR A 1 316 ? 14.010 -12.466 10.431 1.00 29.80 316 THR A O 1
ATOM 2482 N N . ILE A 1 317 ? 12.364 -11.414 9.358 1.00 38.16 317 ILE A N 1
ATOM 2483 C CA . ILE A 1 317 ? 13.243 -10.953 8.256 1.00 38.16 317 ILE A CA 1
ATOM 2484 C C . ILE A 1 317 ? 14.106 -9.737 8.651 1.00 38.16 317 ILE A C 1
ATOM 2486 O O . ILE A 1 317 ? 15.116 -9.436 8.018 1.00 38.16 317 ILE A O 1
ATOM 2490 N N . THR A 1 318 ? 13.812 -9.080 9.775 1.00 29.77 318 THR A N 1
ATOM 2491 C CA . THR A 1 318 ? 14.608 -7.941 10.267 1.00 29.77 318 THR A CA 1
ATOM 2492 C C . THR A 1 318 ? 16.014 -8.309 10.754 1.00 29.77 318 THR A C 1
ATOM 2494 O O . THR A 1 318 ? 16.807 -7.402 10.997 1.00 29.77 318 THR A O 1
ATOM 2497 N N . CYS A 1 319 ? 16.365 -9.595 10.888 1.00 26.77 319 CYS A N 1
ATOM 2498 C CA . CYS A 1 319 ? 17.635 -9.989 11.507 1.00 26.77 319 CYS A CA 1
ATOM 2499 C C . CYS A 1 319 ? 18.767 -10.368 10.529 1.00 26.77 319 CYS A C 1
ATOM 2501 O O . CYS A 1 319 ? 19.914 -10.436 10.959 1.00 26.77 319 CYS A O 1
ATOM 2503 N N . GLN A 1 320 ? 18.503 -10.570 9.230 1.00 28.36 320 GLN A N 1
ATOM 2504 C CA . GLN A 1 320 ? 19.561 -10.961 8.272 1.00 28.36 320 GLN A CA 1
ATOM 2505 C C . GLN A 1 320 ? 19.959 -9.885 7.251 1.00 28.36 320 GLN A C 1
ATOM 2507 O O . GLN A 1 320 ? 21.043 -9.975 6.688 1.00 28.36 320 GLN A O 1
ATOM 2512 N N . VAL A 1 321 ? 19.165 -8.825 7.073 1.00 35.69 321 VAL A N 1
ATOM 2513 C CA . VAL A 1 321 ? 19.456 -7.744 6.101 1.00 35.69 321 VAL A CA 1
ATOM 2514 C C . VAL A 1 321 ? 20.385 -6.654 6.681 1.00 35.69 321 VAL A C 1
ATOM 2516 O O . VAL A 1 321 ? 20.769 -5.710 6.001 1.00 35.69 321 VAL A O 1
ATOM 2519 N N . THR A 1 322 ? 20.799 -6.758 7.948 1.00 30.69 322 THR A N 1
ATOM 2520 C CA . THR A 1 322 ? 21.573 -5.708 8.644 1.00 30.69 322 THR A CA 1
ATOM 2521 C C . THR A 1 322 ? 23.092 -5.809 8.500 1.00 30.69 322 THR A C 1
ATOM 2523 O O . THR A 1 322 ? 23.803 -4.965 9.044 1.00 30.69 322 THR A O 1
ATOM 2526 N N . LYS A 1 323 ? 23.626 -6.785 7.756 1.00 29.97 323 LYS A N 1
ATOM 2527 C CA . LYS A 1 323 ? 25.071 -6.897 7.514 1.00 29.97 323 LYS A CA 1
ATOM 2528 C C . LYS A 1 323 ? 25.398 -6.726 6.033 1.00 29.97 323 LYS A C 1
ATOM 2530 O O . LYS A 1 323 ? 25.683 -7.706 5.364 1.00 29.97 323 LYS A O 1
ATOM 2535 N N . GLY A 1 324 ? 25.416 -5.475 5.567 1.00 31.17 324 GLY A N 1
ATOM 2536 C CA . GLY A 1 324 ? 26.264 -5.120 4.423 1.00 31.17 324 GLY A CA 1
ATOM 2537 C C . GLY A 1 324 ? 25.623 -4.485 3.194 1.00 31.17 324 GLY A C 1
ATOM 2538 O O . GLY A 1 324 ? 26.261 -4.524 2.157 1.00 31.17 324 GLY A O 1
ATOM 2539 N N . LEU A 1 325 ? 24.453 -3.843 3.274 1.00 32.41 325 LEU A N 1
ATOM 2540 C CA . LEU A 1 325 ? 23.935 -3.075 2.136 1.00 32.41 325 LEU A CA 1
ATOM 2541 C C . LEU A 1 325 ? 23.659 -1.622 2.540 1.00 32.41 325 LEU A C 1
ATOM 2543 O O . LEU A 1 325 ? 22.934 -1.356 3.501 1.00 32.41 325 LEU A O 1
ATOM 2547 N N . PHE A 1 326 ? 24.262 -0.675 1.814 1.00 34.62 326 PHE A N 1
ATOM 2548 C CA . PHE A 1 326 ? 23.944 0.754 1.883 1.00 34.62 326 PHE A CA 1
ATOM 2549 C C . PHE A 1 326 ? 22.490 0.951 1.431 1.00 34.62 326 PHE A C 1
ATOM 2551 O O . PHE A 1 326 ? 22.194 1.164 0.259 1.00 34.62 326 PHE A O 1
ATOM 2558 N N . ILE A 1 327 ? 21.567 0.832 2.381 1.00 32.19 327 ILE A N 1
ATOM 2559 C CA . ILE A 1 327 ? 20.132 0.995 2.178 1.00 32.19 327 ILE A CA 1
ATOM 2560 C C . ILE A 1 327 ? 19.750 2.385 2.684 1.00 32.19 327 ILE A C 1
ATOM 2562 O O . ILE A 1 327 ? 19.931 2.718 3.857 1.00 32.19 327 ILE A O 1
ATOM 2566 N N . VAL A 1 328 ? 19.206 3.201 1.780 1.00 31.05 328 VAL A N 1
ATOM 2567 C CA . VAL A 1 328 ? 18.467 4.428 2.107 1.00 31.05 328 VAL A CA 1
ATOM 2568 C C . VAL A 1 328 ? 17.496 4.097 3.256 1.00 31.05 328 VAL A C 1
ATOM 2570 O O . VAL A 1 328 ? 16.763 3.118 3.135 1.00 31.05 328 VAL A O 1
ATOM 2573 N N . PRO A 1 329 ? 17.446 4.851 4.369 1.00 26.11 329 PRO A N 1
ATOM 2574 C CA . PRO A 1 329 ? 16.853 4.405 5.642 1.00 26.11 329 PRO A CA 1
ATOM 2575 C C . PRO A 1 329 ? 15.312 4.261 5.653 1.00 26.11 329 PRO A C 1
ATOM 2577 O O . PRO A 1 329 ? 14.699 4.312 6.717 1.00 26.11 329 PRO A O 1
ATOM 2580 N N . HIS A 1 330 ? 14.658 4.119 4.498 1.00 36.06 330 HIS A N 1
ATOM 2581 C CA . HIS A 1 330 ? 13.207 4.133 4.300 1.00 36.06 330 HIS A CA 1
ATOM 2582 C C . HIS A 1 330 ? 12.765 3.141 3.203 1.00 36.06 330 HIS A C 1
ATOM 2584 O O . HIS A 1 330 ? 12.133 3.531 2.226 1.00 36.06 330 HIS A O 1
ATOM 2590 N N . PHE A 1 331 ? 13.051 1.844 3.347 1.00 35.06 331 PHE A N 1
ATOM 2591 C CA . PHE A 1 331 ? 12.389 0.847 2.495 1.00 35.06 331 PHE A CA 1
ATOM 2592 C C . PHE A 1 331 ? 10.903 0.725 2.917 1.00 35.06 331 PHE A C 1
ATOM 2594 O O . PHE A 1 331 ? 10.623 0.537 4.113 1.00 35.06 331 PHE A O 1
ATOM 2601 N N . PRO A 1 332 ? 9.916 0.893 2.014 1.00 37.84 332 PRO A N 1
ATOM 2602 C CA . PRO A 1 332 ? 8.533 0.526 2.310 1.00 37.84 332 PRO A CA 1
ATOM 2603 C C . PRO A 1 332 ? 8.467 -0.979 2.623 1.00 37.84 332 PRO A C 1
ATOM 2605 O O . PRO A 1 332 ? 9.278 -1.758 2.133 1.00 37.84 332 PRO A O 1
ATOM 2608 N N . ARG A 1 333 ? 7.550 -1.381 3.514 1.00 45.06 333 ARG A N 1
ATOM 2609 C CA . ARG A 1 333 ? 7.440 -2.790 3.937 1.00 45.06 333 ARG A CA 1
ATOM 2610 C C . ARG A 1 333 ? 6.860 -3.682 2.828 1.00 45.06 333 ARG A C 1
ATOM 2612 O O . ARG A 1 333 ? 7.182 -4.858 2.820 1.00 45.06 333 ARG A O 1
ATOM 2619 N N . GLU A 1 334 ? 6.091 -3.102 1.901 1.00 61.47 334 GLU A N 1
ATOM 2620 C CA . GLU A 1 334 ? 5.390 -3.758 0.787 1.00 61.47 334 GLU A CA 1
ATOM 2621 C C . GLU A 1 334 ? 5.188 -2.755 -0.372 1.00 61.47 334 GLU A C 1
ATOM 2623 O O . GLU A 1 334 ? 5.088 -1.547 -0.117 1.00 61.47 334 GLU A O 1
ATOM 2628 N N . PHE A 1 335 ? 5.091 -3.241 -1.619 1.00 65.56 335 PHE A N 1
ATOM 2629 C CA . PHE A 1 335 ? 4.830 -2.406 -2.807 1.00 65.56 335 PHE A CA 1
ATOM 2630 C C . PHE A 1 335 ? 3.389 -2.487 -3.342 1.00 65.56 335 PHE A C 1
ATOM 2632 O O . PHE A 1 335 ? 2.928 -1.494 -3.908 1.00 65.56 335 PHE A O 1
ATOM 2639 N N . ASP A 1 336 ? 2.664 -3.592 -3.098 1.00 77.81 336 ASP A N 1
ATOM 2640 C CA . ASP A 1 336 ? 1.275 -3.815 -3.558 1.00 77.81 336 ASP A CA 1
ATOM 2641 C C . ASP A 1 336 ? 1.149 -3.569 -5.070 1.00 77.81 336 ASP A C 1
ATOM 2643 O O . ASP A 1 336 ? 0.576 -2.582 -5.519 1.00 77.81 336 ASP A O 1
ATOM 2647 N N . VAL A 1 337 ? 1.841 -4.399 -5.848 1.00 85.94 337 VAL A N 1
ATOM 2648 C CA . VAL A 1 337 ? 2.016 -4.219 -7.292 1.00 85.94 337 VAL A CA 1
ATOM 2649 C C . VAL A 1 337 ? 0.799 -4.780 -8.028 1.00 85.94 337 VAL A C 1
ATOM 2651 O O . VAL A 1 337 ? 0.336 -5.864 -7.706 1.00 85.94 337 VAL A O 1
ATOM 2654 N N . ASP A 1 338 ? 0.293 -4.074 -9.040 1.00 88.12 338 ASP A N 1
ATOM 2655 C CA . ASP A 1 338 ? -0.785 -4.575 -9.903 1.00 88.12 338 ASP A CA 1
ATOM 2656 C C . ASP A 1 338 ? -0.223 -5.439 -11.046 1.00 88.12 338 ASP A C 1
ATOM 2658 O O . ASP A 1 338 ? -0.751 -6.509 -11.353 1.00 88.12 338 ASP A O 1
ATOM 2662 N N . PHE A 1 339 ? 0.865 -4.975 -11.677 1.00 93.25 339 PHE A N 1
ATOM 2663 C CA . PHE A 1 339 ? 1.462 -5.617 -12.851 1.00 93.25 339 PHE A CA 1
ATOM 2664 C C . PHE A 1 339 ? 2.989 -5.669 -12.790 1.00 93.25 339 PHE A C 1
ATOM 2666 O O . PHE A 1 339 ? 3.650 -4.726 -12.345 1.00 93.25 339 PHE A O 1
ATOM 2673 N N . ILE A 1 340 ? 3.554 -6.762 -13.305 1.00 94.69 340 ILE A N 1
ATOM 2674 C CA . ILE A 1 340 ? 4.999 -6.974 -13.414 1.00 94.69 340 ILE A CA 1
ATOM 2675 C C . ILE A 1 340 ? 5.407 -6.909 -14.887 1.00 94.69 340 ILE A C 1
ATOM 2677 O O . ILE A 1 340 ? 4.882 -7.640 -15.723 1.00 94.69 340 ILE A O 1
ATOM 2681 N N . LEU A 1 341 ? 6.380 -6.058 -15.199 1.00 96.38 341 LEU A N 1
ATOM 2682 C CA . LEU A 1 341 ? 6.889 -5.846 -16.551 1.00 96.38 341 LEU A CA 1
ATOM 2683 C C . LEU A 1 341 ? 8.349 -6.297 -16.623 1.00 96.38 341 LEU A C 1
ATOM 2685 O O . LEU A 1 341 ? 9.242 -5.669 -16.049 1.00 96.38 341 LEU A O 1
ATOM 2689 N N . LEU A 1 342 ? 8.615 -7.388 -17.335 1.00 95.38 342 LEU A N 1
ATOM 2690 C CA . LEU A 1 342 ? 9.972 -7.841 -17.616 1.00 95.38 342 LEU A CA 1
ATOM 2691 C C . LEU A 1 342 ? 10.514 -7.046 -18.809 1.00 95.38 342 LEU A C 1
ATOM 2693 O O . LEU A 1 342 ? 10.074 -7.208 -19.945 1.00 95.38 342 LEU A O 1
ATOM 2697 N N . ALA A 1 343 ? 11.454 -6.143 -18.546 1.00 92.31 343 ALA A N 1
ATOM 2698 C CA . ALA A 1 343 ? 12.052 -5.239 -19.522 1.00 92.31 343 ALA A CA 1
ATOM 2699 C C . ALA A 1 343 ? 13.498 -5.664 -19.816 1.00 92.31 343 ALA A C 1
ATOM 2701 O O . ALA A 1 343 ? 14.462 -4.968 -19.481 1.00 92.31 343 ALA A O 1
ATOM 2702 N N . GLY A 1 344 ? 13.642 -6.842 -20.432 1.00 87.06 344 GLY A N 1
ATOM 2703 C CA . GLY A 1 344 ? 14.943 -7.468 -20.683 1.00 87.06 344 GLY A CA 1
ATOM 2704 C C . GLY A 1 344 ? 15.539 -8.103 -19.424 1.00 87.06 344 GLY A C 1
ATOM 2705 O O . GLY A 1 344 ? 16.722 -7.912 -19.127 1.00 87.06 344 GLY A O 1
ATOM 2706 N N . TYR A 1 345 ? 14.706 -8.809 -18.656 1.00 90.38 345 TYR A N 1
ATOM 2707 C CA . TYR A 1 345 ? 15.124 -9.580 -17.489 1.00 90.38 345 TYR A CA 1
ATOM 2708 C C . TYR A 1 345 ? 15.489 -11.013 -17.895 1.00 90.38 345 TYR A C 1
ATOM 2710 O O . TYR A 1 345 ? 14.718 -11.686 -18.565 1.00 90.38 345 TYR A O 1
ATOM 2718 N N . LEU A 1 346 ? 16.677 -11.480 -17.509 1.00 87.06 346 LEU A N 1
ATOM 2719 C CA . LEU A 1 346 ? 17.265 -12.717 -18.049 1.00 87.06 346 LEU A CA 1
ATOM 2720 C C . LEU A 1 346 ? 17.128 -13.945 -17.140 1.00 87.06 346 LEU A C 1
ATOM 2722 O O . LEU A 1 346 ? 17.647 -15.012 -17.471 1.00 87.06 346 LEU A O 1
ATOM 2726 N N . LYS A 1 347 ? 16.536 -13.800 -15.952 1.00 88.50 347 LYS A N 1
ATOM 2727 C CA . LYS A 1 347 ? 16.392 -14.902 -14.993 1.00 88.50 347 LYS A CA 1
ATOM 2728 C C . LYS A 1 347 ? 14.953 -15.397 -14.992 1.00 88.50 347 LYS A C 1
ATOM 2730 O O . LYS A 1 347 ? 14.028 -14.619 -15.206 1.00 88.50 347 LYS A O 1
ATOM 2735 N N . LEU A 1 348 ? 14.785 -16.690 -14.725 1.00 87.69 348 LEU A N 1
ATOM 2736 C CA . LEU A 1 348 ? 13.465 -17.295 -14.620 1.00 87.69 348 LEU A CA 1
ATOM 2737 C C . LEU A 1 348 ? 12.722 -16.691 -13.429 1.00 87.69 348 LEU A C 1
ATOM 2739 O O . LEU A 1 348 ? 13.299 -16.535 -12.348 1.00 87.69 348 LEU A O 1
ATOM 2743 N N . ILE A 1 349 ? 11.449 -16.374 -13.633 1.00 89.81 349 ILE A N 1
ATOM 2744 C CA . ILE A 1 349 ? 10.577 -15.916 -12.559 1.00 89.81 349 ILE A CA 1
ATOM 2745 C C . ILE A 1 349 ? 10.132 -17.128 -11.724 1.00 89.81 349 ILE A C 1
ATOM 2747 O O . ILE A 1 349 ? 9.775 -18.155 -12.303 1.00 89.81 349 ILE A O 1
ATOM 2751 N N . PRO A 1 350 ? 10.158 -17.045 -10.379 1.00 88.38 350 PRO A N 1
ATOM 2752 C CA . PRO A 1 350 ? 9.678 -18.122 -9.520 1.00 88.38 350 PRO A CA 1
ATOM 2753 C C . PRO A 1 350 ? 8.224 -18.496 -9.815 1.00 88.38 350 PRO A C 1
ATOM 2755 O O . PRO A 1 350 ? 7.386 -17.624 -10.059 1.00 88.38 350 PRO A O 1
ATOM 2758 N N . VAL A 1 351 ? 7.915 -19.792 -9.746 1.00 86.00 351 VAL A N 1
ATOM 2759 C CA . VAL A 1 351 ? 6.572 -20.320 -10.034 1.00 86.00 351 VAL A CA 1
ATOM 2760 C C . VAL A 1 351 ? 5.539 -19.735 -9.073 1.00 86.00 351 VAL A C 1
ATOM 2762 O O . VAL A 1 351 ? 4.422 -19.429 -9.480 1.00 86.00 351 VAL A O 1
ATOM 2765 N N . GLU A 1 352 ? 5.934 -19.498 -7.825 1.00 83.62 352 GLU A N 1
ATOM 2766 C CA . GLU A 1 352 ? 5.106 -18.891 -6.786 1.00 83.62 352 GLU A CA 1
ATOM 2767 C C . GLU A 1 352 ? 4.657 -17.476 -7.181 1.00 83.62 352 GLU A C 1
ATOM 2769 O O . GLU A 1 352 ? 3.509 -17.100 -6.949 1.00 83.62 352 GLU A O 1
ATOM 2774 N N . LEU A 1 353 ? 5.536 -16.700 -7.829 1.00 84.81 353 LEU A N 1
ATOM 2775 C CA . LEU A 1 353 ? 5.213 -15.348 -8.287 1.00 84.81 353 LEU A CA 1
ATOM 2776 C C . LEU A 1 353 ? 4.286 -15.376 -9.509 1.00 84.81 353 LEU A C 1
ATOM 2778 O O . LEU A 1 353 ? 3.352 -14.584 -9.584 1.00 84.81 353 LEU A O 1
ATOM 2782 N N . ILE A 1 354 ? 4.502 -16.316 -10.434 1.00 86.19 354 ILE A N 1
ATOM 2783 C CA . ILE A 1 354 ? 3.637 -16.506 -11.610 1.00 86.19 354 ILE A CA 1
ATOM 2784 C C . ILE A 1 354 ? 2.221 -16.913 -11.179 1.00 86.19 354 ILE A C 1
ATOM 2786 O O . ILE A 1 354 ? 1.240 -16.407 -11.718 1.00 86.19 354 ILE A O 1
ATOM 2790 N N . GLN A 1 355 ? 2.105 -17.799 -10.186 1.00 82.31 355 GLN A N 1
ATOM 2791 C CA . GLN A 1 355 ? 0.815 -18.225 -9.636 1.00 82.31 355 GLN A CA 1
ATOM 2792 C C . GLN A 1 355 ? 0.085 -17.099 -8.893 1.00 82.31 355 GLN A C 1
ATOM 2794 O O . GLN A 1 355 ? -1.141 -17.044 -8.946 1.00 82.31 355 GLN A O 1
ATOM 2799 N N . ALA A 1 356 ? 0.818 -16.200 -8.230 1.00 80.44 356 ALA A N 1
ATOM 2800 C CA . ALA A 1 356 ? 0.240 -15.034 -7.563 1.00 80.44 356 ALA A CA 1
ATOM 2801 C C . ALA A 1 356 ? -0.200 -13.919 -8.518 1.00 80.44 356 ALA A C 1
ATOM 2803 O O . ALA A 1 356 ? -1.137 -13.191 -8.200 1.00 80.44 356 ALA A O 1
ATOM 2804 N N . TYR A 1 357 ? 0.438 -13.809 -9.685 1.00 83.88 357 TYR A N 1
ATOM 2805 C CA . TYR A 1 357 ? 0.138 -12.809 -10.712 1.00 83.88 357 TYR A CA 1
ATOM 2806 C C . TYR A 1 357 ? -0.410 -13.448 -11.998 1.00 83.88 357 TYR A C 1
ATOM 2808 O O . TYR A 1 357 ? 0.170 -13.271 -13.080 1.00 83.88 357 TYR A O 1
ATOM 2816 N N . PRO A 1 358 ? -1.537 -14.186 -11.931 1.00 79.19 358 PRO A N 1
ATOM 2817 C CA . PRO A 1 358 ? -2.091 -14.826 -13.110 1.00 79.19 358 PRO A CA 1
ATOM 2818 C C . PRO A 1 358 ? -2.501 -13.752 -14.118 1.00 79.19 358 PRO A C 1
ATOM 2820 O O . PRO A 1 358 ? -3.341 -12.907 -13.823 1.00 79.19 358 PRO A O 1
ATOM 2823 N N . LYS A 1 359 ? -1.920 -13.800 -15.324 1.00 84.31 359 LYS A N 1
ATOM 2824 C CA . LYS A 1 359 ? -2.182 -12.828 -16.404 1.00 84.31 359 LYS A CA 1
ATOM 2825 C C . LYS A 1 359 ? -1.812 -11.376 -16.046 1.00 84.31 359 LYS A C 1
ATOM 2827 O O . LYS A 1 359 ? -2.349 -10.450 -16.643 1.00 84.31 359 LYS A O 1
ATOM 2832 N N . CYS A 1 360 ? -0.874 -11.177 -15.117 1.00 89.06 360 CYS A N 1
ATOM 2833 C CA . CYS A 1 360 ? -0.409 -9.846 -14.703 1.00 89.06 360 CYS A CA 1
ATOM 2834 C C . CYS A 1 360 ? 1.095 -9.617 -14.930 1.00 89.06 360 CYS A C 1
ATOM 2836 O O . CYS A 1 360 ? 1.612 -8.555 -14.583 1.00 89.06 360 CYS A O 1
ATOM 2838 N N . ILE A 1 361 ? 1.802 -10.596 -15.505 1.00 94.06 361 ILE A N 1
ATOM 2839 C CA . ILE A 1 361 ? 3.228 -10.498 -15.828 1.00 94.06 361 ILE A CA 1
ATOM 2840 C C . ILE A 1 361 ? 3.400 -10.470 -17.346 1.00 94.06 361 ILE A C 1
ATOM 2842 O O . ILE A 1 361 ? 3.027 -11.434 -18.018 1.00 94.06 361 ILE A O 1
ATOM 2846 N N . LEU A 1 362 ? 3.990 -9.398 -17.872 1.00 95.56 362 LEU A N 1
ATOM 2847 C CA . LEU A 1 362 ? 4.348 -9.273 -19.284 1.00 95.56 362 LEU A CA 1
ATOM 2848 C C . LEU A 1 362 ? 5.858 -9.360 -19.473 1.00 95.56 362 LEU A C 1
ATOM 2850 O O . LEU A 1 362 ? 6.628 -8.846 -18.663 1.00 95.56 362 LEU A O 1
ATOM 2854 N N . ASN A 1 363 ? 6.272 -9.979 -20.571 1.00 95.69 363 ASN A N 1
ATOM 2855 C CA . ASN A 1 363 ? 7.649 -9.967 -21.038 1.00 95.69 363 ASN A CA 1
ATOM 2856 C C . ASN A 1 363 ? 7.712 -9.497 -22.486 1.00 95.69 363 ASN A C 1
ATOM 2858 O O . ASN A 1 363 ? 6.804 -9.778 -23.268 1.00 95.69 363 ASN A O 1
ATOM 2862 N N . ILE A 1 364 ? 8.799 -8.804 -22.820 1.00 95.38 364 ILE A N 1
ATOM 2863 C CA . ILE A 1 364 ? 9.136 -8.429 -24.190 1.00 95.38 364 ILE A CA 1
ATOM 2864 C C . ILE A 1 364 ? 10.334 -9.241 -24.677 1.00 95.38 364 ILE A C 1
ATOM 2866 O O . ILE A 1 364 ? 11.363 -9.316 -24.000 1.00 95.38 364 ILE A O 1
ATOM 2870 N N . HIS A 1 365 ? 10.198 -9.832 -25.862 1.00 94.69 365 HIS A N 1
ATOM 2871 C CA . HIS A 1 365 ? 11.228 -10.637 -26.509 1.00 94.69 365 HIS A CA 1
ATOM 2872 C C . HIS A 1 365 ? 11.626 -10.045 -27.875 1.00 94.69 365 HIS A C 1
ATOM 2874 O O . HIS A 1 365 ? 10.729 -9.772 -28.682 1.00 94.69 365 HIS A O 1
ATOM 2880 N N . PRO A 1 366 ? 12.933 -9.900 -28.188 1.00 94.19 366 PRO A N 1
ATOM 2881 C CA . PRO A 1 366 ? 13.441 -9.244 -29.405 1.00 94.19 366 PRO A CA 1
ATOM 2882 C C . PRO A 1 366 ? 13.368 -10.121 -30.676 1.00 94.19 366 PRO A C 1
ATOM 2884 O O . PRO A 1 366 ? 14.300 -10.145 -31.485 1.00 94.19 366 PRO A O 1
ATOM 2887 N N . SER A 1 367 ? 12.292 -10.896 -30.845 1.00 94.19 367 SER A N 1
ATOM 2888 C CA . SER A 1 367 ? 11.949 -11.591 -32.097 1.00 94.19 367 SER A CA 1
ATOM 2889 C C . SER A 1 367 ? 10.455 -11.928 -32.160 1.00 94.19 367 SER A C 1
ATOM 2891 O O . SER A 1 367 ? 9.714 -11.698 -31.202 1.00 94.19 367 SER A O 1
ATOM 2893 N N . LEU A 1 368 ? 9.999 -12.461 -33.296 1.00 94.69 368 LEU A N 1
ATOM 2894 C CA . LEU A 1 368 ? 8.627 -12.936 -33.491 1.00 94.69 368 LEU A CA 1
ATOM 2895 C C . LEU A 1 368 ? 8.478 -14.361 -32.937 1.00 94.69 368 LEU A C 1
ATOM 2897 O O . LEU A 1 368 ? 8.809 -15.331 -33.617 1.00 94.69 368 LEU A O 1
ATOM 2901 N N . LEU A 1 369 ? 7.970 -14.494 -31.709 1.00 93.50 369 LEU A N 1
ATOM 2902 C CA . LEU A 1 369 ? 7.696 -15.803 -31.112 1.00 93.50 369 LEU A CA 1
ATOM 2903 C C . LEU A 1 369 ? 6.629 -16.562 -31.922 1.00 93.50 369 LEU A C 1
ATOM 2905 O O . LEU A 1 369 ? 5.701 -15.930 -32.436 1.00 93.50 369 LEU A O 1
ATOM 2909 N N . PRO A 1 370 ? 6.742 -17.900 -32.051 1.00 91.94 370 PRO A N 1
ATOM 2910 C CA . PRO A 1 370 ? 7.669 -18.799 -31.342 1.00 91.94 370 PRO A CA 1
ATOM 2911 C C . PRO A 1 370 ? 9.084 -18.896 -31.947 1.00 9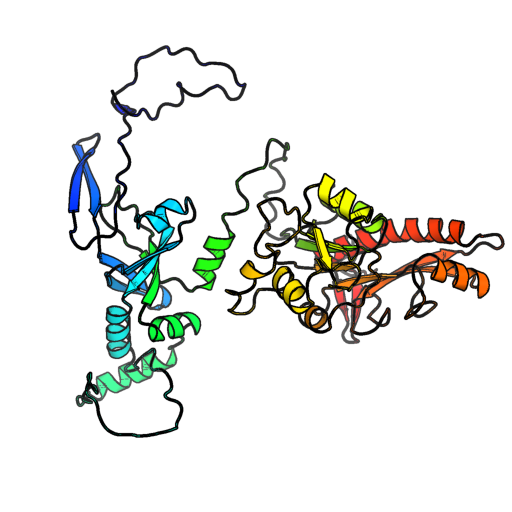1.94 370 PRO A C 1
ATOM 2913 O O . PRO A 1 370 ? 9.930 -19.614 -31.413 1.00 91.94 370 PRO A O 1
ATOM 2916 N N . ALA A 1 371 ? 9.368 -18.210 -33.059 1.00 92.19 371 ALA A N 1
ATOM 2917 C CA . ALA A 1 371 ? 10.682 -18.266 -33.692 1.00 92.19 371 ALA A CA 1
ATOM 2918 C C . ALA A 1 371 ? 11.739 -17.548 -32.839 1.00 92.19 371 ALA A C 1
ATOM 2920 O O . ALA A 1 371 ? 11.488 -16.477 -32.295 1.00 92.19 371 ALA A O 1
ATOM 2921 N N . PHE A 1 372 ? 12.934 -18.141 -32.742 1.00 91.31 372 PHE A N 1
ATOM 2922 C CA . PHE A 1 372 ? 14.070 -17.602 -31.976 1.00 91.31 372 PHE A CA 1
ATOM 2923 C C . PHE A 1 372 ? 13.732 -17.265 -30.509 1.00 91.31 372 PHE A C 1
ATOM 2925 O O . PHE A 1 372 ? 14.304 -16.335 -29.943 1.00 91.31 372 PHE A O 1
ATOM 2932 N N . GLY A 1 373 ? 12.805 -18.012 -29.899 1.00 88.50 373 GLY A N 1
ATOM 2933 C CA . GLY A 1 373 ? 12.461 -17.949 -28.476 1.00 88.50 373 GLY A CA 1
ATOM 2934 C C . GLY A 1 373 ? 13.071 -19.088 -27.659 1.00 88.50 373 GLY A C 1
ATOM 2935 O O . GLY A 1 373 ? 13.528 -20.098 -28.200 1.00 88.50 373 GLY A O 1
ATOM 2936 N N . GLY A 1 374 ? 13.066 -18.940 -26.338 1.00 86.69 374 GLY A N 1
ATOM 2937 C CA . GLY A 1 374 ? 13.462 -19.977 -25.398 1.00 86.69 374 GLY A CA 1
ATOM 2938 C C . GLY A 1 374 ? 14.930 -19.917 -24.968 1.00 86.69 374 GLY A C 1
ATOM 2939 O O . GLY A 1 374 ? 15.674 -18.955 -25.183 1.00 86.69 374 GLY A O 1
ATOM 2940 N N . LYS A 1 375 ? 15.378 -20.981 -24.293 1.00 84.62 375 LYS A N 1
ATOM 2941 C CA . LYS A 1 375 ? 16.676 -20.997 -23.606 1.00 84.62 375 LYS A CA 1
ATOM 2942 C C . LYS A 1 375 ? 17.839 -20.816 -24.592 1.00 84.62 375 LYS A C 1
ATOM 2944 O O . LYS A 1 375 ? 18.117 -21.686 -25.406 1.00 84.62 375 LYS A O 1
ATOM 2949 N N . GLY A 1 376 ? 18.581 -19.719 -24.433 1.00 85.50 376 GLY A N 1
ATOM 2950 C CA . GLY A 1 376 ? 19.768 -19.396 -25.239 1.00 85.50 376 GLY A CA 1
ATOM 2951 C C . GLY A 1 376 ? 19.567 -18.230 -26.207 1.00 85.50 376 GLY A C 1
ATOM 2952 O O . GLY A 1 376 ? 20.558 -17.629 -26.631 1.00 85.50 376 GLY A O 1
ATOM 2953 N N . TYR A 1 377 ? 18.317 -17.850 -26.465 1.00 88.75 377 TYR A N 1
ATOM 2954 C CA . TYR A 1 377 ? 17.951 -16.729 -27.318 1.00 88.75 377 TYR A CA 1
ATOM 2955 C C . TYR A 1 377 ? 17.668 -15.485 -26.476 1.00 88.75 377 TYR A C 1
ATOM 2957 O O . TYR A 1 377 ? 16.557 -15.248 -26.034 1.00 88.75 377 TYR A O 1
ATOM 2965 N N . TYR A 1 378 ? 18.699 -14.681 -26.221 1.00 88.62 378 TYR A N 1
ATOM 2966 C CA . TYR A 1 378 ? 18.561 -13.417 -25.494 1.00 88.62 378 TYR A CA 1
ATOM 2967 C C . TYR A 1 378 ? 19.575 -12.380 -25.984 1.00 88.62 378 TYR A C 1
ATOM 2969 O O . TYR A 1 378 ? 20.688 -12.722 -26.406 1.00 88.62 378 TYR A O 1
ATOM 2977 N N . GLY A 1 379 ? 19.204 -11.100 -25.907 1.00 87.94 379 GLY A N 1
ATOM 2978 C CA . GLY A 1 379 ? 20.037 -9.987 -26.372 1.00 87.94 379 GLY A CA 1
ATOM 2979 C C . GLY A 1 379 ? 20.546 -10.200 -27.803 1.00 87.94 379 GLY A C 1
ATOM 2980 O O . GLY A 1 379 ? 19.826 -10.687 -28.670 1.00 87.94 379 GLY A O 1
ATOM 2981 N N . MET A 1 380 ? 21.832 -9.921 -28.040 1.00 92.00 380 MET A N 1
ATOM 2982 C CA . MET A 1 380 ? 22.442 -10.034 -29.375 1.00 92.00 380 MET A CA 1
ATOM 2983 C C . MET A 1 380 ? 22.437 -11.443 -29.979 1.00 92.00 380 MET A C 1
ATOM 2985 O O . MET A 1 380 ? 22.600 -11.580 -31.190 1.00 92.00 380 MET A O 1
ATOM 2989 N N . LYS A 1 381 ? 22.254 -12.500 -29.175 1.00 93.31 381 LYS A N 1
ATOM 2990 C CA . LYS A 1 381 ? 22.198 -13.873 -29.700 1.00 93.31 381 LYS A CA 1
ATOM 2991 C C . LYS A 1 381 ? 20.984 -14.086 -30.601 1.00 93.31 381 LYS A C 1
ATOM 2993 O O . LYS A 1 381 ? 21.090 -14.830 -31.569 1.00 93.31 381 LYS A O 1
ATOM 2998 N N . VAL A 1 382 ? 19.875 -13.400 -30.313 1.00 93.12 382 VAL A N 1
ATOM 2999 C CA . VAL A 1 382 ? 18.646 -13.468 -31.113 1.00 93.12 382 VAL A CA 1
ATOM 3000 C C . VAL A 1 382 ? 18.900 -12.907 -32.504 1.00 93.12 382 VAL A C 1
ATOM 3002 O O . VAL A 1 382 ? 18.764 -13.624 -33.488 1.00 93.12 382 VAL A O 1
ATOM 3005 N N . HIS A 1 383 ? 19.386 -11.668 -32.593 1.00 95.38 383 HIS A N 1
ATOM 3006 C CA . HIS A 1 383 ? 19.645 -11.016 -33.879 1.00 95.38 383 HIS A CA 1
ATOM 3007 C C . HIS A 1 383 ? 20.702 -11.755 -34.709 1.00 95.38 383 HIS A C 1
ATOM 3009 O O . HIS A 1 383 ? 20.522 -11.922 -35.911 1.00 95.38 383 HIS A O 1
ATOM 3015 N N . LYS A 1 384 ? 21.758 -12.287 -34.075 1.00 95.38 384 LYS A N 1
ATOM 3016 C CA . LYS A 1 384 ? 22.753 -13.128 -34.764 1.00 95.38 384 LYS A CA 1
ATOM 3017 C C . LYS A 1 384 ? 22.135 -14.401 -35.341 1.00 95.38 384 LYS A C 1
ATOM 3019 O O . LYS A 1 384 ? 22.453 -14.764 -36.467 1.00 95.38 384 LYS A O 1
ATOM 3024 N N . ALA A 1 385 ? 21.247 -15.059 -34.596 1.00 95.00 385 ALA A N 1
ATOM 3025 C CA . ALA A 1 385 ? 20.553 -16.249 -35.075 1.00 95.00 385 ALA A CA 1
ATOM 3026 C C . ALA A 1 385 ? 19.566 -15.935 -36.209 1.00 95.00 385 ALA A C 1
ATOM 3028 O O . ALA A 1 385 ? 19.493 -16.695 -37.169 1.00 95.00 385 ALA A O 1
ATOM 3029 N N . VAL A 1 386 ? 18.860 -14.803 -36.135 1.00 94.38 386 VAL A N 1
ATOM 3030 C CA . VAL A 1 386 ? 17.960 -14.337 -37.199 1.00 94.38 386 VAL A CA 1
ATOM 3031 C C . VAL A 1 386 ? 18.739 -14.103 -38.495 1.00 94.38 386 VAL A C 1
ATOM 3033 O O . VAL A 1 386 ? 18.369 -14.664 -39.524 1.00 94.38 386 VAL A O 1
ATOM 3036 N N . ILE A 1 387 ? 19.852 -13.363 -38.445 1.00 93.81 387 ILE A N 1
ATOM 3037 C CA . ILE A 1 387 ? 20.707 -13.134 -39.621 1.00 93.81 387 ILE A CA 1
ATOM 3038 C C . ILE A 1 387 ? 21.255 -14.462 -40.161 1.00 93.81 387 ILE A C 1
ATOM 3040 O O . ILE A 1 387 ? 21.146 -14.730 -41.355 1.00 93.81 387 ILE A O 1
ATOM 3044 N N . ALA A 1 388 ? 21.770 -15.331 -39.285 1.00 93.44 388 ALA A N 1
ATOM 3045 C CA . ALA A 1 388 ? 22.307 -16.633 -39.684 1.00 93.44 388 ALA A CA 1
ATOM 3046 C C . ALA A 1 388 ? 21.250 -17.565 -40.306 1.00 93.44 388 ALA A C 1
ATOM 3048 O O . ALA A 1 388 ? 21.583 -18.383 -41.158 1.00 93.44 388 ALA A O 1
ATOM 3049 N N . SER A 1 389 ? 19.983 -17.445 -39.902 1.00 93.94 389 SER A N 1
ATOM 3050 C CA . SER A 1 389 ? 18.881 -18.242 -40.454 1.00 93.94 389 SER A CA 1
ATOM 3051 C C . SER A 1 389 ? 18.431 -17.805 -41.852 1.00 93.94 389 SER A C 1
ATOM 3053 O O . SER A 1 389 ? 17.730 -18.556 -42.525 1.00 93.94 389 SER A O 1
ATOM 3055 N N . GLY A 1 390 ? 18.782 -16.585 -42.279 1.00 91.94 390 GLY A N 1
ATOM 3056 C CA . GLY A 1 390 ? 18.283 -15.994 -43.522 1.00 91.94 390 GLY A CA 1
ATOM 3057 C C . GLY A 1 390 ? 16.821 -15.526 -43.470 1.00 91.94 390 GLY A C 1
ATOM 3058 O O . GLY A 1 390 ? 16.219 -15.288 -44.520 1.00 91.94 390 GLY A O 1
ATOM 3059 N N . ALA A 1 391 ? 16.229 -15.389 -42.278 1.00 92.38 391 ALA A N 1
ATOM 3060 C CA . ALA A 1 391 ? 14.865 -14.891 -42.122 1.00 92.38 391 ALA A CA 1
ATOM 3061 C C . ALA A 1 391 ? 14.718 -13.472 -42.699 1.00 92.38 391 ALA A C 1
ATOM 3063 O O . ALA A 1 391 ? 15.536 -12.591 -42.447 1.00 92.38 391 ALA A O 1
ATOM 3064 N N . ARG A 1 392 ? 13.642 -13.239 -43.461 1.00 93.38 392 ARG A N 1
ATOM 3065 C CA . ARG A 1 392 ? 13.335 -11.927 -44.069 1.00 93.38 392 ARG A CA 1
ATOM 3066 C C . ARG A 1 392 ? 12.644 -10.959 -43.114 1.00 93.38 392 ARG A C 1
ATOM 3068 O O . ARG A 1 392 ? 12.604 -9.759 -43.379 1.00 93.38 392 ARG A O 1
ATOM 3075 N N . TYR A 1 393 ? 12.125 -11.476 -42.007 1.00 94.81 393 TYR A N 1
ATOM 3076 C CA . TYR A 1 393 ? 11.403 -10.714 -41.003 1.00 94.81 393 TYR A CA 1
ATOM 3077 C C . TYR A 1 393 ? 11.856 -11.124 -39.605 1.00 94.81 393 TYR A C 1
ATOM 3079 O O . TYR A 1 393 ? 12.095 -12.297 -39.326 1.00 94.81 393 TYR A O 1
ATOM 3087 N N . SER A 1 394 ? 11.956 -10.126 -38.741 1.00 95.94 394 SER A N 1
ATOM 3088 C CA . SER A 1 394 ? 12.130 -10.239 -37.298 1.00 95.94 394 SER A CA 1
ATOM 3089 C C . SER A 1 394 ? 11.092 -9.339 -36.630 1.00 95.94 394 SER A C 1
ATOM 3091 O O . SER A 1 394 ? 10.140 -8.900 -37.276 1.00 95.94 394 SER A O 1
ATOM 3093 N N . GLY A 1 395 ? 11.248 -9.039 -35.348 1.00 95.38 395 GLY A N 1
ATOM 3094 C CA . GLY A 1 395 ? 10.314 -8.165 -34.666 1.00 95.38 395 GLY A CA 1
ATOM 3095 C C . GLY A 1 395 ? 10.483 -8.143 -33.165 1.00 95.38 395 GLY A C 1
ATOM 3096 O O . GLY A 1 395 ? 11.487 -8.609 -32.638 1.00 95.38 395 GLY A O 1
ATOM 3097 N N . ALA A 1 396 ? 9.465 -7.619 -32.501 1.00 96.00 396 ALA A N 1
ATOM 3098 C CA . ALA A 1 396 ? 9.303 -7.681 -31.060 1.00 96.00 396 ALA A CA 1
ATOM 3099 C C . ALA A 1 396 ? 8.005 -8.419 -30.737 1.00 96.00 396 ALA A C 1
ATOM 3101 O O . ALA A 1 396 ? 6.996 -8.211 -31.415 1.00 96.00 396 ALA A O 1
ATOM 3102 N N . THR A 1 397 ? 8.025 -9.252 -29.700 1.00 96.75 397 THR A N 1
ATOM 3103 C CA . THR A 1 397 ? 6.828 -9.917 -29.177 1.00 96.75 397 THR A CA 1
ATOM 3104 C C . THR A 1 397 ? 6.632 -9.576 -27.715 1.00 96.75 397 THR A C 1
ATOM 3106 O O . THR A 1 397 ? 7.558 -9.731 -26.923 1.00 96.75 397 THR A O 1
ATOM 3109 N N . ILE A 1 398 ? 5.416 -9.182 -27.347 1.00 96.56 398 ILE A N 1
ATOM 3110 C CA . ILE A 1 398 ? 4.986 -9.082 -25.955 1.00 96.56 398 ILE A CA 1
ATOM 3111 C C . ILE A 1 398 ? 4.038 -10.229 -25.661 1.00 96.56 398 ILE A C 1
ATOM 3113 O O . ILE A 1 398 ? 3.077 -10.461 -26.396 1.00 96.56 398 ILE A O 1
ATOM 3117 N N . HIS A 1 399 ? 4.308 -10.950 -24.582 1.00 95.62 399 HIS A N 1
ATOM 3118 C CA . HIS A 1 399 ? 3.520 -12.103 -24.171 1.00 95.62 399 HIS A CA 1
ATOM 3119 C C . HIS A 1 399 ? 3.374 -12.148 -22.650 1.00 95.62 399 HIS A C 1
ATOM 3121 O O . HIS A 1 399 ? 4.165 -11.560 -21.907 1.00 95.62 399 HIS A O 1
ATOM 3127 N N . PHE A 1 400 ? 2.359 -12.872 -22.182 1.00 94.00 400 PHE A N 1
ATOM 3128 C CA . PHE A 1 400 ? 2.230 -13.185 -20.763 1.00 94.00 400 PHE A CA 1
ATOM 3129 C C . PHE A 1 400 ? 3.302 -14.188 -20.344 1.00 94.00 400 PHE A C 1
ATOM 3131 O O . PHE A 1 400 ? 3.608 -15.113 -21.093 1.00 94.00 400 PHE A O 1
ATOM 3138 N N . VAL A 1 401 ? 3.878 -14.020 -19.159 1.00 92.94 401 VAL A N 1
ATOM 3139 C CA . VAL A 1 401 ? 4.898 -14.943 -18.639 1.00 92.94 401 VAL A CA 1
ATOM 3140 C C . VAL A 1 401 ? 4.239 -16.196 -18.074 1.00 92.94 401 VAL A C 1
ATOM 3142 O O . VAL A 1 401 ? 3.261 -16.113 -17.331 1.00 92.94 401 VAL A O 1
ATOM 3145 N N . ASP A 1 402 ? 4.801 -17.355 -18.406 1.00 89.62 402 ASP A N 1
ATOM 3146 C CA . ASP A 1 402 ? 4.470 -18.642 -17.803 1.00 89.62 402 ASP A CA 1
ATOM 3147 C C . ASP A 1 402 ? 5.731 -19.283 -17.181 1.00 89.62 402 ASP A C 1
ATOM 3149 O O . ASP A 1 402 ? 6.744 -18.615 -16.965 1.00 89.62 402 ASP A O 1
ATOM 3153 N N . GLN A 1 403 ? 5.659 -20.566 -16.816 1.00 88.50 403 GLN A N 1
ATOM 3154 C CA . GLN A 1 403 ? 6.762 -21.279 -16.156 1.00 88.50 403 GLN A CA 1
ATOM 3155 C C . GLN A 1 403 ? 7.964 -21.552 -17.077 1.00 88.50 403 GLN A C 1
ATOM 3157 O O . GLN A 1 403 ? 9.043 -21.887 -16.582 1.00 88.50 403 GLN A O 1
ATOM 3162 N N . HIS A 1 404 ? 7.795 -21.437 -18.394 1.00 89.00 404 HIS A N 1
ATOM 3163 C CA . HIS A 1 404 ? 8.834 -21.678 -19.384 1.00 89.00 404 HIS A CA 1
ATOM 3164 C C . HIS A 1 404 ? 9.201 -20.372 -20.106 1.00 89.00 404 HIS A C 1
ATOM 3166 O O . HIS A 1 404 ? 8.482 -19.376 -20.106 1.00 89.00 404 HIS A O 1
ATOM 3172 N N . TYR A 1 405 ? 10.391 -20.342 -20.702 1.00 88.12 405 TYR A N 1
ATOM 3173 C CA . TYR A 1 405 ? 10.832 -19.156 -21.433 1.00 88.12 405 TYR A CA 1
ATOM 3174 C C . TYR A 1 405 ? 10.068 -19.026 -22.749 1.00 88.12 405 TYR A C 1
ATOM 3176 O O . TYR A 1 405 ? 10.113 -19.936 -23.574 1.00 88.12 405 TYR A O 1
ATOM 3184 N N . ASP A 1 406 ? 9.437 -17.869 -22.941 1.00 88.56 406 ASP A N 1
ATOM 3185 C CA . ASP A 1 406 ? 8.863 -17.414 -24.209 1.00 88.56 406 ASP A CA 1
ATOM 3186 C C . ASP A 1 406 ? 7.752 -18.305 -24.804 1.00 88.56 406 ASP A C 1
ATOM 3188 O O . ASP A 1 406 ? 7.492 -18.259 -26.006 1.00 88.56 406 ASP A O 1
ATOM 3192 N N . THR A 1 407 ? 7.072 -19.111 -23.981 1.00 90.50 407 THR A N 1
ATOM 3193 C CA . THR A 1 407 ? 5.952 -19.972 -24.422 1.00 90.50 407 THR A CA 1
ATOM 3194 C C . THR A 1 407 ? 4.571 -19.415 -24.106 1.00 90.50 407 THR A C 1
ATOM 3196 O O . THR A 1 407 ? 3.561 -19.974 -24.544 1.00 90.50 407 THR A O 1
ATOM 3199 N N . GLY A 1 408 ? 4.505 -18.331 -23.338 1.00 89.75 408 GLY A N 1
ATOM 3200 C CA . GLY A 1 408 ? 3.232 -17.797 -22.891 1.00 89.75 408 GLY A CA 1
ATOM 3201 C C . GLY A 1 408 ? 2.432 -17.130 -24.009 1.00 89.75 408 GLY A C 1
ATOM 3202 O O . GLY A 1 408 ? 2.914 -16.887 -25.117 1.00 89.75 408 GLY A O 1
ATOM 3203 N N . ARG A 1 409 ? 1.158 -16.846 -23.722 1.00 93.44 409 ARG A N 1
ATOM 3204 C CA . ARG A 1 409 ? 0.220 -16.326 -24.726 1.00 93.44 409 ARG A CA 1
ATOM 3205 C C . ARG A 1 409 ? 0.675 -14.961 -25.235 1.00 93.44 409 ARG A C 1
ATOM 3207 O O . ARG A 1 409 ? 0.841 -14.027 -24.449 1.00 93.44 409 ARG A O 1
ATOM 3214 N N . ILE A 1 410 ? 0.855 -14.877 -26.550 1.00 95.25 410 ILE A N 1
ATOM 3215 C CA . ILE A 1 410 ? 1.239 -13.662 -27.265 1.00 95.25 410 ILE A CA 1
ATOM 3216 C C . ILE A 1 410 ? 0.104 -12.647 -27.153 1.00 95.25 410 ILE A C 1
ATOM 3218 O O . ILE A 1 410 ? -1.049 -12.988 -27.402 1.00 95.25 410 ILE A O 1
ATOM 3222 N N . LEU A 1 411 ? 0.451 -11.424 -26.759 1.00 94.19 411 LEU A N 1
ATOM 3223 C CA . LEU A 1 411 ? -0.465 -10.297 -26.624 1.00 94.19 411 LEU A CA 1
ATOM 3224 C C . LEU A 1 411 ? -0.330 -9.320 -27.793 1.00 94.19 411 LEU A C 1
ATOM 3226 O O . LEU A 1 411 ? -1.337 -8.854 -28.304 1.00 94.19 411 LEU A O 1
ATOM 3230 N N . ALA A 1 412 ? 0.899 -9.014 -28.214 1.00 94.69 412 ALA A N 1
ATOM 3231 C CA . ALA A 1 412 ? 1.138 -8.133 -29.352 1.00 94.69 412 ALA A CA 1
ATOM 3232 C C . ALA A 1 412 ? 2.479 -8.440 -30.025 1.00 94.69 412 ALA A C 1
ATOM 3234 O O . ALA A 1 412 ? 3.433 -8.874 -29.370 1.00 94.69 412 ALA A O 1
ATOM 3235 N N . GLN A 1 413 ? 2.563 -8.190 -31.332 1.00 95.56 413 GLN A N 1
ATOM 3236 C CA . GLN A 1 413 ? 3.783 -8.350 -32.120 1.00 95.56 413 GLN A CA 1
ATOM 3237 C C . GLN A 1 413 ? 3.971 -7.182 -33.080 1.00 95.56 413 GLN A C 1
ATOM 3239 O O . GLN A 1 413 ? 3.013 -6.685 -33.666 1.00 95.56 413 GLN A O 1
ATOM 3244 N N . ARG A 1 414 ? 5.227 -6.783 -33.289 1.00 95.56 414 ARG A N 1
ATOM 3245 C CA . ARG A 1 414 ? 5.606 -5.776 -34.286 1.00 95.56 414 ARG A CA 1
ATOM 3246 C C . ARG A 1 414 ? 6.629 -6.379 -35.228 1.00 95.56 414 ARG A C 1
ATOM 3248 O O . ARG A 1 414 ? 7.695 -6.802 -34.789 1.00 95.56 414 ARG A O 1
ATOM 3255 N N . VAL A 1 415 ? 6.303 -6.422 -36.516 1.00 96.38 415 VAL A N 1
ATOM 3256 C CA . VAL A 1 415 ? 7.185 -6.975 -37.549 1.00 96.38 415 VAL A CA 1
ATOM 3257 C C . VAL A 1 415 ? 8.198 -5.925 -38.001 1.00 96.38 415 VAL A C 1
ATOM 3259 O O . VAL A 1 415 ? 7.876 -4.748 -38.169 1.00 96.38 415 VAL A O 1
ATOM 3262 N N . VAL A 1 416 ? 9.431 -6.374 -38.219 1.00 95.44 416 VAL A N 1
ATOM 3263 C CA . VAL A 1 416 ? 10.561 -5.583 -38.701 1.00 95.44 416 VAL A CA 1
ATOM 3264 C C . VAL A 1 416 ? 11.230 -6.323 -39.863 1.00 95.44 416 VAL A C 1
ATOM 3266 O O . VAL A 1 416 ? 11.592 -7.491 -39.702 1.00 95.44 416 VAL A O 1
ATOM 3269 N N . PRO A 1 417 ? 11.431 -5.688 -41.031 1.00 95.62 417 PRO A N 1
ATOM 3270 C CA . PRO A 1 417 ? 12.134 -6.322 -42.140 1.00 95.62 417 PRO A CA 1
ATOM 3271 C C . PRO A 1 417 ? 13.627 -6.488 -41.827 1.00 95.62 417 PRO A C 1
ATOM 3273 O O . PRO A 1 417 ? 14.256 -5.597 -41.245 1.00 95.62 417 PRO A O 1
ATOM 3276 N N . VAL A 1 418 ? 14.186 -7.620 -42.256 1.00 94.81 418 VAL A N 1
ATOM 3277 C CA . VAL A 1 418 ? 15.627 -7.900 -42.257 1.00 94.81 418 VAL A CA 1
ATOM 3278 C C . VAL A 1 418 ? 16.161 -7.580 -43.650 1.00 94.81 418 VAL A C 1
ATOM 3280 O O . VAL A 1 418 ? 15.767 -8.201 -44.641 1.00 94.81 418 VAL A O 1
ATOM 3283 N N . LEU A 1 419 ? 17.029 -6.576 -43.739 1.00 93.31 419 LEU A N 1
ATOM 3284 C CA . LEU A 1 419 ? 17.628 -6.150 -44.999 1.00 93.31 419 LEU A CA 1
ATOM 3285 C C . LEU A 1 419 ? 18.782 -7.083 -45.372 1.00 93.31 419 LEU A C 1
ATOM 3287 O O . LEU A 1 419 ? 19.432 -7.671 -44.513 1.00 93.31 419 LEU A O 1
ATOM 3291 N N . ALA A 1 420 ? 19.057 -7.206 -46.672 1.00 88.06 420 ALA A N 1
ATOM 3292 C CA . ALA A 1 420 ? 20.046 -8.158 -47.184 1.00 88.06 420 ALA A CA 1
ATOM 3293 C C . ALA A 1 420 ? 21.471 -7.935 -46.643 1.00 88.06 420 ALA A C 1
ATOM 3295 O O . ALA A 1 420 ? 22.226 -8.894 -46.528 1.00 88.06 420 ALA A O 1
ATOM 3296 N N . ASN A 1 421 ? 21.807 -6.691 -46.294 1.00 91.06 421 ASN A N 1
ATOM 3297 C CA . ASN A 1 421 ? 23.131 -6.296 -45.816 1.00 91.06 421 ASN A CA 1
ATOM 3298 C C . ASN A 1 421 ? 23.134 -5.933 -44.321 1.00 91.06 421 ASN A C 1
ATOM 3300 O O . ASN A 1 421 ? 24.086 -5.306 -43.868 1.00 91.06 421 ASN A O 1
ATOM 3304 N N . ASP A 1 422 ? 22.074 -6.268 -43.574 1.00 92.38 422 ASP A N 1
ATOM 3305 C CA . ASP A 1 422 ? 22.000 -5.937 -42.150 1.00 92.38 422 ASP A CA 1
ATOM 3306 C C . ASP A 1 422 ? 23.083 -6.673 -41.355 1.00 92.38 422 ASP A C 1
ATOM 3308 O O . ASP A 1 422 ? 23.218 -7.899 -41.408 1.00 92.38 422 ASP A O 1
ATOM 3312 N N . THR A 1 423 ? 23.787 -5.922 -40.516 1.00 95.12 423 THR A N 1
ATOM 3313 C CA . THR A 1 423 ? 24.503 -6.484 -39.370 1.00 95.12 423 THR A CA 1
ATOM 3314 C C . THR A 1 423 ? 23.524 -6.828 -38.244 1.00 95.12 423 THR A C 1
ATOM 3316 O O . THR A 1 423 ? 22.410 -6.298 -38.157 1.00 95.12 423 THR A O 1
ATOM 3319 N N . ALA A 1 424 ? 23.932 -7.714 -37.330 1.00 94.31 424 ALA A N 1
ATOM 3320 C CA . ALA A 1 424 ? 23.095 -8.066 -36.183 1.00 94.31 424 ALA A CA 1
ATOM 3321 C C . ALA A 1 424 ? 22.793 -6.835 -35.310 1.00 94.31 424 ALA A C 1
ATOM 3323 O O . ALA A 1 424 ? 21.713 -6.739 -34.735 1.00 94.31 424 ALA A O 1
ATOM 3324 N N . GLU A 1 425 ? 23.737 -5.900 -35.216 1.00 95.75 425 GLU A N 1
ATOM 3325 C CA . GLU A 1 425 ? 23.652 -4.656 -34.456 1.00 95.75 425 GLU A CA 1
ATOM 3326 C C . GLU A 1 425 ? 22.647 -3.669 -35.072 1.00 95.75 425 GLU A C 1
ATOM 3328 O O . GLU A 1 425 ? 21.839 -3.084 -34.348 1.00 95.75 425 GLU A O 1
ATOM 3333 N N . GLU A 1 426 ? 22.633 -3.520 -36.400 1.00 95.19 426 GLU A N 1
ATOM 3334 C CA . GLU A 1 426 ? 21.657 -2.679 -37.109 1.00 95.19 426 GLU A CA 1
ATOM 3335 C C . GLU A 1 426 ? 20.239 -3.240 -36.990 1.00 95.19 426 GLU A C 1
ATOM 3337 O O . GLU A 1 426 ? 19.294 -2.494 -36.705 1.00 95.19 426 GLU A O 1
ATOM 3342 N N . LEU A 1 427 ? 20.095 -4.562 -37.136 1.00 95.31 427 LEU A N 1
ATOM 3343 C CA . LEU A 1 427 ? 18.825 -5.242 -36.905 1.00 95.31 427 LEU A CA 1
ATOM 3344 C C . LEU A 1 427 ? 18.367 -5.060 -35.452 1.00 95.31 427 LEU A C 1
ATOM 3346 O O . LEU A 1 427 ? 17.204 -4.727 -35.219 1.00 95.31 427 LEU A O 1
ATOM 3350 N N . ALA A 1 428 ? 19.273 -5.214 -34.481 1.00 95.00 428 ALA A N 1
ATOM 3351 C CA . ALA A 1 428 ? 18.979 -5.000 -33.065 1.00 95.00 428 ALA A CA 1
ATOM 3352 C C . ALA A 1 428 ? 18.488 -3.572 -32.796 1.00 95.00 428 ALA A C 1
ATOM 3354 O O . ALA A 1 428 ? 17.481 -3.384 -32.121 1.00 95.00 428 ALA A O 1
ATOM 3355 N N . ALA A 1 429 ? 19.140 -2.557 -33.370 1.00 95.19 429 ALA A N 1
ATOM 3356 C CA . ALA A 1 429 ? 18.736 -1.160 -33.223 1.00 95.19 429 ALA A CA 1
ATOM 3357 C C . ALA A 1 429 ? 17.379 -0.851 -33.882 1.00 95.19 429 ALA A C 1
ATOM 3359 O O . ALA A 1 429 ? 16.663 0.054 -33.443 1.00 95.19 429 ALA A O 1
ATOM 3360 N N . ARG A 1 430 ? 17.015 -1.569 -34.952 1.00 95.19 430 ARG A N 1
ATOM 3361 C CA . ARG A 1 430 ? 15.699 -1.447 -35.596 1.00 95.19 430 ARG A CA 1
ATOM 3362 C C . ARG A 1 430 ? 14.609 -2.106 -34.754 1.00 95.19 430 ARG A C 1
ATOM 3364 O O . ARG A 1 430 ? 13.590 -1.472 -34.512 1.00 95.19 430 ARG A O 1
ATOM 3371 N N . VAL A 1 431 ? 14.852 -3.319 -34.256 1.00 95.69 431 VAL A N 1
ATOM 3372 C CA . VAL A 1 431 ? 13.924 -4.031 -33.362 1.00 95.69 431 VAL A CA 1
ATOM 3373 C C . VAL A 1 431 ? 13.720 -3.260 -32.059 1.00 95.69 431 VAL A C 1
ATOM 3375 O O . VAL A 1 431 ? 12.584 -3.029 -31.671 1.00 95.69 431 VAL A O 1
ATOM 3378 N N . LEU A 1 432 ? 14.791 -2.761 -31.437 1.00 94.69 432 LEU A N 1
ATOM 3379 C CA . LEU A 1 432 ? 14.728 -2.029 -30.167 1.00 94.69 432 LEU A CA 1
ATOM 3380 C C . LEU A 1 432 ? 13.857 -0.760 -30.240 1.00 94.69 432 LEU A C 1
ATOM 3382 O O . LEU A 1 432 ? 13.208 -0.402 -29.260 1.00 94.69 432 LEU A O 1
ATOM 3386 N N . ARG A 1 433 ? 13.821 -0.078 -31.394 1.00 94.69 433 ARG A N 1
ATOM 3387 C CA . ARG A 1 433 ? 12.924 1.073 -31.605 1.00 94.69 433 ARG A CA 1
ATOM 3388 C C . ARG A 1 433 ? 11.455 0.665 -31.546 1.00 94.69 433 ARG A C 1
ATOM 3390 O O . ARG A 1 433 ? 10.660 1.360 -30.920 1.00 94.69 433 ARG A O 1
ATOM 3397 N N . GLU A 1 434 ? 11.123 -0.464 -32.162 1.00 95.50 434 GLU A N 1
ATOM 3398 C CA . GLU A 1 434 ? 9.771 -1.023 -32.119 1.00 95.50 434 GLU A CA 1
ATOM 3399 C C . GLU A 1 434 ? 9.429 -1.581 -30.737 1.00 95.50 434 GLU A C 1
ATOM 3401 O O . GLU A 1 434 ? 8.299 -1.428 -30.288 1.00 95.50 434 GLU A O 1
ATOM 3406 N N . GLU A 1 435 ? 10.401 -2.149 -30.014 1.00 95.19 435 GLU A N 1
ATOM 3407 C CA . GLU A 1 435 ? 10.209 -2.574 -28.623 1.00 95.19 435 GLU A CA 1
ATOM 3408 C C . GLU A 1 435 ? 9.785 -1.408 -27.725 1.00 95.19 435 GLU A C 1
ATOM 3410 O O . GLU A 1 435 ? 8.848 -1.543 -26.941 1.00 95.19 435 GLU A O 1
ATOM 3415 N N . HIS A 1 436 ? 10.442 -0.248 -27.854 1.00 94.69 436 HIS A N 1
ATOM 3416 C CA . HIS A 1 436 ? 10.127 0.935 -27.042 1.00 94.69 436 HIS A CA 1
ATOM 3417 C C . HIS A 1 436 ? 8.700 1.424 -27.261 1.00 94.69 436 HIS A C 1
ATOM 3419 O O . HIS A 1 436 ? 8.048 1.812 -26.295 1.00 94.69 436 HIS A O 1
ATOM 3425 N N . GLN A 1 437 ? 8.228 1.406 -28.507 1.00 94.81 437 GLN A N 1
ATOM 3426 C CA . GLN A 1 437 ? 6.878 1.843 -28.863 1.00 94.81 437 GLN A CA 1
ATOM 3427 C C . GLN A 1 437 ? 5.841 0.810 -28.418 1.00 94.81 437 GLN A C 1
ATOM 3429 O O . GLN A 1 437 ? 4.968 1.121 -27.606 1.00 94.81 437 GLN A O 1
ATOM 3434 N N . LEU A 1 438 ? 6.016 -0.442 -28.852 1.00 95.25 438 LEU A N 1
ATOM 3435 C CA . LEU A 1 438 ? 5.088 -1.532 -28.570 1.00 95.25 438 LEU A CA 1
ATOM 3436 C C . LEU A 1 438 ? 4.903 -1.736 -27.061 1.00 95.25 438 LEU A C 1
ATOM 3438 O O . LEU A 1 438 ? 3.783 -1.924 -26.588 1.00 95.25 438 LEU A O 1
ATOM 3442 N N . TYR A 1 439 ? 5.984 -1.677 -26.274 1.00 95.56 439 TYR A N 1
ATOM 3443 C CA . TYR A 1 439 ? 5.876 -1.944 -24.842 1.00 95.56 439 TYR A CA 1
ATOM 3444 C C . TYR A 1 439 ? 5.124 -0.849 -24.091 1.00 95.56 439 TYR A C 1
ATOM 3446 O O . TYR A 1 439 ? 4.371 -1.147 -23.163 1.00 95.56 439 TYR A O 1
ATOM 3454 N N . VAL A 1 440 ? 5.276 0.408 -24.507 1.00 95.19 440 VAL A N 1
ATOM 3455 C CA . VAL A 1 440 ? 4.521 1.527 -23.936 1.00 95.19 440 VAL A CA 1
ATOM 3456 C C . VAL A 1 440 ? 3.036 1.405 -24.281 1.00 95.19 440 VAL A C 1
ATOM 3458 O O . VAL A 1 440 ? 2.202 1.523 -23.383 1.00 95.19 440 VAL A O 1
ATOM 3461 N N . GLU A 1 441 ? 2.699 1.101 -25.536 1.00 93.62 441 GLU A N 1
ATOM 3462 C CA . GLU A 1 441 ? 1.312 0.932 -25.995 1.00 93.62 441 GLU A CA 1
ATOM 3463 C C . GLU A 1 441 ? 0.588 -0.194 -25.250 1.00 93.62 441 GLU A C 1
ATOM 3465 O O . GLU A 1 441 ? -0.519 -0.004 -24.733 1.00 93.62 441 GLU A O 1
ATOM 3470 N N . VAL A 1 442 ? 1.239 -1.353 -25.129 1.00 94.31 442 VAL A N 1
ATOM 3471 C CA . VAL A 1 442 ? 0.680 -2.508 -24.422 1.00 94.31 442 VAL A CA 1
ATOM 3472 C C . VAL A 1 442 ? 0.576 -2.249 -22.920 1.00 94.31 442 VAL A C 1
ATOM 3474 O O . VAL A 1 442 ? -0.428 -2.606 -22.305 1.00 94.31 442 VAL A O 1
ATOM 3477 N N . THR A 1 443 ? 1.566 -1.587 -22.315 1.00 94.25 443 THR A N 1
ATOM 3478 C CA . THR A 1 443 ? 1.500 -1.222 -20.891 1.00 94.25 443 THR A CA 1
ATOM 3479 C C . THR A 1 443 ? 0.360 -0.237 -20.626 1.00 94.25 443 THR A C 1
ATOM 3481 O O . THR A 1 443 ? -0.339 -0.368 -19.621 1.00 94.25 443 THR A O 1
ATOM 3484 N N . ALA A 1 444 ? 0.118 0.714 -21.535 1.00 93.19 444 ALA A N 1
ATOM 3485 C CA . ALA A 1 444 ? -1.025 1.616 -21.444 1.00 93.19 444 ALA A CA 1
ATOM 3486 C C . ALA A 1 444 ? -2.352 0.846 -21.531 1.00 93.19 444 ALA A C 1
ATOM 3488 O O . ALA A 1 444 ? -3.222 1.036 -20.683 1.00 93.19 444 ALA A O 1
ATOM 3489 N N . ALA A 1 445 ? -2.481 -0.082 -22.486 1.00 91.50 445 ALA A N 1
ATOM 3490 C CA . ALA A 1 445 ? -3.662 -0.940 -22.618 1.00 91.50 445 ALA A CA 1
ATOM 3491 C C . ALA A 1 445 ? -3.922 -1.797 -21.373 1.00 91.50 445 ALA A C 1
ATOM 3493 O O . ALA A 1 445 ? -5.069 -1.929 -20.941 1.00 91.50 445 A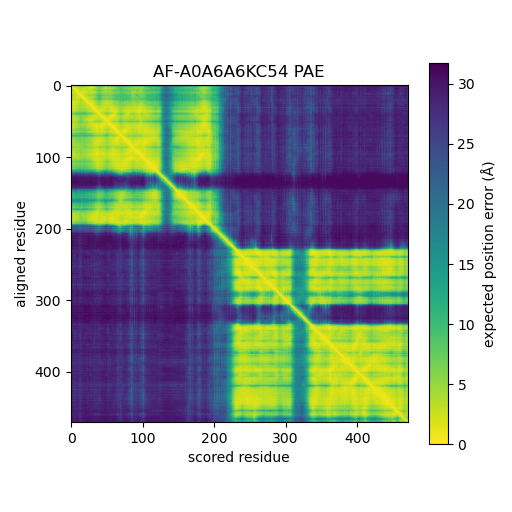LA A O 1
ATOM 3494 N N . LEU A 1 446 ? -2.860 -2.337 -20.773 1.00 91.94 446 LEU A N 1
ATOM 3495 C CA . LEU A 1 446 ? -2.926 -3.100 -19.531 1.00 91.94 446 LEU A CA 1
ATOM 3496 C C . LEU A 1 446 ? -3.424 -2.231 -18.366 1.00 91.94 446 LEU A C 1
ATOM 3498 O O . LEU A 1 446 ? -4.329 -2.642 -17.640 1.00 91.94 446 LEU A O 1
ATOM 3502 N N . CYS A 1 447 ? -2.885 -1.017 -18.210 1.00 89.88 447 CYS A N 1
ATOM 3503 C CA . CYS A 1 447 ? -3.278 -0.104 -17.132 1.00 89.88 447 CYS A CA 1
ATOM 3504 C C . CYS A 1 447 ? -4.715 0.421 -17.284 1.00 89.88 447 CYS A C 1
ATOM 3506 O O . CYS A 1 447 ? -5.403 0.618 -16.285 1.00 89.88 447 CYS A O 1
ATOM 3508 N N . GLU A 1 448 ? -5.168 0.614 -18.524 1.00 88.50 448 GLU A N 1
ATOM 3509 C CA . GLU A 1 448 ? -6.521 1.068 -18.876 1.00 88.50 448 GLU A CA 1
ATOM 3510 C C . GLU A 1 448 ? -7.570 -0.057 -18.824 1.00 88.50 448 GLU A C 1
ATOM 3512 O O . GLU A 1 448 ? -8.756 0.206 -18.997 1.00 88.50 448 GLU A O 1
ATOM 3517 N N . GLY A 1 449 ? -7.162 -1.312 -18.597 1.00 87.00 449 GLY A N 1
ATOM 3518 C CA . GLY A 1 449 ? -8.081 -2.452 -18.565 1.00 87.00 449 GLY A CA 1
ATOM 3519 C C . GLY A 1 449 ? -8.636 -2.846 -19.939 1.00 87.00 449 GLY A C 1
ATOM 3520 O O . GLY A 1 449 ? -9.703 -3.446 -20.018 1.00 87.00 449 GLY A O 1
ATOM 3521 N N . ARG A 1 450 ? -7.918 -2.533 -21.027 1.00 88.56 450 ARG A N 1
ATOM 3522 C CA . ARG A 1 450 ? -8.336 -2.800 -22.417 1.00 88.56 450 ARG A CA 1
ATOM 3523 C C . ARG A 1 450 ? -8.009 -4.206 -22.925 1.00 88.56 450 ARG A C 1
ATOM 3525 O O . ARG A 1 450 ? -8.266 -4.501 -24.088 1.00 88.56 450 ARG A O 1
ATOM 3532 N N . ILE A 1 451 ? -7.434 -5.072 -22.093 1.00 89.44 451 ILE A N 1
ATOM 3533 C CA . ILE A 1 451 ? -7.079 -6.439 -22.491 1.00 89.44 451 ILE A CA 1
ATOM 3534 C C . ILE A 1 451 ? -8.245 -7.379 -22.193 1.00 89.44 451 ILE A C 1
ATOM 3536 O O . ILE A 1 451 ? -8.580 -7.621 -21.032 1.00 89.44 451 ILE A O 1
ATOM 3540 N N . ILE A 1 452 ? -8.829 -7.947 -23.246 1.00 88.50 452 ILE A N 1
ATOM 3541 C CA . ILE A 1 452 ? -9.920 -8.922 -23.168 1.00 88.50 452 ILE A CA 1
ATOM 3542 C C . ILE A 1 452 ? -9.393 -10.305 -23.532 1.00 88.50 452 ILE A C 1
ATOM 3544 O O . ILE A 1 452 ? -8.519 -10.454 -24.378 1.00 88.50 452 ILE A O 1
ATOM 3548 N N . TRP A 1 453 ? -9.940 -11.334 -22.893 1.00 86.75 453 TRP A N 1
ATOM 3549 C CA . TRP A 1 453 ? -9.639 -12.724 -23.209 1.00 86.75 453 TRP A CA 1
ATOM 3550 C C . TRP A 1 453 ? -10.807 -13.342 -23.966 1.00 86.75 453 TRP A C 1
ATOM 3552 O O . TRP A 1 453 ? -11.939 -13.310 -23.484 1.00 86.75 453 TRP A O 1
ATOM 3562 N N . ARG A 1 454 ? -10.526 -13.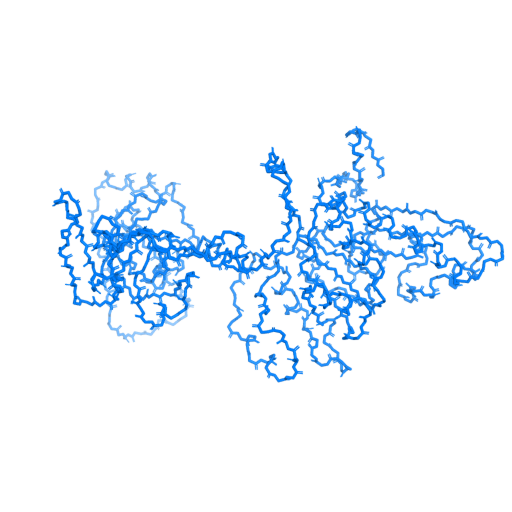919 -25.133 1.00 85.88 454 ARG A N 1
ATOM 3563 C CA . ARG A 1 454 ? -11.480 -14.757 -25.866 1.00 85.88 454 ARG A CA 1
ATOM 3564 C C . ARG A 1 454 ? -11.696 -16.092 -25.142 1.00 85.88 454 ARG A C 1
ATOM 3566 O O . ARG A 1 454 ? -10.894 -16.492 -24.297 1.00 85.88 454 ARG A O 1
ATOM 3573 N N . GLU A 1 455 ? -12.757 -16.807 -25.511 1.00 83.56 455 GLU A N 1
ATOM 3574 C CA . GLU A 1 455 ? -13.093 -18.127 -24.949 1.00 83.56 455 GLU A CA 1
ATOM 3575 C C . GLU A 1 455 ? -12.000 -19.186 -25.191 1.00 83.56 455 GLU A C 1
ATOM 3577 O O . GLU A 1 455 ? -11.796 -20.068 -24.361 1.00 83.56 455 GLU A O 1
ATOM 3582 N N . ASP A 1 456 ? -11.242 -19.059 -26.285 1.00 84.12 456 ASP A N 1
ATOM 3583 C CA . ASP A 1 456 ? -10.102 -19.917 -26.644 1.00 84.12 456 ASP A CA 1
ATOM 3584 C C . ASP A 1 456 ? -8.806 -19.592 -25.864 1.00 84.12 456 ASP A C 1
ATOM 3586 O O . ASP A 1 456 ? -7.783 -20.268 -26.016 1.00 84.12 456 ASP A O 1
ATOM 3590 N N . GLY A 1 457 ? -8.838 -18.569 -25.003 1.00 81.38 457 GLY A N 1
ATOM 3591 C CA . GLY A 1 457 ? -7.701 -18.135 -24.199 1.00 81.38 457 GLY A CA 1
ATOM 3592 C C . GLY A 1 457 ? -6.697 -17.250 -24.942 1.00 81.38 457 GLY A C 1
ATOM 3593 O O . GLY A 1 457 ? -5.585 -17.072 -24.439 1.00 81.38 457 GLY A O 1
ATOM 3594 N N . VAL A 1 458 ? -7.056 -16.691 -26.103 1.00 86.88 458 VAL A N 1
ATOM 3595 C CA . VAL A 1 458 ? -6.245 -15.683 -26.803 1.00 86.88 458 VAL A CA 1
ATOM 3596 C C . VAL A 1 458 ? -6.546 -14.286 -26.240 1.00 86.88 458 VAL A C 1
ATOM 3598 O O . VAL A 1 458 ? -7.719 -13.895 -26.182 1.00 86.88 458 VAL A O 1
ATOM 3601 N N . PRO A 1 459 ? -5.527 -13.526 -25.797 1.00 91.25 459 PRO A N 1
ATOM 3602 C CA . PRO A 1 459 ? -5.721 -12.151 -25.361 1.00 91.25 459 PRO A CA 1
ATOM 3603 C C . PRO A 1 459 ? -5.808 -11.195 -26.562 1.00 91.25 459 PRO A C 1
ATOM 3605 O O . PRO A 1 459 ? -5.110 -11.373 -27.556 1.00 91.25 459 PRO A O 1
ATOM 3608 N N . LEU A 1 460 ? -6.656 -10.176 -26.452 1.00 89.12 460 LEU A N 1
ATOM 3609 C CA . LEU A 1 460 ? -6.878 -9.129 -27.449 1.00 89.12 460 LEU A CA 1
ATOM 3610 C C . LEU A 1 460 ? -6.799 -7.753 -26.789 1.00 89.12 460 LEU A C 1
ATOM 3612 O O . LEU A 1 460 ? -7.215 -7.599 -25.637 1.00 89.12 460 LEU A O 1
ATOM 3616 N N . ILE A 1 461 ? -6.326 -6.749 -27.525 1.00 89.94 461 ILE A N 1
ATOM 3617 C CA . ILE A 1 461 ? -6.320 -5.358 -27.072 1.00 89.94 461 ILE A CA 1
ATOM 3618 C C . ILE A 1 461 ? -7.499 -4.630 -27.718 1.00 89.94 461 ILE A C 1
ATOM 3620 O O . ILE A 1 461 ? -7.624 -4.596 -28.936 1.00 89.94 461 ILE A O 1
ATOM 3624 N N . LEU A 1 462 ? -8.371 -4.032 -26.907 1.00 86.06 462 LEU A N 1
ATOM 3625 C CA . LEU A 1 462 ? -9.422 -3.141 -27.395 1.00 86.06 462 LEU A CA 1
ATOM 3626 C C . LEU A 1 462 ? -8.826 -1.835 -27.927 1.00 86.06 462 LEU A C 1
ATOM 3628 O O . LEU A 1 462 ? -7.999 -1.207 -27.252 1.00 86.06 462 LEU A O 1
ATOM 3632 N N . SER A 1 463 ? -9.298 -1.392 -29.093 1.00 84.25 463 SER A N 1
ATOM 3633 C CA . SER A 1 463 ? -8.966 -0.073 -29.634 1.00 84.25 463 SER A CA 1
ATOM 3634 C C . SER A 1 463 ? -9.482 1.045 -28.720 1.00 84.25 463 SER A C 1
ATOM 3636 O O . SER A 1 463 ? -10.528 0.927 -28.078 1.00 84.25 463 SER A O 1
ATOM 3638 N N . ARG A 1 464 ? -8.730 2.151 -28.648 1.00 77.44 464 ARG A N 1
ATOM 3639 C CA . ARG A 1 464 ? -9.137 3.352 -27.898 1.00 77.44 464 ARG A CA 1
ATOM 3640 C C . ARG A 1 464 ? -10.275 4.107 -28.584 1.00 77.44 464 ARG A C 1
ATOM 3642 O O . ARG A 1 464 ? -11.065 4.748 -27.904 1.00 77.44 464 ARG A O 1
ATOM 3649 N N . GLU A 1 465 ? -10.327 4.051 -29.911 1.00 79.19 465 GLU A N 1
ATOM 3650 C CA . GLU A 1 465 ? -11.262 4.839 -30.719 1.00 79.19 465 GLU A CA 1
ATOM 3651 C C . GLU A 1 465 ? -12.579 4.090 -30.943 1.00 79.19 465 GLU A C 1
ATOM 3653 O O . GLU A 1 465 ? -13.646 4.696 -30.895 1.00 79.19 465 GLU A O 1
ATOM 3658 N N . ASN A 1 466 ? -12.509 2.762 -31.102 1.00 75.94 466 ASN A N 1
ATOM 3659 C CA . ASN A 1 466 ? -13.660 1.912 -31.391 1.00 75.94 466 ASN A CA 1
ATOM 3660 C C . ASN A 1 466 ? -13.721 0.703 -30.440 1.00 75.94 466 ASN A C 1
ATOM 3662 O O . ASN A 1 466 ? -12.922 -0.223 -30.578 1.00 75.94 466 ASN A O 1
ATOM 3666 N N . PRO A 1 467 ? -14.711 0.619 -29.534 1.00 69.62 467 PRO A N 1
ATOM 3667 C CA . PRO A 1 467 ? -14.832 -0.497 -28.588 1.00 69.62 467 PRO A CA 1
ATOM 3668 C C . PRO A 1 467 ? -15.214 -1.843 -29.235 1.00 69.62 467 PRO A C 1
ATOM 3670 O O . PRO A 1 467 ? -15.222 -2.864 -28.552 1.00 69.62 467 PRO A O 1
ATOM 3673 N N . ASN A 1 468 ? -15.520 -1.855 -30.537 1.00 70.19 468 ASN A N 1
ATOM 3674 C CA . ASN A 1 468 ? -15.819 -3.062 -31.315 1.00 70.19 468 ASN A CA 1
ATOM 3675 C C . ASN A 1 468 ? -14.626 -3.548 -32.157 1.00 70.19 468 ASN A C 1
ATOM 3677 O O . ASN A 1 468 ? -14.739 -4.570 -32.833 1.00 70.19 468 ASN A O 1
ATOM 3681 N N . GLU A 1 469 ? -13.508 -2.819 -32.148 1.00 76.56 469 GLU A N 1
ATOM 3682 C CA . GLU A 1 469 ? -12.302 -3.173 -32.892 1.00 76.56 469 GLU A CA 1
ATOM 3683 C C . GLU A 1 469 ? -11.206 -3.643 -31.938 1.00 76.56 469 GLU A C 1
ATOM 3685 O O . GLU A 1 469 ? -10.981 -3.072 -30.865 1.00 76.56 469 GLU A O 1
ATOM 3690 N N . TYR A 1 470 ? -10.515 -4.698 -32.358 1.00 78.00 470 TYR A N 1
ATOM 3691 C CA . TYR A 1 470 ? -9.412 -5.304 -31.628 1.00 78.00 470 TYR A CA 1
ATOM 3692 C C . TYR A 1 470 ? -8.129 -5.131 -32.437 1.00 78.00 470 TYR A C 1
ATOM 3694 O O . TYR A 1 470 ? -8.146 -5.308 -33.657 1.00 78.00 470 TYR A O 1
ATOM 3702 N N . SER A 1 471 ? -7.040 -4.790 -31.755 1.00 63.66 471 SER A N 1
ATOM 3703 C CA . SER A 1 471 ? -5.694 -4.648 -32.322 1.00 63.66 471 SER A CA 1
ATOM 3704 C C . SER A 1 471 ? -4.780 -5.777 -31.886 1.00 63.66 471 SER A C 1
ATOM 3706 O O . SER A 1 471 ? -4.848 -6.113 -30.676 1.00 63.66 471 SER A O 1
#

Solvent-accessible surface area (backbone atoms only — not comparable to full-atom values): 27582 Å² total; per-residue (Å²): 132,80,50,68,68,69,69,62,89,45,61,44,95,86,67,46,83,56,82,84,86,70,78,92,56,82,92,38,58,46,77,83,83,51,75,19,27,68,33,84,74,66,36,71,43,84,40,80,45,85,92,74,43,77,38,30,30,14,43,22,42,34,60,26,48,34,32,38,70,94,76,75,42,72,44,74,34,43,54,74,47,49,74,41,39,82,90,44,66,67,39,27,79,63,31,41,58,44,56,61,24,30,27,32,27,51,28,62,67,56,47,57,48,41,28,74,63,48,71,48,82,74,35,75,76,81,73,71,95,71,80,94,73,86,88,84,88,86,85,79,83,77,76,84,70,89,74,53,72,70,56,52,56,54,24,55,64,48,50,75,74,65,79,77,58,68,68,52,45,53,27,43,46,70,45,43,33,47,25,35,23,71,34,48,19,51,52,67,40,43,55,26,29,28,58,44,51,64,68,66,50,45,57,57,64,64,66,64,78,78,83,86,83,81,78,89,70,94,70,78,86,74,77,85,78,60,97,85,73,73,69,34,34,29,32,38,27,30,53,40,67,20,63,52,48,50,44,40,52,50,31,30,75,71,59,73,20,48,37,44,76,65,34,37,38,20,64,48,86,88,22,53,33,47,55,52,31,55,78,68,71,31,49,75,44,48,42,63,51,40,93,92,42,71,86,23,34,52,70,69,55,47,38,56,37,42,61,66,89,70,81,94,84,77,93,65,67,84,75,71,72,79,79,83,67,98,63,75,98,72,75,71,87,58,67,63,49,66,35,38,39,34,36,58,48,86,70,86,73,54,65,71,51,48,68,73,36,71,90,30,32,40,36,59,41,82,24,48,67,76,50,73,49,29,95,83,42,54,76,71,48,25,33,44,49,42,62,74,68,66,51,60,62,41,12,25,24,33,23,36,65,55,92,53,65,69,71,35,59,62,52,48,75,47,84,36,81,49,58,98,84,60,48,42,64,57,51,43,58,54,33,50,56,50,40,40,51,53,53,39,54,51,51,20,35,57,46,72,65,32,65,46,69,47,98,90,67,52,50,38,32,49,40,92,88,39,89,90,41,73,93

Radius of gyration: 30.58 Å; Cα contacts (8 Å, |Δi|>4): 785; chains: 1; bounding box: 68×82×86 Å